Protein AF-A0A3M2RSU5-F1 (afdb_monomer_lite)

Sequence (648 aa):
MDTRELEQFFQTEWLSTVKECQEKIKDREDKRTVRSFRNYDDIVEHLINDLHEPLSEVVLRDLSMIRPRLIELRDFSDDFGRELGPRLDPSPFWGLMGLMVIAAAQMQEQGATHRVVQMLKKLSRDVEILRGYCSNDEPRSNKLKEAIFEIFVISTKLFADVAELLRDDDHFMRCNLAGQDVWKPLKNMIKVATRDIEESLKAMERTVTLSSNKAWLYSLMSPSPRTWKDDATLPCVMLPPARNAKFFNRDEVINRIEKHFNQPSCQAFRSLTLYGMAGVGKTHVAMKYAQTLSAAQKVSAVLWVEGETEMKVKQSFTDIARRLQLPNYVPHSHDDNRLLVLTWLQQTNASWLIVYDNVDSFEVLHSHWPNSAAKGHALITTRNTTLAYEPAETGIEVSAWDKETGSHFLLHLLSGHISADMLANEAKSALELSERLSGHALALARMGGVIHRRCWTIQELVEVYDRQPEFKHGIGPVWQISFENLNTYSSSLLSIFALCSADKIPQGLLEPEMPESLPKGLEWFADRENGYHQQGVDCLKRSLNIRVQEENGDEMEVSWAEHNLGEAYVTMGELDTAHYWFKRAAETWKRWAMTEPRGDKPEASPFQQMSMATCLLYMGNIQEARRALEPPLGDYLKTATENWTNAA

pLDDT: mean 76.22, std 16.96, range [25.08, 98.25]

Structure (mmCIF, N/CA/C/O backbone):
data_AF-A0A3M2RSU5-F1
#
_entry.id   AF-A0A3M2RSU5-F1
#
loop_
_atom_site.group_PDB
_atom_site.id
_atom_site.type_symbol
_atom_site.label_atom_id
_atom_site.label_alt_id
_atom_site.label_comp_id
_atom_site.label_asym_id
_atom_site.label_entity_id
_atom_site.label_seq_id
_atom_site.pdbx_PDB_ins_code
_atom_site.Cartn_x
_atom_site.Cartn_y
_atom_site.Cartn_z
_atom_site.occupancy
_atom_site.B_iso_or_equiv
_atom_site.auth_seq_id
_atom_site.auth_comp_id
_atom_site.auth_asym_id
_atom_site.auth_atom_id
_atom_site.pdbx_PDB_model_num
ATOM 1 N N . MET A 1 1 ? -22.078 16.300 -31.902 1.00 55.38 1 MET A N 1
ATOM 2 C CA . MET A 1 1 ? -22.288 15.728 -33.243 1.00 55.38 1 MET A CA 1
ATOM 3 C C . MET A 1 1 ? -22.910 14.361 -33.070 1.00 55.38 1 MET A C 1
ATOM 5 O O . MET A 1 1 ? -22.517 13.658 -32.138 1.00 55.38 1 MET A O 1
ATOM 9 N N . ASP A 1 2 ? -23.900 14.020 -33.891 1.00 66.81 2 ASP A N 1
ATOM 10 C CA . ASP A 1 2 ? -24.341 12.624 -34.017 1.00 66.81 2 ASP A CA 1
ATOM 11 C C . ASP A 1 2 ? -23.181 11.789 -34.601 1.00 66.81 2 ASP A C 1
ATOM 13 O O . ASP A 1 2 ? -22.310 12.331 -35.286 1.00 66.81 2 ASP A O 1
ATOM 17 N N . THR A 1 3 ? -23.117 10.488 -34.319 1.00 68.31 3 THR A N 1
ATOM 18 C CA . THR A 1 3 ? -21.971 9.623 -34.658 1.00 68.31 3 THR A CA 1
ATOM 19 C C . THR A 1 3 ? -21.633 9.672 -36.153 1.00 68.31 3 THR A C 1
ATOM 21 O O . THR A 1 3 ? -20.462 9.719 -36.514 1.00 68.31 3 THR A O 1
ATOM 24 N N . ARG A 1 4 ? -22.642 9.781 -37.028 1.00 76.12 4 ARG A N 1
ATOM 25 C CA . ARG A 1 4 ? -22.446 9.901 -38.485 1.00 76.12 4 ARG A CA 1
ATOM 26 C C . ARG A 1 4 ? -21.835 11.229 -38.928 1.00 76.12 4 ARG A C 1
ATOM 28 O O . ARG A 1 4 ? -21.057 11.251 -39.877 1.00 76.12 4 ARG A O 1
ATOM 35 N N . GLU A 1 5 ? -22.193 12.333 -38.277 1.00 81.12 5 GLU A N 1
ATOM 36 C CA . GLU A 1 5 ? -21.595 13.641 -38.571 1.00 81.12 5 GLU A CA 1
ATOM 37 C C . GLU A 1 5 ? -20.127 13.657 -38.134 1.00 81.12 5 GLU A C 1
ATOM 39 O O . GLU A 1 5 ? -19.275 14.219 -38.820 1.00 81.12 5 GLU A O 1
ATOM 44 N N . LEU A 1 6 ? -19.831 13.022 -36.995 1.00 82.81 6 LEU A N 1
ATOM 45 C CA . LEU A 1 6 ? -18.485 12.948 -36.438 1.00 82.81 6 LEU A CA 1
ATOM 46 C C . LEU A 1 6 ? -17.548 12.118 -37.333 1.00 82.81 6 LEU A C 1
ATOM 48 O O . LEU A 1 6 ? -16.437 12.549 -37.621 1.00 82.81 6 LEU A O 1
ATOM 52 N N . GLU A 1 7 ? -18.024 10.986 -37.856 1.00 84.38 7 GLU A N 1
ATOM 53 C CA . GLU A 1 7 ? -17.283 10.175 -38.834 1.00 84.38 7 GLU A CA 1
ATOM 54 C C . GLU A 1 7 ? -16.980 10.948 -40.132 1.00 84.38 7 GLU A C 1
ATOM 56 O O . GLU A 1 7 ? -15.873 10.862 -40.667 1.00 84.38 7 GLU A O 1
ATOM 61 N N . GLN A 1 8 ? -17.932 11.744 -40.638 1.00 86.88 8 GLN A N 1
ATOM 62 C CA . GLN A 1 8 ? -17.709 12.593 -41.818 1.00 86.88 8 GLN A CA 1
ATOM 63 C C . GLN A 1 8 ? -16.682 13.700 -41.557 1.00 86.88 8 GLN A C 1
ATOM 65 O O . GLN A 1 8 ? -15.866 14.008 -42.434 1.00 86.88 8 GLN A O 1
ATOM 70 N N . PHE A 1 9 ? -16.707 14.285 -40.358 1.00 89.81 9 PHE A N 1
ATOM 71 C CA . PHE A 1 9 ? -15.707 15.255 -39.931 1.00 89.81 9 PHE A CA 1
ATOM 72 C C . PHE A 1 9 ? -14.315 14.624 -39.871 1.00 89.81 9 PHE A C 1
ATOM 74 O O . PHE A 1 9 ? -13.407 15.138 -40.521 1.00 89.81 9 PHE A O 1
ATOM 81 N N . PHE A 1 10 ? -14.164 13.473 -39.205 1.00 92.62 10 PHE A N 1
ATOM 82 C CA . PHE A 1 10 ? -12.886 12.760 -39.148 1.00 92.62 10 PHE A CA 1
ATOM 83 C C . PHE A 1 10 ? -12.351 12.437 -40.540 1.00 92.62 10 PHE A C 1
ATOM 85 O O . PHE A 1 10 ? -11.178 12.665 -40.817 1.00 92.62 10 PHE A O 1
ATOM 92 N N . GLN A 1 11 ? -13.206 11.971 -41.453 1.00 89.94 11 GLN A N 1
ATOM 93 C CA . GLN A 1 11 ? -12.788 11.676 -42.820 1.00 89.94 11 GLN A CA 1
ATOM 94 C C . GLN A 1 11 ? -12.273 12.925 -43.552 1.00 89.94 11 GLN A C 1
ATOM 96 O O . GLN A 1 11 ? -11.235 12.872 -44.212 1.00 89.94 11 GLN A O 1
ATOM 101 N N . THR A 1 12 ? -12.988 14.046 -43.441 1.00 91.44 12 THR A N 1
ATOM 102 C CA . THR A 1 12 ? -12.624 15.299 -44.121 1.00 91.44 12 THR A CA 1
ATOM 103 C C . THR A 1 12 ? -11.323 15.870 -43.563 1.00 91.44 12 THR A C 1
ATOM 105 O O . THR A 1 12 ? -10.416 16.217 -44.323 1.00 91.44 12 THR A O 1
ATOM 108 N N . GLU A 1 13 ? -11.211 15.917 -42.238 1.00 93.69 13 GLU A N 1
ATOM 109 C CA . GLU A 1 13 ? -10.053 16.468 -41.540 1.00 93.69 13 GLU A CA 1
ATOM 110 C C . GLU A 1 13 ? -8.810 15.589 -41.721 1.00 93.69 13 GLU A C 1
ATOM 112 O O . GLU A 1 13 ? -7.705 16.102 -41.917 1.00 93.69 13 GLU A O 1
ATOM 117 N N . TRP A 1 14 ? -8.978 14.263 -41.753 1.00 94.31 14 TRP A N 1
ATOM 118 C CA . TRP A 1 14 ? -7.880 13.335 -42.009 1.00 94.31 14 TRP A CA 1
ATOM 119 C C . TRP A 1 14 ? -7.324 13.495 -43.420 1.00 94.31 14 TRP A C 1
ATOM 121 O O . TRP A 1 14 ? -6.115 13.617 -43.593 1.00 94.31 14 TRP A O 1
ATOM 131 N N . LEU A 1 15 ? -8.192 13.579 -44.433 1.00 92.62 15 LEU A N 1
ATOM 132 C CA . LEU A 1 15 ? -7.762 13.818 -45.814 1.00 92.62 15 LEU A CA 1
ATOM 133 C C . LEU A 1 15 ? -7.028 15.157 -45.961 1.00 92.62 15 LEU A C 1
ATOM 135 O O . LEU A 1 15 ? -6.025 15.229 -46.674 1.00 92.62 15 LEU A O 1
ATOM 139 N N . SER A 1 16 ? -7.503 16.199 -45.274 1.00 94.31 16 SER A N 1
ATOM 140 C CA . SER A 1 16 ? -6.843 17.508 -45.226 1.00 94.31 16 SER A CA 1
ATOM 141 C C . SER A 1 16 ? -5.452 17.414 -44.587 1.00 94.31 16 SER A C 1
ATOM 143 O O . SER A 1 16 ? -4.465 17.836 -45.189 1.00 94.31 16 SER A O 1
ATOM 145 N N . THR A 1 17 ? -5.355 16.767 -43.421 1.00 95.12 17 THR A N 1
ATOM 146 C CA . THR A 1 17 ? -4.098 16.553 -42.687 1.00 95.12 17 THR A CA 1
ATOM 147 C C . THR A 1 17 ? -3.087 15.768 -43.514 1.00 95.12 17 THR A C 1
ATOM 149 O O . THR A 1 17 ? -1.937 16.179 -43.645 1.00 95.12 17 THR A O 1
ATOM 152 N N . VAL A 1 18 ? -3.506 14.655 -44.120 1.00 93.69 18 VAL A N 1
ATOM 153 C CA . VAL A 1 18 ? -2.631 13.821 -44.953 1.00 93.69 18 VAL A CA 1
ATOM 154 C C . VAL A 1 18 ? -2.106 14.615 -46.144 1.00 93.69 18 VAL A C 1
ATOM 156 O O . VAL A 1 18 ? -0.921 14.522 -46.463 1.00 93.69 18 VAL A O 1
ATOM 159 N N . LYS A 1 19 ? -2.956 15.425 -46.784 1.00 93.44 19 LYS A N 1
ATOM 160 C CA . LYS A 1 19 ? -2.540 16.292 -47.888 1.00 93.44 19 LYS A CA 1
ATOM 161 C C . LYS A 1 19 ? -1.507 17.328 -47.430 1.00 93.44 19 LYS A C 1
ATOM 163 O O . LYS A 1 19 ? -0.475 17.456 -48.081 1.00 93.44 19 LYS A O 1
ATOM 168 N N . GLU A 1 20 ? -1.748 18.001 -46.306 1.00 94.56 20 GLU A N 1
ATOM 169 C CA . GLU A 1 20 ? -0.817 18.971 -45.711 1.00 94.56 20 GLU A CA 1
ATOM 170 C C . GLU A 1 20 ? 0.551 18.330 -45.415 1.00 94.56 20 GLU A C 1
ATOM 172 O O . GLU A 1 20 ? 1.591 18.855 -45.811 1.00 94.56 20 GLU A O 1
ATOM 177 N N . CYS A 1 21 ? 0.567 17.153 -44.785 1.00 94.69 21 CYS A N 1
ATOM 178 C CA . CYS A 1 21 ? 1.798 16.416 -44.498 1.00 94.69 21 CYS A CA 1
ATOM 179 C C . CYS A 1 21 ? 2.529 15.969 -45.776 1.00 94.69 21 CYS A C 1
ATOM 181 O O . CYS A 1 21 ? 3.755 16.025 -45.843 1.00 94.69 21 CYS A O 1
ATOM 183 N N . GLN A 1 22 ? 1.800 15.542 -46.810 1.00 89.31 22 GLN A N 1
ATOM 184 C CA . GLN A 1 22 ? 2.392 15.118 -48.083 1.00 89.31 22 GLN A CA 1
ATOM 185 C C . GLN A 1 22 ? 2.971 16.279 -48.901 1.00 89.31 22 GLN A C 1
ATOM 187 O O . GLN A 1 22 ? 3.908 16.061 -49.671 1.00 89.31 22 GLN A O 1
ATOM 192 N N . GLU A 1 23 ? 2.440 17.496 -48.756 1.00 91.94 23 GLU A N 1
ATOM 193 C CA . GLU A 1 23 ? 2.964 18.700 -49.414 1.00 91.94 23 GLU A CA 1
ATOM 194 C C . GLU A 1 23 ? 4.341 19.117 -48.868 1.00 91.94 23 GLU A C 1
ATOM 196 O O . GLU A 1 23 ? 5.148 19.665 -49.624 1.00 91.94 23 GLU A O 1
ATOM 201 N N . LYS A 1 24 ? 4.648 18.787 -47.604 1.00 90.38 24 LYS A N 1
ATOM 202 C CA . LYS A 1 24 ? 5.969 19.010 -46.981 1.00 90.38 24 LYS A CA 1
ATOM 203 C C . LYS A 1 24 ? 7.062 18.131 -47.584 1.00 90.38 24 LYS A C 1
ATOM 205 O O . LYS A 1 24 ? 8.217 18.538 -47.694 1.00 90.38 24 LYS A O 1
ATOM 210 N N . ILE A 1 25 ? 6.698 16.944 -48.066 1.00 92.19 25 ILE A N 1
ATOM 211 C CA . ILE A 1 25 ? 7.637 16.037 -48.723 1.00 92.19 25 ILE A CA 1
ATOM 212 C C . ILE A 1 25 ? 7.823 16.501 -50.167 1.00 92.19 25 ILE A C 1
ATOM 214 O O . ILE A 1 25 ? 6.922 16.394 -51.002 1.00 92.19 25 ILE A O 1
ATOM 218 N N . LYS A 1 26 ? 9.003 17.028 -50.491 1.00 85.94 26 LYS A N 1
ATOM 219 C CA . LYS A 1 26 ? 9.299 17.557 -51.835 1.00 85.94 26 LYS A CA 1
ATOM 220 C C . LYS A 1 26 ? 9.918 16.498 -52.739 1.00 85.94 26 LYS A C 1
ATOM 222 O O . LYS A 1 26 ? 9.539 16.406 -53.911 1.00 85.94 26 LYS A O 1
ATOM 227 N N . ASP A 1 27 ? 10.811 15.688 -52.181 1.00 89.69 27 ASP A N 1
ATOM 228 C CA . ASP A 1 27 ? 11.577 14.691 -52.915 1.00 89.69 27 ASP A CA 1
ATOM 229 C C . ASP A 1 27 ? 10.712 13.518 -53.428 1.00 89.69 27 ASP A C 1
ATOM 231 O O . ASP A 1 27 ? 9.708 13.121 -52.825 1.00 89.69 27 ASP A O 1
ATOM 235 N N . ARG A 1 28 ? 11.055 12.993 -54.613 1.00 88.38 28 ARG A N 1
ATOM 236 C CA . ARG A 1 28 ? 10.286 11.920 -55.268 1.00 88.38 28 ARG A CA 1
ATOM 237 C C . ARG A 1 28 ? 10.556 10.547 -54.664 1.00 88.38 28 ARG A C 1
ATOM 239 O O . ARG A 1 28 ? 9.664 9.701 -54.734 1.00 88.38 28 ARG A O 1
ATOM 246 N N . GLU A 1 29 ? 11.751 10.316 -54.149 1.00 86.56 29 GLU A N 1
ATOM 247 C CA . GLU A 1 29 ? 12.147 9.081 -53.486 1.00 86.56 29 GLU A CA 1
ATOM 248 C C . GLU A 1 29 ? 11.519 9.009 -52.097 1.00 86.56 29 GLU A C 1
ATOM 250 O O . GLU A 1 29 ? 10.832 8.033 -51.811 1.00 86.56 29 GLU A O 1
ATOM 255 N N . ASP A 1 30 ? 11.546 10.099 -51.331 1.00 90.31 30 ASP A N 1
ATOM 256 C CA . ASP A 1 30 ? 10.852 10.186 -50.039 1.00 90.31 30 ASP A CA 1
ATOM 257 C C . ASP A 1 30 ? 9.335 9.945 -50.179 1.00 90.31 30 ASP A C 1
ATOM 259 O O . ASP A 1 30 ? 8.721 9.245 -49.371 1.00 90.31 30 ASP A O 1
ATOM 263 N N . LYS A 1 31 ? 8.708 10.420 -51.267 1.00 90.50 31 LYS A N 1
ATOM 264 C CA . LYS A 1 31 ? 7.301 10.093 -51.587 1.00 90.50 31 LYS A CA 1
ATOM 265 C C . LYS A 1 31 ? 7.065 8.616 -51.887 1.00 90.50 31 LYS A C 1
ATOM 267 O O . LYS A 1 31 ? 5.947 8.138 -51.690 1.00 90.50 31 LYS A O 1
ATOM 272 N N . ARG A 1 32 ? 8.055 7.904 -52.431 1.00 88.94 32 ARG A N 1
ATOM 273 C CA . ARG A 1 32 ? 7.971 6.449 -52.636 1.00 88.94 32 ARG A CA 1
ATOM 274 C C . ARG A 1 32 ? 8.142 5.723 -51.309 1.00 88.94 32 ARG A C 1
ATOM 276 O O . ARG A 1 32 ? 7.335 4.842 -51.039 1.00 88.94 32 ARG A O 1
ATOM 283 N N . THR A 1 33 ? 9.083 6.162 -50.479 1.00 87.69 33 THR A N 1
ATOM 284 C CA . THR A 1 33 ? 9.322 5.650 -49.124 1.00 87.69 33 THR A CA 1
ATOM 285 C C . THR A 1 33 ? 8.064 5.734 -48.262 1.00 87.69 33 THR A C 1
ATOM 287 O O . THR A 1 33 ? 7.632 4.748 -47.682 1.00 87.69 33 THR A O 1
ATOM 290 N N . VAL A 1 34 ? 7.363 6.869 -48.258 1.00 90.75 34 VAL A N 1
ATOM 291 C CA . VAL A 1 34 ? 6.091 6.989 -47.516 1.00 90.75 34 VAL A CA 1
ATOM 292 C C . VAL A 1 34 ? 5.021 6.015 -48.020 1.00 90.75 34 VAL A C 1
ATOM 294 O O . VAL A 1 34 ? 4.170 5.588 -47.253 1.00 90.75 34 VAL A O 1
ATOM 297 N N . ARG A 1 35 ? 5.040 5.637 -49.305 1.00 90.44 35 ARG A N 1
ATOM 298 C CA . ARG A 1 35 ? 4.064 4.694 -49.881 1.00 90.44 35 ARG A CA 1
ATOM 299 C C . ARG A 1 35 ? 4.418 3.226 -49.644 1.00 90.44 35 ARG A C 1
ATOM 301 O O . ARG A 1 35 ? 3.535 2.385 -49.841 1.00 90.44 35 ARG A O 1
ATOM 308 N N . SER A 1 36 ? 5.671 2.922 -49.295 1.00 88.19 36 SER A N 1
ATOM 309 C CA . SER A 1 36 ? 6.121 1.556 -49.012 1.00 88.19 36 SER A CA 1
ATOM 310 C C . SER A 1 36 ? 5.797 1.108 -47.591 1.00 88.19 36 SER A C 1
ATOM 312 O O . SER A 1 36 ? 5.628 -0.084 -47.391 1.00 88.19 36 SER A O 1
ATOM 314 N N . PHE A 1 37 ? 5.646 2.031 -46.635 1.00 90.94 37 PHE A N 1
ATOM 315 C CA . PHE A 1 37 ? 5.209 1.703 -45.274 1.00 90.94 37 PHE A CA 1
ATOM 316 C C . PHE A 1 37 ? 3.724 2.006 -45.095 1.00 90.94 37 PHE A C 1
ATOM 318 O O . PHE A 1 37 ? 3.315 3.166 -45.085 1.00 90.94 37 PHE A O 1
ATOM 325 N N . ARG A 1 38 ? 2.903 0.969 -44.954 1.00 89.69 38 ARG A N 1
ATOM 326 C CA . ARG A 1 38 ? 1.452 1.081 -44.749 1.00 89.69 38 ARG A CA 1
ATOM 327 C C . ARG A 1 38 ? 1.016 0.612 -43.371 1.00 89.69 38 ARG A C 1
ATOM 329 O O . ARG A 1 38 ? -0.051 1.005 -42.913 1.00 89.69 38 ARG A O 1
ATOM 336 N N . ASN A 1 39 ? 1.812 -0.220 -42.714 1.00 89.44 39 ASN A N 1
ATOM 337 C CA . ASN A 1 39 ? 1.487 -0.787 -41.412 1.00 89.44 39 ASN A CA 1
ATOM 338 C C . ASN A 1 39 ? 2.755 -1.085 -40.589 1.00 89.44 39 ASN A C 1
ATOM 340 O O . ASN A 1 39 ? 3.884 -0.816 -41.006 1.00 89.44 39 ASN A O 1
ATOM 344 N N . TYR A 1 40 ? 2.538 -1.634 -39.394 1.00 87.88 40 TYR A N 1
ATOM 345 C CA . TYR A 1 40 ? 3.586 -2.082 -38.481 1.00 87.88 40 TYR A CA 1
ATOM 346 C C . TYR A 1 40 ? 4.536 -3.116 -39.106 1.00 87.88 40 TYR A C 1
ATOM 348 O O . TYR A 1 40 ? 5.750 -3.000 -38.928 1.00 87.88 40 TYR A O 1
ATOM 356 N N . ASP A 1 41 ? 4.005 -4.103 -39.831 1.00 86.56 41 ASP A N 1
ATOM 357 C CA . ASP A 1 41 ? 4.801 -5.192 -40.404 1.00 86.56 41 ASP A CA 1
ATOM 358 C C . ASP A 1 41 ? 5.769 -4.652 -41.462 1.00 86.56 41 ASP A C 1
ATOM 360 O O . ASP A 1 41 ? 6.950 -4.990 -41.422 1.00 86.56 41 ASP A O 1
ATOM 364 N N . ASP A 1 42 ? 5.333 -3.704 -42.301 1.00 86.38 42 ASP A N 1
ATOM 365 C CA . ASP A 1 42 ? 6.202 -3.052 -43.292 1.00 86.38 42 ASP A CA 1
ATOM 366 C C . ASP A 1 42 ? 7.399 -2.341 -42.623 1.00 86.38 42 ASP A C 1
ATOM 368 O O . ASP A 1 42 ? 8.519 -2.361 -43.136 1.00 86.38 42 ASP A O 1
ATOM 372 N N . ILE A 1 43 ? 7.194 -1.719 -41.452 1.00 83.38 43 ILE A N 1
ATOM 373 C CA . ILE A 1 43 ? 8.271 -1.068 -40.683 1.00 83.38 43 ILE A CA 1
ATOM 374 C C . ILE A 1 43 ? 9.227 -2.105 -40.097 1.00 83.38 43 ILE A C 1
ATOM 376 O O . ILE A 1 43 ? 10.443 -1.926 -40.149 1.00 83.38 43 ILE A O 1
ATOM 380 N N . VAL A 1 44 ? 8.706 -3.188 -39.520 1.00 78.81 44 VAL A N 1
ATOM 381 C CA . VAL A 1 44 ? 9.550 -4.236 -38.934 1.00 78.81 44 VAL A CA 1
ATOM 382 C C . VAL A 1 44 ? 10.346 -4.960 -40.020 1.00 78.81 44 VAL A C 1
ATOM 384 O O . VAL A 1 44 ? 11.538 -5.205 -39.838 1.00 78.81 44 VAL A O 1
ATOM 387 N N . GLU A 1 45 ? 9.735 -5.263 -41.160 1.00 77.81 45 GLU A N 1
ATOM 388 C CA . GLU A 1 45 ? 10.407 -5.927 -42.272 1.00 77.81 45 GLU A CA 1
ATOM 389 C C . GLU A 1 45 ? 11.460 -5.022 -42.918 1.00 77.81 45 GLU A C 1
ATOM 391 O O . GLU A 1 45 ? 12.630 -5.393 -42.962 1.00 77.81 45 GLU A O 1
ATOM 396 N N . HIS A 1 46 ? 11.108 -3.816 -43.364 1.00 73.12 46 HIS A N 1
ATOM 397 C CA . HIS A 1 46 ? 12.022 -3.004 -44.180 1.00 73.12 46 HIS A CA 1
ATOM 398 C C . HIS A 1 46 ? 12.975 -2.117 -43.370 1.00 73.12 46 HIS A C 1
ATOM 400 O O . HIS A 1 46 ? 14.035 -1.740 -43.864 1.00 73.12 46 HIS A O 1
ATOM 406 N N . LEU A 1 47 ? 12.621 -1.764 -42.134 1.00 67.62 47 LEU A N 1
ATOM 407 C CA . LEU A 1 47 ? 13.382 -0.807 -41.323 1.00 67.62 47 LEU A CA 1
ATOM 408 C C . LEU A 1 47 ? 14.208 -1.490 -40.226 1.00 67.62 47 LEU A C 1
ATOM 410 O O . LEU A 1 47 ? 15.179 -0.913 -39.749 1.00 67.62 47 LEU A O 1
ATOM 414 N N . ILE A 1 48 ? 13.847 -2.714 -39.827 1.00 62.78 48 ILE A N 1
ATOM 415 C CA . ILE A 1 48 ? 14.571 -3.473 -38.793 1.00 62.78 48 ILE A CA 1
ATOM 416 C C . ILE A 1 48 ? 15.296 -4.687 -39.386 1.00 62.78 48 ILE A C 1
ATOM 418 O O . ILE A 1 48 ? 16.400 -4.987 -38.932 1.00 62.78 48 ILE A O 1
ATOM 422 N N . ASN A 1 49 ? 14.726 -5.359 -40.394 1.00 61.91 49 ASN A N 1
ATOM 423 C CA . ASN A 1 49 ? 15.301 -6.600 -40.925 1.00 61.91 49 ASN A CA 1
ATOM 424 C C . ASN A 1 49 ? 16.074 -6.428 -42.250 1.00 61.91 49 ASN A C 1
ATOM 426 O O . ASN A 1 49 ? 17.033 -7.167 -42.451 1.00 61.91 49 ASN A O 1
ATOM 430 N N . ASP A 1 50 ? 15.710 -5.468 -43.112 1.00 57.56 50 ASP A N 1
ATOM 431 C CA . ASP A 1 50 ? 16.195 -5.398 -44.509 1.00 57.56 50 ASP A CA 1
ATOM 432 C C . ASP A 1 50 ? 16.773 -4.026 -44.933 1.00 57.56 50 ASP A C 1
ATOM 434 O O . ASP A 1 50 ? 16.606 -3.563 -46.062 1.00 57.56 50 ASP A O 1
ATOM 438 N N . LEU A 1 51 ? 17.502 -3.344 -44.044 1.00 58.62 51 LEU A N 1
ATOM 439 C CA . LEU A 1 51 ? 18.208 -2.106 -44.407 1.00 58.62 51 LEU A CA 1
ATOM 440 C C . LEU A 1 51 ? 19.336 -2.397 -45.416 1.00 58.62 51 LEU A C 1
ATOM 442 O O . LEU A 1 51 ? 20.373 -2.957 -45.071 1.00 58.62 51 LEU A O 1
ATOM 446 N N . HIS A 1 52 ? 19.130 -2.010 -46.678 1.00 51.19 52 HIS A N 1
ATOM 447 C CA . HIS A 1 52 ? 20.058 -2.265 -47.790 1.00 51.19 52 HIS A CA 1
ATOM 448 C C . HIS A 1 52 ? 21.314 -1.360 -47.818 1.00 51.19 52 HIS A C 1
ATOM 450 O O . HIS A 1 52 ? 22.208 -1.601 -48.630 1.00 51.19 52 HIS A O 1
ATOM 456 N N . GLU A 1 53 ? 21.430 -0.355 -46.940 1.00 58.88 53 GLU A N 1
ATOM 457 C CA . GLU A 1 53 ? 22.618 0.512 -46.818 1.00 58.88 53 GLU A CA 1
ATOM 458 C C . GLU A 1 53 ? 23.443 0.196 -45.552 1.00 58.88 53 GLU A C 1
ATOM 460 O O . GLU A 1 53 ? 22.870 -0.139 -44.512 1.00 58.88 53 GLU A O 1
ATOM 465 N N . PRO A 1 54 ? 24.789 0.319 -45.586 1.00 59.38 54 PRO A N 1
ATOM 466 C CA . PRO A 1 54 ? 25.644 0.014 -44.440 1.00 59.38 54 PRO A CA 1
ATOM 467 C C . PRO A 1 54 ? 25.501 1.079 -43.339 1.00 59.38 54 PRO A C 1
ATOM 469 O O . PRO A 1 54 ? 26.229 2.071 -43.308 1.00 59.38 54 PRO A O 1
ATOM 472 N N . LEU A 1 55 ? 24.562 0.868 -42.415 1.00 70.69 55 LEU A N 1
ATOM 473 C CA . LEU A 1 55 ? 24.419 1.684 -41.209 1.00 70.69 55 LEU A CA 1
ATOM 474 C C . LEU A 1 55 ? 25.493 1.346 -40.168 1.00 70.69 55 LEU A C 1
ATOM 476 O O . LEU A 1 55 ? 25.975 0.217 -40.072 1.00 70.69 55 LEU A O 1
ATOM 480 N N . SER A 1 56 ? 25.838 2.329 -39.334 1.00 74.62 56 SER A N 1
ATOM 481 C CA . SER A 1 56 ? 26.736 2.097 -38.198 1.00 74.62 56 SER A CA 1
ATOM 482 C C . SER A 1 56 ? 26.084 1.218 -37.121 1.00 74.62 56 SER A C 1
ATOM 484 O O . SER A 1 56 ? 24.872 1.263 -36.903 1.00 74.62 56 SER A O 1
ATOM 486 N N . GLU A 1 57 ? 26.902 0.473 -36.376 1.00 74.12 57 GLU A N 1
ATOM 487 C CA . GLU A 1 57 ? 26.451 -0.401 -35.280 1.00 74.12 57 GLU A CA 1
ATOM 488 C C . GLU A 1 57 ? 25.663 0.362 -34.193 1.00 74.12 57 GLU A C 1
ATOM 490 O O . GLU A 1 57 ? 24.717 -0.161 -33.606 1.00 74.12 57 GLU A O 1
ATOM 495 N N . VAL A 1 58 ? 25.993 1.641 -33.969 1.00 74.69 58 VAL A N 1
ATOM 496 C CA . VAL A 1 58 ? 25.281 2.526 -33.030 1.00 74.69 58 VAL A CA 1
ATOM 497 C C . VAL A 1 58 ? 23.856 2.817 -33.505 1.00 74.69 58 VAL A C 1
ATOM 499 O O . VAL A 1 58 ? 22.928 2.773 -32.699 1.00 74.69 58 VAL A O 1
ATOM 502 N N . VAL A 1 59 ? 23.675 3.070 -34.803 1.00 77.38 59 VAL A N 1
ATOM 503 C CA . VAL A 1 59 ? 22.360 3.332 -35.409 1.00 77.38 59 VAL A CA 1
ATOM 504 C C . VAL A 1 59 ? 21.499 2.070 -35.363 1.00 77.38 59 VAL A C 1
ATOM 506 O O . VAL A 1 59 ? 20.354 2.137 -34.925 1.00 77.38 59 VAL A O 1
ATOM 509 N N . LEU A 1 60 ? 22.060 0.906 -35.711 1.00 74.69 60 LEU A N 1
ATOM 510 C CA . LEU A 1 60 ? 21.361 -0.383 -35.614 1.00 74.69 60 LEU A CA 1
ATOM 511 C C . LEU A 1 60 ? 20.915 -0.688 -34.179 1.00 74.69 60 LEU A C 1
ATOM 513 O O . LEU A 1 60 ? 19.776 -1.102 -33.947 1.00 74.69 60 LEU A O 1
ATOM 517 N N . ARG A 1 61 ? 21.784 -0.424 -33.196 1.00 76.00 61 ARG A N 1
ATOM 518 C CA . ARG A 1 61 ? 21.441 -0.561 -31.780 1.00 76.00 61 ARG A CA 1
ATOM 519 C C . ARG A 1 61 ? 20.289 0.363 -31.397 1.00 76.00 61 ARG A C 1
ATOM 521 O O . ARG A 1 61 ? 19.329 -0.115 -30.802 1.00 76.00 61 ARG A O 1
ATOM 528 N N . ASP A 1 62 ? 20.354 1.649 -31.734 1.00 75.94 62 ASP A N 1
ATOM 529 C CA . ASP A 1 62 ? 19.301 2.609 -31.385 1.00 75.94 62 ASP A CA 1
ATOM 530 C C . ASP A 1 62 ? 17.956 2.238 -32.038 1.00 75.94 62 ASP A C 1
ATOM 532 O O . ASP A 1 62 ? 16.927 2.266 -31.360 1.00 75.94 62 ASP A O 1
ATOM 536 N N . LEU A 1 63 ? 17.959 1.796 -33.302 1.00 75.56 63 LEU A N 1
ATOM 537 C CA . LEU A 1 63 ? 16.762 1.299 -33.990 1.00 75.56 63 LEU A CA 1
ATOM 538 C C . LEU A 1 63 ? 16.191 0.046 -33.316 1.00 75.56 63 LEU A C 1
ATOM 540 O O . LEU A 1 63 ? 14.985 -0.037 -33.108 1.00 75.56 63 LEU A O 1
ATOM 544 N N . SER A 1 64 ? 17.027 -0.895 -32.867 1.00 71.25 64 SER A N 1
ATOM 545 C CA . SER A 1 64 ? 16.544 -2.087 -32.151 1.00 71.25 64 SER A CA 1
ATOM 546 C C . SER A 1 64 ? 15.785 -1.749 -30.856 1.00 71.25 64 SER A C 1
ATOM 548 O O . SER A 1 64 ? 14.871 -2.475 -30.461 1.00 71.25 64 SER A O 1
ATOM 550 N N . MET A 1 65 ? 16.095 -0.608 -30.222 1.00 68.94 65 MET A N 1
ATOM 551 C CA . MET A 1 65 ? 15.452 -0.174 -28.978 1.00 68.94 65 MET A CA 1
ATOM 552 C C . MET A 1 65 ? 14.004 0.298 -29.157 1.00 68.94 65 MET A C 1
ATOM 554 O O . MET A 1 65 ? 13.321 0.497 -28.148 1.00 68.94 65 MET A O 1
ATOM 558 N N . ILE A 1 66 ? 13.542 0.523 -30.391 1.00 71.00 66 ILE A N 1
ATOM 559 C CA . ILE A 1 66 ? 12.153 0.910 -30.659 1.00 71.00 66 ILE A CA 1
ATOM 560 C C . ILE A 1 66 ? 11.224 -0.296 -30.783 1.00 71.00 66 ILE A C 1
ATOM 562 O O . ILE A 1 66 ? 10.035 -0.180 -30.509 1.00 71.00 66 ILE A O 1
ATOM 566 N N . ARG A 1 67 ? 11.764 -1.470 -31.134 1.00 70.12 67 ARG A N 1
ATOM 567 C CA . ARG A 1 67 ? 10.987 -2.673 -31.459 1.00 70.12 67 ARG A CA 1
ATOM 568 C C . ARG A 1 67 ? 9.953 -3.057 -30.392 1.00 70.12 67 ARG A C 1
ATOM 570 O O . ARG A 1 67 ? 8.817 -3.316 -30.779 1.00 70.12 67 ARG A O 1
ATOM 577 N N . PRO A 1 68 ? 10.275 -3.044 -29.081 1.00 66.44 68 PRO A N 1
ATOM 578 C CA . PRO A 1 68 ? 9.298 -3.381 -28.047 1.00 66.44 68 PRO A CA 1
ATOM 579 C C . PRO A 1 68 ? 8.151 -2.374 -27.929 1.00 66.44 68 PRO A C 1
ATOM 581 O O . PRO A 1 68 ? 7.160 -2.717 -27.311 1.00 66.44 68 PRO A O 1
ATOM 584 N N . ARG A 1 69 ? 8.319 -1.159 -28.479 1.00 68.50 69 ARG A N 1
ATOM 585 C CA . ARG A 1 69 ? 7.380 -0.029 -28.387 1.00 68.50 69 ARG A CA 1
ATOM 586 C C . ARG A 1 69 ? 6.535 0.199 -29.643 1.00 68.50 69 ARG A C 1
ATOM 588 O O . ARG A 1 69 ? 5.564 0.947 -29.626 1.00 68.50 69 ARG A O 1
ATOM 595 N N . LEU A 1 70 ? 6.905 -0.439 -30.755 1.00 75.88 70 LEU A N 1
ATOM 596 C CA . LEU A 1 70 ? 6.141 -0.368 -32.003 1.00 75.88 70 LEU A CA 1
ATOM 597 C C . LEU A 1 70 ? 4.802 -1.121 -31.909 1.00 75.88 70 LEU A C 1
ATOM 599 O O . LEU A 1 70 ? 3.897 -0.844 -32.690 1.00 75.88 70 LEU A O 1
ATOM 603 N N . ILE A 1 71 ? 4.671 -2.053 -30.959 1.00 77.38 71 ILE A N 1
ATOM 604 C CA . ILE A 1 71 ? 3.441 -2.818 -30.714 1.00 77.38 71 ILE A CA 1
ATOM 605 C C . ILE A 1 71 ? 2.330 -1.892 -30.197 1.00 77.38 71 ILE A C 1
ATOM 607 O O . ILE A 1 71 ? 1.184 -2.005 -30.615 1.00 77.38 71 ILE A O 1
ATOM 611 N N . GLU A 1 72 ? 2.671 -0.929 -29.349 1.00 78.50 72 GLU A N 1
ATOM 612 C CA . GLU A 1 72 ? 1.751 0.058 -28.791 1.00 78.50 72 GLU A CA 1
ATOM 613 C C . GLU A 1 72 ? 1.240 1.006 -29.883 1.00 78.50 72 GLU A C 1
ATOM 615 O O . GLU A 1 72 ? 0.053 1.321 -29.922 1.00 78.50 72 GLU A O 1
ATOM 620 N N . LEU A 1 73 ? 2.108 1.397 -30.823 1.00 85.00 73 LEU A N 1
ATOM 621 C CA . LEU A 1 73 ? 1.714 2.192 -31.991 1.00 85.00 73 LEU A CA 1
ATOM 622 C C . LEU A 1 73 ? 0.879 1.385 -32.997 1.00 85.00 73 LEU A C 1
ATOM 624 O O . LEU A 1 73 ? -0.028 1.946 -33.611 1.00 85.00 73 LEU A O 1
ATOM 628 N N . ARG A 1 74 ? 1.144 0.077 -33.147 1.00 88.44 74 ARG A N 1
ATOM 629 C CA . ARG A 1 74 ? 0.297 -0.847 -33.921 1.00 88.44 74 ARG A CA 1
ATOM 630 C C . ARG A 1 74 ? -1.110 -0.883 -33.354 1.00 88.44 74 ARG A C 1
ATOM 632 O O . ARG A 1 74 ? -2.056 -0.580 -34.071 1.00 88.44 74 ARG A O 1
ATOM 639 N N . ASP A 1 75 ? -1.230 -1.195 -32.071 1.00 83.94 75 ASP A N 1
ATOM 640 C CA . ASP A 1 75 ? -2.527 -1.331 -31.414 1.00 83.94 75 ASP A CA 1
ATOM 641 C C . ASP A 1 75 ? -3.317 -0.009 -31.478 1.00 83.94 75 ASP A C 1
ATOM 643 O O . ASP A 1 75 ? -4.512 -0.010 -31.761 1.00 83.94 75 ASP A O 1
ATOM 647 N N . PHE A 1 76 ? -2.638 1.133 -31.330 1.00 86.00 76 PHE A N 1
ATOM 648 C CA . PHE A 1 76 ? -3.248 2.454 -31.500 1.00 86.00 76 PHE A CA 1
ATOM 649 C C . PHE A 1 76 ? -3.711 2.743 -32.935 1.00 86.00 76 PHE A C 1
ATOM 651 O O . PHE A 1 76 ? -4.791 3.295 -33.147 1.00 86.00 76 PHE A O 1
ATOM 658 N N . SER A 1 77 ? -2.916 2.353 -33.932 1.00 89.25 77 SER A N 1
ATOM 659 C CA . SER A 1 77 ? -3.296 2.441 -35.344 1.00 89.25 77 SER A CA 1
ATOM 660 C C . SER A 1 77 ? -4.495 1.552 -35.678 1.00 89.25 77 SER A C 1
ATOM 662 O O . SER A 1 77 ? -5.331 1.938 -36.497 1.00 89.25 77 SER A O 1
ATOM 664 N N . ASP A 1 78 ? -4.600 0.379 -35.058 1.00 85.00 78 ASP A N 1
ATOM 665 C CA . ASP A 1 78 ? -5.745 -0.514 -35.235 1.00 85.00 78 ASP A CA 1
ATOM 666 C C . ASP A 1 78 ? -7.016 0.094 -34.628 1.00 85.00 78 ASP A C 1
ATOM 668 O O . ASP A 1 78 ? -8.086 0.043 -35.243 1.00 85.00 78 ASP A O 1
ATOM 672 N N . ASP A 1 79 ? -6.896 0.720 -33.454 1.00 80.31 79 ASP A N 1
ATOM 673 C CA . ASP A 1 79 ? -7.991 1.438 -32.799 1.00 80.31 79 ASP A CA 1
ATOM 674 C C . ASP A 1 79 ? -8.467 2.638 -33.638 1.00 80.31 79 ASP A C 1
ATOM 676 O O . ASP A 1 79 ? -9.671 2.879 -33.730 1.00 80.31 79 ASP A O 1
ATOM 680 N N . PHE A 1 80 ? -7.569 3.347 -34.331 1.00 85.00 80 PHE A N 1
ATOM 681 C CA . PHE A 1 80 ? -7.932 4.456 -35.223 1.00 85.00 80 PHE A CA 1
ATOM 682 C C . PHE A 1 80 ? -8.930 4.028 -36.313 1.00 85.00 80 PHE A C 1
ATOM 684 O O . PHE A 1 80 ? -9.964 4.670 -36.495 1.00 85.00 80 PHE A O 1
ATOM 691 N N . GLY A 1 81 ? -8.675 2.913 -37.005 1.00 79.50 81 GLY A N 1
ATOM 692 C CA . GLY A 1 81 ? -9.583 2.403 -38.040 1.00 79.50 81 GLY A CA 1
ATOM 693 C C . GLY A 1 81 ? -10.839 1.732 -37.474 1.00 79.50 81 GLY A C 1
ATOM 694 O O . GLY A 1 81 ? -11.938 1.887 -38.015 1.00 79.50 81 GLY A O 1
ATOM 695 N N . ARG A 1 82 ? -10.695 0.993 -36.368 1.00 79.38 82 ARG A N 1
ATOM 696 C CA . ARG A 1 82 ? -11.792 0.240 -35.744 1.00 79.38 82 ARG A CA 1
ATOM 697 C C . ARG A 1 82 ? -12.839 1.151 -35.104 1.00 79.38 82 ARG A C 1
ATOM 699 O O . ARG A 1 82 ? -14.031 0.891 -35.235 1.00 79.38 82 ARG A O 1
ATOM 706 N N . GLU A 1 83 ? -12.406 2.219 -34.439 1.00 75.50 83 GLU A N 1
ATOM 707 C CA . GLU A 1 83 ? -13.258 3.014 -33.544 1.00 75.50 83 GLU A CA 1
ATOM 708 C C . GLU A 1 83 ? -13.822 4.278 -34.185 1.00 75.50 83 GLU A C 1
ATOM 710 O O . GLU A 1 83 ? -14.931 4.719 -33.851 1.00 75.50 83 GLU A O 1
ATOM 715 N N . LEU A 1 84 ? -13.060 4.876 -35.101 1.00 81.94 84 LEU A N 1
ATOM 716 C CA . LEU A 1 84 ? -13.404 6.147 -35.740 1.00 81.94 84 LEU A CA 1
ATOM 717 C C . LEU A 1 84 ? -14.105 5.967 -37.088 1.00 81.94 84 LEU A C 1
ATOM 719 O O . LEU A 1 84 ? -14.645 6.930 -37.629 1.00 81.94 84 LEU A O 1
ATOM 723 N N . GLY A 1 85 ? -14.132 4.736 -37.599 1.00 76.88 85 GLY A N 1
ATOM 724 C CA . GLY A 1 85 ? -14.903 4.331 -38.765 1.00 76.88 85 GLY A CA 1
ATOM 725 C C . GLY A 1 85 ? -14.041 3.669 -39.848 1.00 76.88 85 GLY A C 1
ATOM 726 O O . GLY A 1 85 ? -12.915 4.094 -40.107 1.00 76.88 85 GLY A O 1
ATOM 727 N N . PRO A 1 86 ? -14.592 2.690 -40.588 1.00 66.81 86 PRO A N 1
ATOM 728 C CA . PRO A 1 86 ? -13.838 1.816 -41.498 1.00 66.81 86 PRO A CA 1
ATOM 729 C C . PRO A 1 86 ? -13.285 2.510 -42.757 1.00 66.81 86 PRO A C 1
ATOM 731 O O . PRO A 1 86 ? -12.702 1.858 -43.618 1.00 66.81 86 PRO A O 1
ATOM 734 N N . ARG A 1 87 ? -13.518 3.818 -42.920 1.00 75.75 87 ARG A N 1
ATOM 735 C CA . ARG A 1 87 ? -13.076 4.614 -44.079 1.00 75.75 87 ARG A CA 1
ATOM 736 C C . ARG A 1 87 ? -11.799 5.411 -43.814 1.00 75.75 87 ARG A C 1
ATOM 738 O O . ARG A 1 87 ? -11.327 6.092 -44.722 1.00 75.75 87 ARG A O 1
ATOM 745 N N . LEU A 1 88 ? -11.277 5.366 -42.591 1.00 85.69 88 LEU A N 1
ATOM 746 C CA . LEU A 1 88 ? -10.049 6.051 -42.214 1.00 85.69 88 LEU A CA 1
ATOM 747 C C . LEU A 1 88 ? -8.857 5.123 -42.438 1.00 85.69 88 LEU A C 1
ATOM 749 O O . LEU A 1 88 ? -8.747 4.074 -41.813 1.00 85.69 88 LEU A O 1
ATOM 753 N N . ASP A 1 89 ? -7.986 5.515 -43.364 1.00 89.00 89 ASP A N 1
ATOM 754 C CA . ASP A 1 89 ? -6.771 4.775 -43.704 1.00 89.00 89 ASP A CA 1
ATOM 755 C C . ASP A 1 89 ? -5.598 5.249 -42.829 1.00 89.00 89 ASP A C 1
ATOM 757 O O . ASP A 1 89 ? -5.204 6.414 -42.958 1.00 89.00 89 ASP A O 1
ATOM 761 N N . PRO A 1 90 ? -5.023 4.392 -41.963 1.00 92.12 90 PRO A N 1
ATOM 762 C CA . PRO A 1 90 ? -3.873 4.755 -41.145 1.00 92.12 90 PRO A CA 1
ATOM 763 C C . PRO A 1 90 ? -2.539 4.695 -41.905 1.00 92.12 90 PRO A C 1
ATOM 765 O O . PRO A 1 90 ? -1.527 5.123 -41.358 1.00 92.12 90 PRO A O 1
ATOM 768 N N . SER A 1 91 ? -2.489 4.215 -43.155 1.00 92.75 91 SER A N 1
ATOM 769 C CA . SER A 1 91 ? -1.227 4.054 -43.899 1.00 92.75 91 SER A CA 1
ATOM 770 C C . SER A 1 91 ? -0.334 5.306 -43.925 1.00 92.75 91 SER A C 1
ATOM 772 O O . SER A 1 91 ? 0.877 5.165 -43.757 1.00 92.75 91 SER A O 1
ATOM 774 N N . PRO A 1 92 ? -0.861 6.542 -44.073 1.00 93.62 92 PRO A N 1
ATOM 775 C CA . PRO A 1 92 ? -0.033 7.748 -44.040 1.00 93.62 92 PRO A CA 1
ATOM 776 C C . PRO A 1 92 ? 0.744 7.954 -42.731 1.00 93.62 92 PRO A C 1
ATOM 778 O O . PRO A 1 92 ? 1.843 8.502 -42.771 1.00 93.62 92 PRO A O 1
ATOM 781 N N . PHE A 1 93 ? 0.209 7.499 -41.592 1.00 94.12 93 PHE A N 1
ATOM 782 C CA . PHE A 1 93 ? 0.886 7.562 -40.292 1.00 94.12 93 PHE A CA 1
ATOM 783 C C . PHE A 1 93 ? 2.165 6.716 -40.304 1.00 94.12 93 PHE A C 1
ATOM 785 O O . PHE A 1 93 ? 3.244 7.218 -39.986 1.00 94.12 93 PHE A O 1
ATOM 792 N N . TRP A 1 94 ? 2.064 5.464 -40.760 1.00 93.62 94 TRP A N 1
ATOM 793 C CA . TRP A 1 94 ? 3.201 4.546 -40.884 1.00 93.62 94 TRP A CA 1
ATOM 794 C C . TRP A 1 94 ? 4.200 5.003 -41.947 1.00 93.62 94 TRP A C 1
ATOM 796 O O . TRP A 1 94 ? 5.405 4.985 -41.701 1.00 93.62 94 TRP A O 1
ATOM 806 N N . GLY A 1 95 ? 3.701 5.500 -43.079 1.00 93.62 95 GLY A N 1
ATOM 807 C CA . GLY A 1 95 ? 4.496 6.090 -44.153 1.00 93.62 95 GLY A CA 1
ATOM 808 C C . GLY A 1 95 ? 5.417 7.206 -43.670 1.00 93.62 95 GLY A C 1
ATOM 809 O O . GLY A 1 95 ? 6.627 7.179 -43.904 1.00 93.62 95 GLY A O 1
ATOM 810 N N . LEU A 1 96 ? 4.843 8.188 -42.973 1.00 95.00 96 LEU A N 1
ATOM 811 C CA . LEU A 1 96 ? 5.569 9.348 -42.455 1.00 95.00 96 LEU A CA 1
ATOM 812 C C . LEU A 1 96 ? 6.512 8.977 -41.311 1.00 95.00 96 LEU A C 1
ATOM 814 O O . LEU A 1 96 ? 7.633 9.482 -41.262 1.00 95.00 96 LEU A O 1
ATOM 818 N N . MET A 1 97 ? 6.101 8.059 -40.432 1.00 93.69 97 MET A N 1
ATOM 819 C CA . MET A 1 97 ? 6.976 7.542 -39.383 1.00 93.69 97 MET A CA 1
ATOM 820 C C . MET A 1 97 ? 8.192 6.820 -39.981 1.00 93.69 97 MET A C 1
ATOM 822 O O . MET A 1 97 ? 9.320 7.076 -39.565 1.00 93.69 97 MET A O 1
ATOM 826 N N . GLY A 1 98 ? 7.986 5.961 -40.983 1.00 90.75 98 GLY A N 1
ATOM 827 C CA . GLY A 1 98 ? 9.062 5.246 -41.672 1.00 90.75 98 GLY A CA 1
ATOM 828 C C . GLY A 1 98 ? 10.041 6.194 -42.361 1.00 90.75 98 GLY A C 1
ATOM 829 O O . GLY A 1 98 ? 11.250 6.081 -42.159 1.00 90.75 98 GLY A O 1
ATOM 830 N N . LEU A 1 99 ? 9.528 7.191 -43.092 1.00 92.44 99 LEU A N 1
ATOM 831 C CA . LEU A 1 99 ? 10.360 8.228 -43.707 1.00 92.44 99 LEU A CA 1
ATOM 832 C C . LEU A 1 99 ? 11.192 8.985 -42.665 1.00 92.44 99 LEU A C 1
ATOM 834 O O . LEU A 1 99 ? 12.388 9.178 -42.862 1.00 92.44 99 LEU A O 1
ATOM 838 N N . MET A 1 100 ? 10.583 9.388 -41.549 1.00 93.25 100 MET A N 1
ATOM 839 C CA . MET A 1 100 ? 11.277 10.090 -40.471 1.00 93.25 100 MET A CA 1
ATOM 840 C C . MET A 1 100 ? 12.434 9.261 -39.898 1.00 93.25 100 MET A C 1
ATOM 842 O O . MET A 1 100 ? 13.523 9.792 -39.673 1.00 93.25 100 MET A O 1
ATOM 846 N N . VAL A 1 101 ? 12.218 7.966 -39.652 1.00 89.56 101 VAL A N 1
ATOM 847 C CA . VAL A 1 101 ? 13.266 7.098 -39.100 1.00 89.56 101 VAL A CA 1
ATOM 848 C C . VAL A 1 101 ? 14.384 6.868 -40.123 1.00 89.56 101 VAL A C 1
ATOM 850 O O . VAL A 1 101 ? 15.554 6.916 -39.745 1.00 89.56 101 VAL A O 1
ATOM 853 N N . ILE A 1 102 ? 14.058 6.703 -41.410 1.00 88.19 102 ILE A N 1
ATOM 854 C CA . ILE A 1 102 ? 15.057 6.600 -42.488 1.00 88.19 102 ILE A CA 1
ATOM 855 C C . ILE A 1 102 ? 15.874 7.886 -42.600 1.00 88.19 102 ILE A C 1
ATOM 857 O O . ILE A 1 102 ? 17.102 7.826 -42.595 1.00 88.19 102 ILE A O 1
ATOM 861 N N . ALA A 1 103 ? 15.216 9.048 -42.625 1.00 89.75 103 ALA A N 1
ATOM 862 C CA . ALA A 1 103 ? 15.896 10.338 -42.669 1.00 89.75 103 ALA A CA 1
ATOM 863 C C . ALA A 1 103 ? 16.872 10.479 -41.489 1.00 89.75 103 ALA A C 1
ATOM 865 O O . ALA A 1 103 ? 18.024 10.850 -41.684 1.00 89.75 103 ALA A O 1
ATOM 866 N N . ALA A 1 104 ? 16.460 10.081 -40.280 1.00 89.12 104 ALA A N 1
ATOM 867 C CA . ALA A 1 104 ? 17.315 10.109 -39.094 1.00 89.12 104 ALA A CA 1
ATOM 868 C C . ALA A 1 104 ? 18.487 9.117 -39.145 1.00 89.12 104 ALA A C 1
ATOM 870 O O . ALA A 1 104 ? 19.531 9.387 -38.554 1.00 89.12 104 ALA A O 1
ATOM 871 N N . ALA A 1 105 ? 18.317 7.959 -39.786 1.00 85.81 105 ALA A N 1
ATOM 872 C CA . ALA A 1 105 ? 19.368 6.955 -39.950 1.00 85.81 105 ALA A CA 1
ATOM 873 C C . ALA A 1 105 ? 20.411 7.359 -41.005 1.00 85.81 105 ALA A C 1
ATOM 875 O O . ALA A 1 105 ? 21.574 6.979 -40.885 1.00 85.81 105 ALA A O 1
ATOM 876 N N . GLN A 1 106 ? 20.005 8.147 -42.005 1.00 85.06 106 GLN A N 1
ATOM 877 C CA . GLN A 1 106 ? 20.862 8.629 -43.093 1.00 85.06 106 GLN A CA 1
ATOM 878 C C . GLN A 1 106 ? 21.583 9.953 -42.779 1.00 85.06 106 GLN A C 1
ATOM 880 O O . GLN A 1 106 ? 22.471 10.359 -43.528 1.00 85.06 106 GLN A O 1
ATOM 885 N N . MET A 1 107 ? 21.235 10.636 -41.683 1.00 82.94 107 MET A N 1
ATOM 886 C CA . MET A 1 107 ? 21.902 11.879 -41.288 1.00 82.94 107 MET A CA 1
ATOM 887 C C . MET A 1 107 ? 23.362 11.655 -40.876 1.00 82.94 107 MET A C 1
ATOM 889 O O . MET A 1 107 ? 23.684 10.750 -40.108 1.00 82.94 107 MET A O 1
ATOM 893 N N . GLN A 1 108 ? 24.238 12.569 -41.299 1.00 71.69 108 GLN A N 1
ATOM 894 C CA . GLN A 1 108 ? 25.642 12.592 -40.866 1.00 71.69 108 GLN A CA 1
ATOM 895 C C . GLN A 1 108 ? 25.821 13.117 -39.428 1.00 71.69 108 GLN A C 1
ATOM 897 O O . GLN A 1 108 ? 26.847 12.866 -38.797 1.00 71.69 108 GLN A O 1
ATOM 902 N N . GLU A 1 109 ? 24.823 13.828 -38.896 1.00 74.94 109 GLU A N 1
ATOM 903 C CA . GLU A 1 109 ? 24.848 14.390 -37.545 1.00 74.94 109 GLU A CA 1
ATOM 904 C C . GLU A 1 109 ? 24.688 13.319 -36.453 1.00 74.94 109 GLU A C 1
ATOM 906 O O . GLU A 1 109 ? 23.733 12.535 -36.434 1.00 74.94 109 GLU A O 1
ATOM 911 N N . GLN A 1 110 ? 25.605 13.309 -35.478 1.00 72.44 110 GLN A N 1
ATOM 912 C CA . GLN A 1 110 ? 25.637 12.263 -34.456 1.00 72.44 110 GLN A CA 1
ATOM 913 C C . GLN A 1 110 ? 24.415 12.303 -33.519 1.00 72.44 110 GLN A C 1
ATOM 915 O O . GLN A 1 110 ? 24.100 13.292 -32.844 1.00 72.44 110 GLN A O 1
ATOM 920 N N . GLY A 1 111 ? 23.749 11.151 -33.411 1.00 76.75 111 GLY A N 1
ATOM 921 C CA . GLY A 1 111 ? 22.633 10.932 -32.492 1.00 76.75 111 GLY A CA 1
ATOM 922 C C . GLY A 1 111 ? 21.278 11.439 -32.995 1.00 76.75 111 GLY A C 1
ATOM 923 O O . GLY A 1 111 ? 20.378 11.626 -32.170 1.00 76.75 111 GLY A O 1
ATOM 924 N N . ALA A 1 112 ? 21.110 11.674 -34.301 1.00 84.88 112 ALA A N 1
ATOM 925 C CA . ALA A 1 112 ? 19.803 11.923 -34.915 1.00 84.88 112 ALA A CA 1
ATOM 926 C C . ALA A 1 112 ? 18.838 10.749 -34.655 1.00 84.88 112 ALA A C 1
ATOM 928 O O . ALA A 1 112 ? 17.768 10.934 -34.070 1.00 84.88 112 ALA A O 1
ATOM 929 N N . THR A 1 113 ? 19.276 9.521 -34.960 1.00 85.06 113 THR A N 1
ATOM 930 C CA . THR A 1 113 ? 18.531 8.277 -34.698 1.00 85.06 113 THR A CA 1
ATOM 931 C C . THR A 1 113 ? 18.153 8.138 -33.225 1.00 85.06 113 THR A C 1
ATOM 933 O O . THR A 1 113 ? 16.987 7.919 -32.908 1.00 85.06 113 THR A O 1
ATOM 936 N N . HIS A 1 114 ? 19.107 8.350 -32.311 1.00 84.44 114 HIS A N 1
ATOM 937 C CA . HIS A 1 114 ? 18.855 8.297 -30.872 1.00 84.44 114 HIS A CA 1
ATOM 938 C C . HIS A 1 114 ? 17.712 9.232 -30.448 1.00 84.44 114 HIS A C 1
ATOM 940 O O . HIS A 1 114 ? 16.813 8.834 -29.710 1.00 84.44 114 HIS A O 1
ATOM 946 N N . ARG A 1 115 ? 17.718 10.482 -30.929 1.00 85.38 115 ARG A N 1
ATOM 947 C CA . ARG A 1 115 ? 16.702 11.488 -30.582 1.00 85.38 115 ARG A CA 1
ATOM 948 C C . ARG A 1 115 ? 15.322 11.124 -31.125 1.00 85.38 115 ARG A C 1
ATOM 950 O O . ARG A 1 115 ? 14.345 11.253 -30.391 1.00 85.38 115 ARG A O 1
ATOM 957 N N . VAL A 1 116 ? 15.245 10.627 -32.360 1.00 88.25 116 VAL A N 1
ATOM 958 C CA . VAL A 1 116 ? 13.986 10.151 -32.958 1.00 88.25 116 VAL A CA 1
ATOM 959 C C . VAL A 1 116 ? 13.441 8.931 -32.213 1.00 88.25 116 VAL A C 1
ATOM 961 O O . VAL A 1 116 ? 12.252 8.879 -31.908 1.00 88.25 116 VAL A O 1
ATOM 964 N N . VAL A 1 117 ? 14.300 7.993 -31.810 1.00 82.75 117 VAL A N 1
ATOM 965 C CA . VAL A 1 117 ? 13.893 6.839 -30.992 1.00 82.75 117 VAL A CA 1
ATOM 966 C C . VAL A 1 117 ? 13.374 7.280 -29.620 1.00 82.75 117 VAL A C 1
ATOM 968 O O . VAL A 1 117 ? 12.356 6.766 -29.160 1.00 82.75 117 VAL A O 1
ATOM 971 N N . GLN A 1 118 ? 14.017 8.249 -28.961 1.00 78.75 118 GLN A N 1
ATOM 972 C CA . GLN A 1 118 ? 13.521 8.797 -27.688 1.00 78.75 118 GLN A CA 1
ATOM 973 C C . GLN A 1 118 ? 12.170 9.503 -27.848 1.00 78.75 118 GLN A C 1
ATOM 975 O O . GLN A 1 118 ? 11.295 9.357 -26.995 1.00 78.75 118 GLN A O 1
ATOM 980 N N . MET A 1 119 ? 11.976 10.230 -28.951 1.00 86.00 119 MET A N 1
ATOM 981 C CA . MET A 1 119 ? 10.691 10.843 -29.281 1.00 86.00 119 MET A CA 1
ATOM 982 C C . MET A 1 119 ? 9.590 9.792 -29.428 1.00 86.00 119 MET A C 1
ATOM 984 O O . MET A 1 119 ? 8.546 9.912 -28.793 1.00 86.00 119 MET A O 1
ATOM 988 N N . LEU A 1 120 ? 9.834 8.747 -30.222 1.00 84.00 120 LEU A N 1
ATOM 989 C CA . LEU A 1 120 ? 8.855 7.688 -30.461 1.00 84.00 120 LEU A CA 1
ATOM 990 C C . LEU A 1 120 ? 8.541 6.903 -29.185 1.00 84.00 120 LEU A C 1
ATOM 992 O O . LEU A 1 120 ? 7.382 6.575 -28.948 1.00 84.00 120 LEU A O 1
ATOM 996 N N . LYS A 1 121 ? 9.528 6.676 -28.310 1.00 77.56 121 LYS A N 1
ATOM 997 C CA . LYS A 1 121 ? 9.297 6.090 -26.978 1.00 77.56 121 LYS A CA 1
ATOM 998 C C . LYS A 1 121 ? 8.372 6.943 -26.119 1.00 77.56 121 LYS A C 1
ATOM 1000 O O . LYS A 1 121 ? 7.498 6.398 -25.452 1.00 77.56 121 LYS A O 1
ATOM 1005 N N . LYS A 1 122 ? 8.571 8.263 -26.124 1.00 78.12 122 LYS A N 1
ATOM 1006 C CA . LYS A 1 122 ? 7.720 9.190 -25.377 1.00 78.12 122 LYS A CA 1
ATOM 1007 C C . LYS A 1 122 ? 6.287 9.159 -25.907 1.00 78.12 122 LYS A C 1
ATOM 1009 O O . LYS A 1 122 ? 5.369 8.935 -25.133 1.00 78.12 122 LYS A O 1
ATOM 1014 N N . LEU A 1 123 ? 6.131 9.261 -27.226 1.00 80.69 123 LEU A N 1
ATOM 1015 C CA . LEU A 1 123 ? 4.829 9.201 -27.882 1.00 80.69 123 LEU A CA 1
ATOM 1016 C C . LEU A 1 123 ? 4.096 7.879 -27.608 1.00 80.69 123 LEU A C 1
ATOM 1018 O O . LEU A 1 123 ? 2.914 7.883 -27.290 1.00 80.69 123 LEU A O 1
ATOM 1022 N N . SER A 1 124 ? 4.811 6.752 -27.679 1.00 77.38 124 SER A N 1
ATOM 1023 C CA . SER A 1 124 ? 4.237 5.424 -27.418 1.00 77.38 124 SER A CA 1
ATOM 1024 C C . SER A 1 124 ? 3.712 5.303 -25.986 1.00 77.38 124 SER A C 1
ATOM 1026 O O . SER A 1 124 ? 2.657 4.717 -25.772 1.00 77.38 124 SER A O 1
ATOM 1028 N N . ARG A 1 125 ? 4.409 5.900 -25.008 1.00 74.56 125 ARG A N 1
ATOM 1029 C CA . ARG A 1 125 ? 3.962 5.943 -23.608 1.00 74.56 125 ARG A CA 1
ATOM 1030 C C . ARG A 1 125 ? 2.689 6.774 -23.438 1.00 74.56 125 ARG A C 1
ATOM 1032 O O . ARG A 1 125 ? 1.793 6.361 -22.710 1.00 74.56 125 ARG A O 1
ATOM 1039 N N . ASP A 1 126 ? 2.606 7.923 -24.103 1.00 69.44 126 ASP A N 1
ATOM 1040 C CA . ASP A 1 126 ? 1.429 8.796 -24.019 1.00 69.44 126 ASP A CA 1
ATOM 1041 C C . ASP A 1 126 ? 0.195 8.125 -24.661 1.00 69.44 126 ASP A C 1
ATOM 1043 O O . ASP A 1 126 ? -0.922 8.231 -24.158 1.00 69.44 126 ASP A O 1
ATOM 1047 N N . VAL A 1 127 ? 0.408 7.348 -25.727 1.00 73.25 127 VAL A N 1
ATOM 1048 C CA . VAL A 1 127 ? -0.616 6.526 -26.390 1.00 73.25 127 VAL A CA 1
ATOM 1049 C C . VAL A 1 127 ? -1.032 5.304 -25.549 1.00 73.25 127 VAL A C 1
ATOM 1051 O O . VAL A 1 127 ? -2.212 4.957 -25.506 1.00 73.25 127 VAL A O 1
ATOM 1054 N N . GLU A 1 128 ? -0.100 4.671 -24.831 1.00 70.19 128 GLU A N 1
ATOM 1055 C CA . GLU A 1 128 ? -0.378 3.550 -23.916 1.00 70.19 128 GLU A CA 1
ATOM 1056 C C . GLU A 1 128 ? -1.368 3.952 -22.806 1.00 70.19 128 GLU A C 1
ATOM 1058 O O . GLU A 1 128 ? -2.278 3.187 -22.475 1.00 70.19 128 GLU A O 1
ATOM 1063 N N . ILE A 1 129 ? -1.263 5.186 -22.297 1.00 66.69 129 ILE A N 1
ATOM 1064 C CA . ILE A 1 129 ? -2.208 5.756 -21.321 1.00 66.69 129 ILE A CA 1
ATOM 1065 C C . ILE A 1 129 ? -3.630 5.790 -21.896 1.00 66.69 129 ILE A C 1
ATOM 1067 O O . ILE A 1 129 ? -4.579 5.404 -21.212 1.00 66.69 129 ILE A O 1
ATOM 1071 N N . LEU A 1 130 ? -3.791 6.190 -23.163 1.00 67.81 130 LEU A N 1
ATOM 1072 C CA . LEU A 1 130 ? -5.094 6.226 -23.833 1.00 67.81 130 LEU A CA 1
ATOM 1073 C C . LEU A 1 130 ? -5.724 4.830 -23.946 1.00 67.81 130 LEU A C 1
ATOM 1075 O O . LEU A 1 130 ? -6.936 4.677 -23.774 1.00 67.81 130 LEU A O 1
ATOM 1079 N N . ARG A 1 131 ? -4.911 3.798 -24.189 1.00 66.75 131 ARG A N 1
ATOM 1080 C CA . ARG A 1 131 ? -5.389 2.414 -24.287 1.00 66.75 131 ARG A CA 1
ATOM 1081 C C . ARG A 1 131 ? -5.956 1.900 -22.968 1.00 66.75 131 ARG A C 1
ATOM 1083 O O . ARG A 1 131 ? -6.939 1.165 -22.995 1.00 66.75 131 ARG A O 1
ATOM 1090 N N . GLY A 1 132 ? -5.414 2.334 -21.828 1.00 62.06 132 GLY A N 1
ATOM 1091 C CA . GLY A 1 132 ? -5.991 2.033 -20.512 1.00 62.06 132 GLY A CA 1
ATOM 1092 C C . GLY A 1 132 ? -7.491 2.354 -20.446 1.00 62.06 132 GLY A C 1
ATOM 1093 O O . GLY A 1 132 ? -8.266 1.577 -19.892 1.00 62.06 132 GLY A O 1
ATOM 1094 N N . TYR A 1 133 ? -7.919 3.419 -21.130 1.00 61.50 133 TYR A N 1
ATOM 1095 C CA . TYR A 1 133 ? -9.317 3.849 -21.226 1.00 61.50 133 TYR A CA 1
ATOM 1096 C C . TYR A 1 133 ? -10.149 3.127 -22.302 1.00 61.50 133 TYR A C 1
ATOM 1098 O O . TYR A 1 133 ? -11.370 3.262 -22.319 1.00 61.50 133 TYR A O 1
ATOM 1106 N N . CYS A 1 134 ? -9.521 2.357 -23.193 1.00 57.94 134 CYS A N 1
ATOM 1107 C CA . CYS A 1 134 ? -10.170 1.636 -24.295 1.00 57.94 134 CYS A CA 1
ATOM 1108 C C . CYS A 1 134 ? -10.571 0.189 -23.937 1.00 57.94 134 CYS A C 1
ATOM 1110 O O . CYS A 1 134 ? -11.092 -0.528 -24.789 1.00 57.94 134 CYS A O 1
ATOM 1112 N N . SER A 1 135 ? -10.336 -0.244 -22.692 1.00 51.28 135 SER A N 1
ATOM 1113 C CA . SER A 1 135 ? -10.345 -1.658 -22.274 1.00 51.28 135 SER A CA 1
ATOM 1114 C C . SER A 1 135 ? -11.718 -2.249 -21.892 1.00 51.28 135 SER A C 1
ATOM 1116 O O . SER A 1 135 ? -11.752 -3.360 -21.371 1.00 51.28 135 SER A O 1
ATOM 1118 N N . ASN A 1 136 ? -12.838 -1.557 -22.145 1.00 49.94 136 ASN A N 1
ATOM 1119 C CA . ASN A 1 136 ? -14.185 -2.003 -21.747 1.00 49.94 136 ASN A CA 1
ATOM 1120 C C . ASN A 1 136 ? -15.135 -2.143 -22.957 1.00 49.94 136 ASN A C 1
ATOM 1122 O O . ASN A 1 136 ? -15.163 -1.269 -23.822 1.00 49.94 136 ASN A O 1
ATOM 1126 N N . ASP A 1 137 ? -15.954 -3.203 -22.973 1.00 41.19 137 ASP A N 1
ATOM 1127 C CA . ASP A 1 137 ? -16.920 -3.596 -24.028 1.00 41.19 137 ASP A CA 1
ATOM 1128 C C . ASP A 1 137 ? -18.157 -2.662 -24.180 1.00 41.19 137 ASP A C 1
ATOM 1130 O O . ASP A 1 137 ? -19.177 -3.040 -24.761 1.00 41.19 137 ASP A O 1
ATOM 1134 N N . GLU A 1 138 ? -18.104 -1.423 -23.679 1.00 51.25 138 GLU A N 1
ATOM 1135 C CA . GLU A 1 138 ? -19.194 -0.444 -23.816 1.00 51.25 138 GLU A CA 1
ATOM 1136 C C . GLU A 1 138 ? -19.048 0.445 -25.069 1.00 51.25 138 GLU A C 1
ATOM 1138 O O . GLU A 1 138 ? -17.933 0.765 -25.493 1.00 51.25 138 GLU A O 1
ATOM 1143 N N . PRO A 1 139 ? -20.165 0.921 -25.664 1.00 53.41 139 PRO A N 1
ATOM 1144 C CA . PRO A 1 139 ? -20.120 1.861 -26.780 1.00 53.41 139 PRO A CA 1
ATOM 1145 C C . PRO A 1 139 ? -19.386 3.152 -26.384 1.00 53.41 139 PRO A C 1
ATOM 1147 O O . PRO A 1 139 ? -19.837 3.930 -25.542 1.00 53.41 139 PRO A O 1
ATOM 1150 N N . ARG A 1 140 ? -18.230 3.373 -27.021 1.00 66.94 140 ARG A N 1
ATOM 1151 C CA . ARG A 1 140 ? -17.281 4.432 -26.660 1.00 66.94 140 ARG A CA 1
ATOM 1152 C C . ARG A 1 140 ? -17.860 5.830 -26.858 1.00 66.94 140 ARG A C 1
ATOM 1154 O O . ARG A 1 140 ? -18.525 6.123 -27.853 1.00 66.94 140 ARG A O 1
ATOM 1161 N N . SER A 1 141 ? -17.541 6.729 -25.926 1.00 73.38 141 SER A N 1
ATOM 1162 C CA . SER A 1 141 ? -17.977 8.125 -26.008 1.00 73.38 141 SER A CA 1
ATOM 1163 C C . SER A 1 141 ? -17.378 8.834 -27.232 1.00 73.38 141 SER A C 1
ATOM 1165 O O . SER A 1 141 ? -16.209 8.641 -27.566 1.00 73.38 141 SER A O 1
ATOM 1167 N N . ASN A 1 142 ? -18.145 9.735 -27.857 1.00 78.50 142 ASN A N 1
ATOM 1168 C CA . ASN A 1 142 ? -17.657 10.578 -28.960 1.00 78.50 142 ASN A CA 1
ATOM 1169 C C . ASN A 1 142 ? -16.386 11.368 -28.592 1.00 78.50 142 ASN A C 1
ATOM 1171 O O . ASN A 1 142 ? -15.581 11.667 -29.460 1.00 78.50 142 ASN A O 1
ATOM 1175 N N . LYS A 1 143 ? -16.166 11.650 -27.303 1.00 76.38 143 LYS A N 1
ATOM 1176 C CA . LYS A 1 143 ? -14.983 12.365 -26.805 1.00 76.38 143 LYS A CA 1
ATOM 1177 C C . LYS A 1 143 ? -13.720 11.508 -26.765 1.00 76.38 143 LYS A C 1
ATOM 1179 O O . LYS A 1 143 ? -12.643 12.027 -27.023 1.00 76.38 143 LYS A O 1
ATOM 1184 N N . LEU A 1 144 ? -13.851 10.207 -26.500 1.00 78.88 144 LEU A N 1
ATOM 1185 C CA . LEU A 1 144 ? -12.743 9.263 -26.668 1.00 78.88 144 LEU A CA 1
ATOM 1186 C C . LEU A 1 144 ? -12.386 9.129 -28.153 1.00 78.88 144 LEU A C 1
ATOM 1188 O O . LEU A 1 144 ? -11.213 9.145 -28.504 1.00 78.88 144 LEU A O 1
ATOM 1192 N N . LYS A 1 145 ? -13.398 9.085 -29.029 1.00 85.00 145 LYS A N 1
ATOM 1193 C CA . LYS A 1 145 ? -13.187 9.085 -30.482 1.00 85.00 145 LYS A CA 1
ATOM 1194 C C . LYS A 1 145 ? -12.462 10.350 -30.961 1.00 85.00 145 LYS A C 1
ATOM 1196 O O . LYS A 1 145 ? -11.496 10.256 -31.707 1.00 85.00 145 LYS A O 1
ATOM 1201 N N . GLU A 1 146 ? -12.882 11.522 -30.487 1.00 86.88 146 GLU A N 1
ATOM 1202 C CA . GLU A 1 146 ? -12.205 12.797 -30.761 1.00 86.88 146 GLU A CA 1
ATOM 1203 C C . GLU A 1 146 ? -10.749 12.792 -30.266 1.00 86.88 146 GLU A C 1
ATOM 1205 O O . GLU A 1 146 ? -9.862 13.168 -31.022 1.00 86.88 146 GLU A O 1
ATOM 1210 N N . ALA A 1 147 ? -10.474 12.291 -29.056 1.00 86.75 147 ALA A N 1
ATOM 1211 C CA . ALA A 1 147 ? -9.114 12.229 -28.517 1.00 86.75 147 ALA A CA 1
ATOM 1212 C C . ALA A 1 147 ? -8.198 11.275 -29.302 1.00 86.75 147 ALA A C 1
ATOM 1214 O O . ALA A 1 147 ? -7.066 11.640 -29.614 1.00 86.75 147 ALA A O 1
ATOM 1215 N N . ILE A 1 148 ? -8.688 10.081 -29.671 1.00 87.38 148 ILE A N 1
ATOM 1216 C CA . ILE A 1 148 ? -7.953 9.150 -30.546 1.00 87.38 148 ILE A CA 1
ATOM 1217 C C . ILE A 1 148 ? -7.617 9.853 -31.864 1.00 87.38 148 ILE A C 1
ATOM 1219 O O . ILE A 1 148 ? -6.468 9.821 -32.300 1.00 87.38 148 ILE A O 1
ATOM 1223 N N . PHE A 1 149 ? -8.599 10.522 -32.472 1.00 91.44 149 PHE A N 1
ATOM 1224 C CA . PHE A 1 149 ? -8.417 11.226 -33.737 1.00 91.44 149 PHE A CA 1
ATOM 1225 C C . PHE A 1 149 ? -7.385 12.359 -33.638 1.00 91.44 149 PHE A C 1
ATOM 1227 O O . PHE A 1 149 ? -6.463 12.426 -34.448 1.00 91.44 149 PHE A O 1
ATOM 1234 N N . GLU A 1 150 ? -7.508 13.227 -32.632 1.00 90.56 150 GLU A N 1
ATOM 1235 C CA . GLU A 1 150 ? -6.604 14.359 -32.404 1.00 90.56 150 GLU A CA 1
ATOM 1236 C C . GLU A 1 150 ? -5.164 13.898 -32.175 1.00 90.56 150 GLU A C 1
ATOM 1238 O O . GLU A 1 150 ? -4.245 14.408 -32.815 1.00 90.56 150 GLU A O 1
ATOM 1243 N N . ILE A 1 151 ? -4.956 12.893 -31.321 1.00 90.31 151 ILE A N 1
ATOM 1244 C CA . ILE A 1 151 ? -3.620 12.360 -31.029 1.00 90.31 151 ILE A CA 1
ATOM 1245 C C . ILE A 1 151 ? -3.011 11.730 -32.286 1.00 90.31 151 ILE A C 1
ATOM 1247 O O . ILE A 1 151 ? -1.818 11.911 -32.550 1.00 90.31 151 ILE A O 1
ATOM 1251 N N . PHE A 1 152 ? -3.818 11.054 -33.108 1.00 91.12 152 PHE A N 1
ATOM 1252 C CA . PHE A 1 152 ? -3.368 10.494 -34.381 1.00 91.12 152 PHE A CA 1
ATOM 1253 C C . PHE A 1 152 ? -2.945 11.592 -35.370 1.00 91.12 152 PHE A C 1
ATOM 1255 O O . PHE A 1 152 ? -1.884 11.496 -35.995 1.00 91.12 152 PHE A O 1
ATOM 1262 N N . VAL A 1 153 ? -3.715 12.681 -35.463 1.00 93.75 153 VAL A N 1
ATOM 1263 C CA . VAL A 1 153 ? -3.391 13.862 -36.282 1.00 93.75 153 VAL A CA 1
ATOM 1264 C C . VAL A 1 153 ? -2.109 14.542 -35.798 1.00 93.75 153 VAL A C 1
ATOM 1266 O O . VAL A 1 153 ? -1.213 14.781 -36.609 1.00 93.75 153 VAL A O 1
ATOM 1269 N N . ILE A 1 154 ? -1.979 14.809 -34.494 1.00 93.19 154 ILE A N 1
ATOM 1270 C CA . ILE A 1 154 ? -0.792 15.447 -33.898 1.00 93.19 154 ILE A CA 1
ATOM 1271 C C . ILE A 1 154 ? 0.459 14.611 -34.183 1.00 93.19 154 ILE A C 1
ATOM 1273 O O . ILE A 1 154 ? 1.471 15.144 -34.638 1.00 93.19 154 ILE A O 1
ATOM 1277 N N . SER A 1 155 ? 0.377 13.297 -33.973 1.00 92.81 155 SER A N 1
ATOM 1278 C CA . SER A 1 155 ? 1.485 12.366 -34.211 1.00 92.81 155 SER A CA 1
ATOM 1279 C C . SER A 1 155 ? 1.910 12.346 -35.679 1.00 92.81 155 SER A C 1
ATOM 1281 O O . SER A 1 155 ? 3.095 12.445 -35.991 1.00 92.81 155 SER A O 1
ATOM 1283 N N . THR A 1 156 ? 0.938 12.294 -36.592 1.00 94.62 156 THR A N 1
ATOM 1284 C CA . THR A 1 156 ? 1.188 12.279 -38.041 1.00 94.62 156 THR A CA 1
ATOM 1285 C C . THR A 1 156 ? 1.851 13.574 -38.510 1.00 94.62 156 THR A C 1
ATOM 1287 O O . THR A 1 156 ? 2.819 13.539 -39.273 1.00 94.62 156 THR A O 1
ATOM 1290 N N . LYS A 1 157 ? 1.370 14.725 -38.020 1.00 95.25 157 LYS A N 1
ATOM 1291 C CA . LYS A 1 157 ? 1.965 16.036 -38.312 1.00 95.25 157 LYS A CA 1
ATOM 1292 C C . LYS A 1 157 ? 3.383 16.139 -37.762 1.00 95.25 157 LYS A C 1
ATOM 1294 O O . LYS A 1 157 ? 4.276 16.541 -38.501 1.00 95.25 157 LYS A O 1
ATOM 1299 N N . LEU A 1 158 ? 3.606 15.683 -36.528 1.00 95.00 158 LEU A N 1
ATOM 1300 C CA . LEU A 1 158 ? 4.934 15.636 -35.921 1.00 95.00 158 LEU A CA 1
ATOM 1301 C C . LEU A 1 158 ? 5.911 14.807 -36.764 1.00 95.00 158 LEU A C 1
ATOM 1303 O O . LEU A 1 158 ? 7.030 15.252 -36.995 1.00 95.00 158 LEU A O 1
ATOM 1307 N N . PHE A 1 159 ? 5.510 13.631 -37.255 1.00 95.50 159 PHE A N 1
ATOM 1308 C CA . PHE A 1 159 ? 6.385 12.809 -38.097 1.00 95.50 159 PHE A CA 1
ATOM 1309 C C . PHE A 1 159 ? 6.759 13.512 -39.402 1.00 95.50 159 PHE A C 1
ATOM 1311 O O . PHE A 1 159 ? 7.924 13.477 -39.796 1.00 95.50 159 PHE A O 1
ATOM 1318 N N . ALA A 1 160 ? 5.802 14.189 -40.041 1.00 95.62 160 ALA A N 1
ATOM 1319 C CA . ALA A 1 160 ? 6.060 14.970 -41.248 1.00 95.62 160 ALA A CA 1
ATOM 1320 C C . ALA A 1 160 ? 7.011 16.148 -40.984 1.00 95.62 160 ALA A C 1
ATOM 1322 O O . ALA A 1 160 ? 7.966 16.334 -41.734 1.00 95.62 160 ALA A O 1
ATOM 1323 N N . ASP A 1 161 ? 6.789 16.901 -39.904 1.00 94.88 161 ASP A N 1
ATOM 1324 C CA . ASP A 1 161 ? 7.611 18.062 -39.536 1.00 94.88 161 ASP A CA 1
ATOM 1325 C C . ASP A 1 161 ? 9.043 17.660 -39.177 1.00 94.88 161 ASP A C 1
ATOM 1327 O O . ASP A 1 161 ? 10.009 18.325 -39.552 1.00 94.88 161 ASP A O 1
ATOM 1331 N N . VAL A 1 162 ? 9.196 16.542 -38.464 1.00 94.44 162 VAL A N 1
ATOM 1332 C CA . VAL A 1 162 ? 10.513 16.006 -38.125 1.00 94.44 162 VAL A CA 1
ATOM 1333 C C . VAL A 1 162 ? 11.206 15.475 -39.376 1.00 94.44 162 VAL A C 1
ATOM 1335 O O . VAL A 1 162 ? 12.381 15.769 -39.562 1.00 94.44 162 VAL A O 1
ATOM 1338 N N . ALA A 1 163 ? 10.513 14.753 -40.259 1.00 93.88 163 ALA A N 1
ATOM 1339 C CA . ALA A 1 163 ? 11.095 14.304 -41.523 1.00 93.88 163 ALA A CA 1
ATOM 1340 C C . ALA A 1 163 ? 11.549 15.483 -42.405 1.00 93.88 163 ALA A C 1
ATOM 1342 O O . ALA A 1 163 ? 12.646 15.434 -42.957 1.00 93.88 163 ALA A O 1
ATOM 1343 N N . GLU A 1 164 ? 10.751 16.555 -42.496 1.00 93.94 164 GLU A N 1
ATOM 1344 C CA . GLU A 1 164 ? 11.115 17.776 -43.227 1.00 93.94 164 GLU A CA 1
ATOM 1345 C C . GLU A 1 164 ? 12.348 18.449 -42.613 1.00 93.94 164 GLU A C 1
ATOM 1347 O O . GLU A 1 164 ? 13.286 18.767 -43.341 1.00 93.94 164 GLU A O 1
ATOM 1352 N N . LEU A 1 165 ? 12.393 18.594 -41.282 1.00 92.44 165 LEU A N 1
ATOM 1353 C CA . LEU A 1 165 ? 13.559 19.141 -40.589 1.00 92.44 165 LEU A CA 1
ATOM 1354 C C . LEU A 1 165 ? 14.814 18.313 -40.872 1.00 92.44 165 LEU A C 1
ATOM 1356 O O . LEU A 1 165 ? 15.842 18.887 -41.204 1.00 92.44 165 LEU A O 1
ATOM 1360 N N . LEU A 1 166 ? 14.745 16.984 -40.741 1.00 91.31 166 LEU A N 1
ATOM 1361 C CA . LEU A 1 166 ? 15.894 16.087 -40.930 1.00 91.31 166 LEU A CA 1
ATOM 1362 C C . LEU A 1 166 ? 16.429 16.092 -42.374 1.00 91.31 166 LEU A C 1
ATOM 1364 O O . LEU A 1 166 ? 17.568 15.689 -42.588 1.00 91.31 166 LEU A O 1
ATOM 1368 N N . ARG A 1 167 ? 15.628 16.547 -43.347 1.00 90.19 167 ARG A N 1
ATOM 1369 C CA . ARG A 1 167 ? 16.017 16.733 -44.755 1.00 90.19 167 ARG A CA 1
ATOM 1370 C C . ARG A 1 167 ? 16.443 18.175 -45.089 1.00 90.19 167 ARG A C 1
ATOM 1372 O O . ARG A 1 167 ? 16.786 18.447 -46.238 1.00 90.19 167 ARG A O 1
ATOM 1379 N N . ASP A 1 168 ? 16.430 19.099 -44.127 1.00 89.31 168 ASP A N 1
ATOM 1380 C CA . ASP A 1 168 ? 16.865 20.491 -44.309 1.00 89.31 168 ASP A CA 1
ATOM 1381 C C . ASP A 1 168 ? 18.364 20.652 -43.997 1.00 89.31 168 ASP A C 1
ATOM 1383 O O . ASP A 1 168 ? 18.763 21.194 -42.963 1.00 89.31 168 ASP A O 1
ATOM 1387 N N . ASP A 1 169 ? 19.217 20.175 -44.909 1.00 83.31 169 ASP A N 1
ATOM 1388 C CA . ASP A 1 169 ? 20.682 20.280 -44.782 1.00 83.31 169 ASP A CA 1
ATOM 1389 C C . ASP A 1 169 ? 21.152 21.738 -44.596 1.00 83.31 169 ASP A C 1
ATOM 1391 O O . ASP A 1 169 ? 22.124 22.019 -43.885 1.00 83.31 169 ASP A O 1
ATOM 1395 N N . ASP A 1 170 ? 20.426 22.685 -45.193 1.00 85.25 170 ASP A N 1
ATOM 1396 C CA . ASP A 1 170 ? 20.678 24.122 -45.118 1.00 85.25 170 ASP A CA 1
ATOM 1397 C C . ASP A 1 170 ? 20.507 24.657 -43.687 1.00 85.25 170 ASP A C 1
ATOM 1399 O O . ASP A 1 170 ? 21.314 25.472 -43.224 1.00 85.25 170 ASP A O 1
ATOM 1403 N N . HIS A 1 171 ? 19.483 24.195 -42.962 1.00 86.94 171 HIS A N 1
ATOM 1404 C CA . HIS A 1 171 ? 19.277 24.522 -41.553 1.00 86.94 171 HIS A CA 1
ATOM 1405 C C . HIS A 1 171 ? 20.455 24.063 -40.687 1.00 86.94 171 HIS A C 1
ATOM 1407 O O . HIS A 1 171 ? 21.033 24.877 -39.955 1.00 86.94 171 HIS A O 1
ATOM 1413 N N . PHE A 1 172 ? 20.841 22.788 -40.793 1.00 85.31 172 PHE A N 1
ATOM 1414 C CA . PHE A 1 172 ? 21.929 22.219 -39.992 1.00 85.31 172 PHE A CA 1
ATOM 1415 C C . PHE A 1 172 ? 23.262 22.906 -40.286 1.00 85.31 172 PHE A C 1
ATOM 1417 O O . PHE A 1 172 ? 23.963 23.304 -39.352 1.00 85.31 172 PHE A O 1
ATOM 1424 N N . MET A 1 173 ? 23.575 23.157 -41.562 1.00 83.94 173 MET A N 1
ATOM 1425 C CA . MET A 1 173 ? 24.772 23.909 -41.944 1.00 83.94 173 MET A CA 1
ATOM 1426 C C . MET A 1 173 ? 24.790 25.317 -41.334 1.00 83.94 173 MET A C 1
ATOM 1428 O O . MET A 1 173 ? 25.795 25.721 -40.743 1.00 83.94 173 MET A O 1
ATOM 1432 N N . ARG A 1 174 ? 23.686 26.071 -41.424 1.00 87.12 174 ARG A N 1
ATOM 1433 C CA . ARG A 1 174 ? 23.605 27.443 -40.885 1.00 87.12 174 ARG A CA 1
ATOM 1434 C C . ARG A 1 174 ? 23.728 27.479 -39.365 1.00 87.12 174 ARG A C 1
ATOM 1436 O O . ARG A 1 174 ? 24.442 28.330 -38.836 1.00 87.12 174 ARG A O 1
ATOM 1443 N N . CYS A 1 175 ? 23.056 26.575 -38.658 1.00 85.38 175 CYS A N 1
ATOM 1444 C CA . CYS A 1 175 ? 23.114 26.511 -37.200 1.00 85.38 175 CYS A CA 1
ATOM 1445 C C . CYS A 1 175 ? 24.498 26.073 -36.698 1.00 85.38 175 CYS A C 1
ATOM 1447 O O . CYS A 1 175 ? 24.991 26.674 -35.742 1.00 85.38 175 CYS A O 1
ATOM 1449 N N . ASN A 1 176 ? 25.160 25.132 -37.382 1.00 82.50 176 ASN A N 1
ATOM 1450 C CA . ASN A 1 176 ? 26.542 24.745 -37.085 1.00 82.50 176 ASN A CA 1
ATOM 1451 C C . ASN A 1 176 ? 27.520 25.914 -37.277 1.00 82.50 176 ASN A C 1
ATOM 1453 O O . ASN A 1 176 ? 28.326 26.192 -36.390 1.00 82.50 176 ASN A O 1
ATOM 1457 N N . LEU A 1 177 ? 27.409 26.664 -38.381 1.00 83.38 177 LEU A N 1
ATOM 1458 C CA . LEU A 1 177 ? 28.234 27.857 -38.630 1.00 83.38 177 LEU A CA 1
ATOM 1459 C C . LEU A 1 177 ? 27.994 28.973 -37.600 1.00 83.38 177 LEU A C 1
ATOM 1461 O O . LEU A 1 177 ? 28.917 29.710 -37.259 1.00 83.38 177 LEU A O 1
ATOM 1465 N N . ALA A 1 178 ? 26.765 29.095 -37.096 1.00 85.44 178 ALA A N 1
ATOM 1466 C CA . ALA A 1 178 ? 26.386 30.080 -36.086 1.00 85.44 178 ALA A CA 1
ATOM 1467 C C . ALA A 1 178 ? 26.634 29.619 -34.633 1.00 85.44 178 ALA A C 1
ATOM 1469 O O . ALA A 1 178 ? 26.347 30.383 -33.709 1.00 85.44 178 ALA A O 1
ATOM 1470 N N . GLY A 1 179 ? 27.119 28.390 -34.408 1.00 82.94 179 GLY A N 1
ATOM 1471 C CA . GLY A 1 179 ? 27.306 27.813 -33.070 1.00 82.94 179 GLY A CA 1
ATOM 1472 C C . GLY A 1 179 ? 26.005 27.657 -32.269 1.00 82.94 179 GLY A C 1
ATOM 1473 O O . GLY A 1 179 ? 26.016 27.741 -31.041 1.00 82.94 179 GLY A O 1
ATOM 1474 N N . GLN A 1 180 ? 24.870 27.497 -32.951 1.00 85.31 180 GLN A N 1
ATOM 1475 C CA . GLN A 1 180 ? 23.548 27.377 -32.337 1.00 85.31 180 GLN A CA 1
ATOM 1476 C C . GLN A 1 180 ? 23.154 25.910 -32.131 1.00 85.31 180 GLN A C 1
ATOM 1478 O O . GLN A 1 180 ? 23.621 25.022 -32.836 1.00 85.31 180 GLN A O 1
ATOM 1483 N N . ASP A 1 181 ? 22.253 25.651 -31.176 1.00 84.94 181 ASP A N 1
ATOM 1484 C CA . ASP A 1 181 ? 21.700 24.309 -30.955 1.00 84.94 181 ASP A CA 1
ATOM 1485 C C . ASP A 1 181 ? 20.837 23.878 -32.153 1.00 84.94 181 ASP A C 1
ATOM 1487 O O . ASP A 1 181 ? 19.653 24.222 -32.228 1.00 84.94 181 ASP A O 1
ATOM 1491 N N . VAL A 1 182 ? 21.435 23.100 -33.061 1.00 85.50 182 VAL A N 1
ATOM 1492 C CA . VAL A 1 182 ? 20.796 22.512 -34.254 1.00 85.50 182 VAL A CA 1
ATOM 1493 C C . VAL A 1 182 ? 19.556 21.673 -33.917 1.00 85.50 182 VAL A C 1
ATOM 1495 O O . VAL A 1 182 ? 18.664 21.512 -34.740 1.00 85.50 182 VAL A O 1
ATOM 1498 N N . TRP A 1 183 ? 19.441 21.168 -32.684 1.00 89.06 183 TRP A N 1
ATOM 1499 C CA . TRP A 1 183 ? 18.319 20.326 -32.256 1.00 89.06 183 TRP A CA 1
ATOM 1500 C C . TRP A 1 183 ? 17.198 21.109 -31.572 1.00 89.06 183 TRP A C 1
ATOM 1502 O O . TRP A 1 183 ? 16.197 20.519 -31.152 1.00 89.06 183 TRP A O 1
ATOM 1512 N N . LYS A 1 184 ? 17.334 22.431 -31.428 1.00 88.25 184 LYS A N 1
ATOM 1513 C CA . LYS A 1 184 ? 16.320 23.281 -30.795 1.00 88.25 184 LYS A CA 1
ATOM 1514 C C . LYS A 1 184 ? 14.943 23.176 -31.473 1.00 88.25 184 LYS A C 1
ATOM 1516 O O . LYS A 1 184 ? 13.964 23.064 -30.731 1.00 88.25 184 LYS A O 1
ATOM 1521 N N . PRO A 1 185 ? 14.816 23.156 -32.817 1.00 90.50 185 PRO A N 1
ATOM 1522 C CA . PRO A 1 185 ? 13.517 22.976 -33.467 1.00 90.50 185 PRO A CA 1
ATOM 1523 C C . PRO A 1 185 ? 12.887 21.621 -33.134 1.00 90.50 185 PRO A C 1
ATOM 1525 O O . PRO A 1 185 ? 11.737 21.584 -32.708 1.00 90.50 185 PRO A O 1
ATOM 1528 N N . LEU A 1 186 ? 13.662 20.530 -33.202 1.00 88.38 186 LEU A N 1
ATOM 1529 C CA . LEU A 1 186 ? 13.200 19.185 -32.839 1.00 88.38 186 LEU A CA 1
ATOM 1530 C C . LEU A 1 186 ? 12.679 19.133 -31.397 1.00 88.38 186 LEU A C 1
ATOM 1532 O O . LEU A 1 186 ? 11.564 18.679 -31.151 1.00 88.38 186 LEU A O 1
ATOM 1536 N N . LYS A 1 187 ? 13.448 19.659 -30.434 1.00 86.88 187 LYS A N 1
ATOM 1537 C CA . LYS A 1 187 ? 13.036 19.720 -29.020 1.00 86.88 187 LYS A CA 1
ATOM 1538 C C . LYS A 1 187 ? 11.728 20.492 -28.839 1.00 86.88 187 LYS A C 1
ATOM 1540 O O . LYS A 1 187 ? 10.889 20.085 -28.038 1.00 86.88 187 LYS A O 1
ATOM 1545 N N . ASN A 1 188 ? 11.554 21.591 -29.571 1.00 89.00 188 ASN A N 1
ATOM 1546 C CA . ASN A 1 188 ? 10.338 22.394 -29.511 1.00 89.00 188 ASN A CA 1
ATOM 1547 C C . ASN A 1 188 ? 9.139 21.644 -30.095 1.00 89.00 188 ASN A C 1
ATOM 1549 O O . ASN A 1 188 ? 8.105 21.605 -29.438 1.00 89.00 188 ASN A O 1
ATOM 1553 N N . MET A 1 189 ? 9.283 21.004 -31.259 1.00 90.81 189 MET A N 1
ATOM 1554 C CA . MET A 1 189 ? 8.211 20.215 -31.879 1.00 90.81 189 MET A CA 1
ATOM 1555 C C . MET A 1 189 ? 7.740 19.089 -30.957 1.00 90.81 189 MET A C 1
ATOM 1557 O O . MET A 1 189 ? 6.547 18.974 -30.690 1.00 90.81 189 MET A O 1
ATOM 1561 N N . ILE A 1 190 ? 8.675 18.339 -30.363 1.00 82.88 190 ILE A N 1
ATOM 1562 C CA . ILE A 1 190 ? 8.357 17.281 -29.392 1.00 82.88 190 ILE A CA 1
ATOM 1563 C C . ILE A 1 190 ? 7.627 17.858 -28.179 1.00 82.88 190 ILE A C 1
ATOM 1565 O O . ILE A 1 190 ? 6.650 17.279 -27.709 1.00 82.88 190 ILE A O 1
ATOM 1569 N N . LYS A 1 191 ? 8.098 18.994 -27.653 1.00 84.94 191 LYS A N 1
ATOM 1570 C CA . LYS A 1 191 ? 7.488 19.645 -26.491 1.00 84.94 191 LYS A CA 1
ATOM 1571 C C . LYS A 1 191 ? 6.055 20.093 -26.779 1.00 84.94 191 LYS A C 1
ATOM 1573 O O . LYS A 1 191 ? 5.199 19.875 -25.928 1.00 84.94 191 LYS A O 1
ATOM 1578 N N . VAL A 1 192 ? 5.807 20.703 -27.941 1.00 89.56 192 VAL A N 1
ATOM 1579 C CA . VAL A 1 192 ? 4.461 21.120 -28.360 1.00 89.56 192 VAL A CA 1
ATOM 1580 C C . VAL A 1 192 ? 3.566 19.898 -28.533 1.00 89.56 192 VAL A C 1
ATOM 1582 O O . VAL A 1 192 ? 2.544 19.823 -27.866 1.00 89.56 192 VAL A O 1
ATOM 1585 N N . ALA A 1 193 ? 3.999 18.897 -29.303 1.00 86.88 193 ALA A N 1
ATOM 1586 C CA . ALA A 1 193 ? 3.212 17.689 -29.531 1.00 86.88 193 ALA A CA 1
ATOM 1587 C C . ALA A 1 193 ? 2.882 16.941 -28.231 1.00 86.88 193 ALA A C 1
ATOM 1589 O O . ALA A 1 193 ? 1.741 16.548 -28.035 1.00 86.88 193 ALA A O 1
ATOM 1590 N N . THR A 1 194 ? 3.842 16.805 -27.305 1.00 80.62 194 THR A N 1
ATOM 1591 C CA . THR A 1 194 ? 3.571 16.177 -25.995 1.00 80.62 194 THR A CA 1
ATOM 1592 C C . THR A 1 194 ? 2.517 16.967 -25.225 1.00 80.62 194 THR A C 1
ATOM 1594 O O . THR A 1 194 ? 1.578 16.386 -24.701 1.00 80.62 194 THR A O 1
ATOM 1597 N N . ARG A 1 195 ? 2.668 18.295 -25.142 1.00 87.75 195 ARG A N 1
ATOM 1598 C CA . ARG A 1 195 ? 1.721 19.142 -24.412 1.00 87.75 195 ARG A CA 1
ATOM 1599 C C . ARG A 1 195 ? 0.319 19.019 -25.004 1.00 87.75 195 ARG A C 1
ATOM 1601 O O . ARG A 1 195 ? -0.632 18.889 -24.248 1.00 87.75 195 ARG A O 1
ATOM 1608 N N . ASP A 1 196 ? 0.207 19.054 -26.325 1.00 87.00 196 ASP A N 1
ATOM 1609 C CA . ASP A 1 196 ? -1.081 19.014 -27.010 1.00 87.00 196 ASP A CA 1
ATOM 1610 C C . ASP A 1 196 ? -1.739 17.627 -26.842 1.00 87.00 196 ASP A C 1
ATOM 1612 O O . ASP A 1 196 ? -2.926 17.548 -26.541 1.00 87.00 196 ASP A O 1
ATOM 1616 N N . ILE A 1 197 ? -0.958 16.537 -26.890 1.00 83.56 197 ILE A N 1
ATOM 1617 C CA . ILE A 1 197 ? -1.430 15.180 -26.558 1.00 83.56 197 ILE A CA 1
ATOM 1618 C C . ILE A 1 197 ? -1.891 15.099 -25.098 1.00 83.56 197 ILE A C 1
ATOM 1620 O O . ILE A 1 197 ? -2.983 14.607 -24.828 1.00 83.56 197 ILE A O 1
ATOM 1624 N N . GLU A 1 198 ? -1.108 15.614 -24.146 1.00 80.06 198 GLU A N 1
ATOM 1625 C CA . GLU A 1 198 ? -1.498 15.671 -22.734 1.00 80.06 198 GLU A CA 1
ATOM 1626 C C . GLU A 1 198 ? -2.771 16.502 -22.516 1.00 80.06 198 GLU A C 1
ATOM 1628 O O . GLU A 1 198 ? -3.577 16.177 -21.646 1.00 80.06 198 GLU A O 1
ATOM 1633 N N . GLU A 1 199 ? -2.963 17.591 -23.263 1.00 84.75 199 GLU A N 1
ATOM 1634 C CA . GLU A 1 199 ? -4.172 18.414 -23.210 1.00 84.75 199 GLU A CA 1
ATOM 1635 C C . GLU A 1 199 ? -5.389 17.662 -23.760 1.00 84.75 199 GLU A C 1
ATOM 1637 O O . GLU A 1 199 ? -6.428 17.659 -23.091 1.00 84.75 199 GLU A O 1
ATOM 1642 N N . SER A 1 200 ? -5.262 16.964 -24.895 1.00 83.06 200 SER A N 1
ATOM 1643 C CA . SER A 1 200 ? -6.314 16.089 -25.437 1.00 83.06 200 SER A CA 1
ATOM 1644 C C . SER A 1 200 ? -6.651 14.949 -24.468 1.00 83.06 200 SER A C 1
ATOM 1646 O O . SER A 1 200 ? -7.830 14.697 -24.203 1.00 83.06 200 SER A O 1
ATOM 1648 N N . LEU A 1 201 ? -5.645 14.325 -23.842 1.00 75.12 201 LEU A N 1
ATOM 1649 C CA . LEU A 1 201 ? -5.836 13.311 -22.798 1.00 75.12 201 LEU A CA 1
ATOM 1650 C C . LEU A 1 201 ? -6.554 13.889 -21.572 1.00 75.12 201 LEU A C 1
ATOM 1652 O O . LEU A 1 201 ? -7.545 13.320 -21.127 1.00 75.12 201 LEU A O 1
ATOM 1656 N N . LYS A 1 202 ? -6.146 15.058 -21.065 1.00 75.75 202 LYS A N 1
ATOM 1657 C CA . LYS A 1 202 ? -6.807 15.731 -19.928 1.00 75.75 202 LYS A CA 1
ATOM 1658 C C . LYS A 1 202 ? -8.240 16.154 -20.258 1.00 75.75 202 LYS A C 1
ATOM 1660 O O . LYS A 1 202 ? -9.121 16.085 -19.399 1.00 75.75 202 LYS A O 1
ATOM 1665 N N . ALA A 1 203 ? -8.499 16.625 -21.477 1.00 74.75 203 ALA A N 1
ATOM 1666 C CA . ALA A 1 203 ? -9.838 17.000 -21.931 1.00 74.75 203 ALA A CA 1
ATOM 1667 C C . ALA A 1 203 ? -10.761 15.775 -22.019 1.00 74.75 203 ALA A C 1
ATOM 1669 O O . ALA A 1 203 ? -11.915 15.826 -21.572 1.00 74.75 203 ALA A O 1
ATOM 1670 N N . MET A 1 204 ? -10.233 14.660 -22.528 1.00 73.56 204 MET A N 1
ATOM 1671 C CA . MET A 1 204 ? -10.891 13.361 -22.500 1.00 73.56 204 MET A CA 1
ATOM 1672 C C . MET A 1 204 ? -11.134 12.906 -21.061 1.00 73.56 204 MET A C 1
ATOM 1674 O O . MET A 1 204 ? -12.278 12.625 -20.728 1.00 73.56 204 MET A O 1
ATOM 1678 N N . GLU A 1 205 ? -10.125 12.895 -20.190 1.00 64.44 205 GLU A N 1
ATOM 1679 C CA . GLU A 1 205 ? -10.226 12.463 -18.790 1.00 64.44 205 GLU A CA 1
ATOM 1680 C C . GLU A 1 205 ? -11.276 13.251 -18.019 1.00 64.44 205 GLU A C 1
ATOM 1682 O O . GLU A 1 205 ? -12.111 12.646 -17.352 1.00 64.44 205 GLU A O 1
ATOM 1687 N N . ARG A 1 206 ? -11.317 14.582 -18.164 1.00 64.31 206 ARG A N 1
ATOM 1688 C CA . ARG A 1 206 ? -12.378 15.434 -17.596 1.00 64.31 206 ARG A CA 1
ATOM 1689 C C . ARG A 1 206 ? -13.760 15.017 -18.084 1.00 64.31 206 ARG A C 1
ATOM 1691 O O . ARG A 1 206 ? -14.731 15.095 -17.340 1.00 64.31 206 ARG A O 1
ATOM 1698 N N . THR A 1 207 ? -13.863 14.553 -19.326 1.00 58.28 207 THR A N 1
ATOM 1699 C CA . THR A 1 207 ? -15.135 14.147 -19.927 1.00 58.28 207 THR A CA 1
ATOM 1700 C C . THR A 1 207 ? -15.513 12.697 -19.613 1.00 58.28 207 THR A C 1
ATOM 1702 O O . THR A 1 207 ? -16.690 12.408 -19.436 1.00 58.28 207 THR A O 1
ATOM 1705 N N . VAL A 1 208 ? -14.543 11.791 -19.484 1.00 54.16 208 VAL A N 1
ATOM 1706 C CA . VAL A 1 208 ? -14.714 10.393 -19.058 1.00 54.16 208 VAL A CA 1
ATOM 1707 C C . VAL A 1 208 ? -15.025 10.332 -17.565 1.00 54.16 208 VAL A C 1
ATOM 1709 O O . VAL A 1 208 ? -15.909 9.578 -17.171 1.00 54.16 208 VAL A O 1
ATOM 1712 N N . THR A 1 209 ? -14.426 11.196 -16.743 1.00 46.50 209 THR A N 1
ATOM 1713 C CA . THR A 1 209 ? -14.877 11.430 -15.361 1.00 46.50 209 THR A CA 1
ATOM 1714 C C . THR A 1 209 ? -16.259 12.073 -15.334 1.00 46.50 209 THR A C 1
ATOM 1716 O O . THR A 1 209 ? -17.077 11.645 -14.534 1.00 46.50 209 THR A O 1
ATOM 1719 N N . LEU A 1 210 ? -16.602 12.993 -16.250 1.00 40.22 210 LEU A N 1
ATOM 1720 C CA . LEU A 1 210 ? -17.977 13.505 -16.405 1.00 40.22 210 LEU A CA 1
ATOM 1721 C C . LEU A 1 210 ? -18.982 12.462 -16.950 1.00 40.22 210 LEU A C 1
ATOM 1723 O O . LEU A 1 210 ? -20.171 12.602 -16.694 1.00 40.22 210 LEU A O 1
ATOM 1727 N N . SER A 1 211 ? -18.536 11.436 -17.685 1.00 39.25 211 SER A N 1
ATOM 1728 C CA . SER A 1 211 ? -19.346 10.355 -18.282 1.00 39.25 211 SER A CA 1
ATOM 1729 C C . SER A 1 211 ? -19.531 9.169 -17.331 1.00 39.25 211 SER A C 1
ATOM 1731 O O . SER A 1 211 ? -20.630 8.639 -17.205 1.00 39.25 211 SER A O 1
ATOM 1733 N N . SER A 1 212 ? -18.498 8.834 -16.562 1.00 42.41 212 SER A N 1
ATOM 1734 C CA . SER A 1 212 ? -18.612 8.023 -15.343 1.00 42.41 212 SER A CA 1
ATOM 1735 C C . SER A 1 212 ? -19.498 8.757 -14.331 1.00 42.41 212 SER A C 1
ATOM 1737 O O . SER A 1 212 ? -20.386 8.169 -13.715 1.00 42.41 212 SER A O 1
ATOM 1739 N N . ASN A 1 213 ? -19.387 10.091 -14.293 1.00 39.28 213 ASN A N 1
ATOM 1740 C CA . ASN A 1 213 ? -20.346 10.944 -13.612 1.00 39.28 213 ASN A CA 1
ATOM 1741 C C . ASN A 1 213 ? -21.680 11.090 -14.364 1.00 39.28 213 ASN A C 1
ATOM 1743 O O . ASN A 1 213 ? -22.586 11.663 -13.788 1.00 39.28 213 ASN A O 1
ATOM 1747 N N . LYS A 1 214 ? -21.872 10.614 -15.605 1.00 35.19 214 LYS A N 1
ATOM 1748 C CA . LYS A 1 214 ? -23.193 10.587 -16.261 1.00 35.19 214 LYS A CA 1
ATOM 1749 C C . LYS A 1 214 ? -23.989 9.393 -15.787 1.00 35.19 214 LYS A C 1
ATOM 1751 O O . LYS A 1 214 ? -25.162 9.577 -15.528 1.00 35.19 214 LYS A O 1
ATOM 1756 N N . ALA A 1 215 ? -23.390 8.222 -15.585 1.00 37.62 215 ALA A N 1
ATOM 1757 C CA . ALA A 1 215 ? -24.067 7.135 -14.870 1.00 37.62 215 ALA A CA 1
ATOM 1758 C C . ALA A 1 215 ? -24.459 7.581 -13.443 1.00 37.62 215 ALA A C 1
ATOM 1760 O O . ALA A 1 215 ? -25.598 7.395 -13.017 1.00 37.62 215 ALA A O 1
ATOM 1761 N N . TRP A 1 216 ? -23.562 8.298 -12.758 1.00 36.94 216 TRP A N 1
ATOM 1762 C CA . TRP A 1 216 ? -23.828 8.958 -11.473 1.00 36.94 216 TRP A CA 1
ATOM 1763 C C . TRP A 1 216 ? -24.868 10.100 -11.566 1.00 36.94 216 TRP A C 1
ATOM 1765 O O . TRP A 1 216 ? -25.756 10.163 -10.726 1.00 36.94 216 TRP A O 1
ATOM 1775 N N . LEU A 1 217 ? -24.847 10.955 -12.599 1.00 32.56 217 LEU A N 1
ATOM 1776 C CA . LEU A 1 217 ? -25.807 12.050 -12.831 1.00 32.56 217 LEU A CA 1
ATOM 1777 C C . LEU A 1 217 ? -27.165 11.517 -13.286 1.00 32.56 217 LEU A C 1
ATOM 1779 O O . LEU A 1 217 ? -28.166 12.062 -12.870 1.00 32.56 217 LEU A O 1
ATOM 1783 N N . TYR A 1 218 ? -27.250 10.455 -14.087 1.00 36.84 218 TYR A N 1
ATOM 1784 C CA . TYR A 1 218 ? -28.503 9.783 -14.458 1.00 36.84 218 TYR A CA 1
ATOM 1785 C C . TYR A 1 218 ? -29.082 8.987 -13.275 1.00 36.84 218 TYR A C 1
ATOM 1787 O O . TYR A 1 218 ? -30.305 8.875 -13.159 1.00 36.84 218 TYR A O 1
ATOM 1795 N N . SER A 1 219 ? -28.232 8.513 -12.356 1.00 35.16 219 SER A N 1
ATOM 1796 C CA . SER A 1 219 ? -28.637 8.007 -11.036 1.00 35.16 219 SER A CA 1
ATOM 1797 C C . SER A 1 219 ? -29.170 9.137 -10.134 1.00 35.16 219 SER A C 1
ATOM 1799 O O . SER A 1 219 ? -30.213 8.979 -9.504 1.00 35.16 219 SER A O 1
ATOM 1801 N N . LEU A 1 220 ? -28.535 10.316 -10.154 1.00 34.28 220 LEU A N 1
ATOM 1802 C CA . LEU A 1 220 ? -28.954 11.532 -9.432 1.00 34.28 220 LEU A CA 1
ATOM 1803 C C . LEU A 1 220 ? -30.168 12.258 -10.043 1.00 34.28 220 LEU A C 1
ATOM 1805 O O . LEU A 1 220 ? -30.900 12.930 -9.324 1.00 34.28 220 LEU A O 1
ATOM 1809 N N . MET A 1 221 ? -30.369 12.163 -11.358 1.00 32.22 221 MET A N 1
ATOM 1810 C CA . MET A 1 221 ? -31.379 12.898 -12.134 1.00 32.22 221 MET A CA 1
ATOM 1811 C C . MET A 1 221 ? -32.519 12.003 -12.631 1.00 32.22 221 MET A C 1
ATOM 1813 O O . MET A 1 221 ? -33.418 12.491 -13.318 1.00 32.22 221 MET A O 1
ATOM 1817 N N . SER A 1 222 ? -32.531 10.712 -12.279 1.00 32.47 222 SER A N 1
ATOM 1818 C CA . SER A 1 222 ? -33.745 9.905 -12.388 1.00 32.47 222 SER A CA 1
ATOM 1819 C C . SER A 1 222 ? -34.845 10.573 -11.552 1.00 32.47 222 SER A C 1
ATOM 1821 O O . SER A 1 222 ? -34.663 10.723 -10.345 1.00 32.47 222 SER A O 1
ATOM 1823 N N . PRO A 1 223 ? -36.006 10.952 -12.127 1.00 28.09 223 PRO A N 1
ATOM 1824 C CA . PRO A 1 223 ? -37.057 11.689 -11.414 1.00 28.09 223 PRO A CA 1
ATOM 1825 C C . PRO A 1 223 ? -37.815 10.863 -10.365 1.00 28.09 223 PRO A C 1
ATOM 1827 O O . PRO A 1 223 ? -38.908 11.238 -9.950 1.00 28.09 223 PRO A O 1
ATOM 1830 N N . SER A 1 224 ? -37.274 9.724 -9.941 1.00 28.80 224 SER A N 1
ATOM 1831 C CA . SER A 1 224 ? -37.780 9.006 -8.780 1.00 28.80 224 SER A CA 1
ATOM 1832 C C . SER A 1 224 ? -36.864 9.320 -7.604 1.00 28.80 224 SER A C 1
ATOM 1834 O O . SER A 1 224 ? -35.676 9.012 -7.693 1.00 28.80 224 SER A O 1
ATOM 1836 N N . PRO A 1 225 ? -37.373 9.881 -6.494 1.00 31.45 225 PRO A N 1
ATOM 1837 C CA . PRO A 1 225 ? -36.611 9.976 -5.264 1.00 31.45 225 PRO A CA 1
ATOM 1838 C C . PRO A 1 225 ? -36.367 8.550 -4.767 1.00 31.45 225 PRO A C 1
ATOM 1840 O O . PRO A 1 225 ? -37.127 8.011 -3.962 1.00 31.45 225 PRO A O 1
ATOM 1843 N N . ARG A 1 226 ? -35.295 7.906 -5.237 1.00 41.62 226 ARG A N 1
ATOM 1844 C CA . ARG A 1 226 ? -34.643 6.898 -4.414 1.00 41.62 226 ARG A CA 1
ATOM 1845 C C . ARG A 1 226 ? -34.061 7.703 -3.273 1.00 41.62 226 ARG A C 1
ATOM 1847 O O . ARG A 1 226 ? -33.029 8.344 -3.415 1.00 41.62 226 ARG A O 1
ATOM 1854 N N . THR A 1 227 ? -34.817 7.774 -2.185 1.00 47.75 227 THR A N 1
ATOM 1855 C CA . THR A 1 227 ? -34.276 8.151 -0.885 1.00 47.75 227 THR A CA 1
ATOM 1856 C C . THR A 1 227 ? -32.949 7.414 -0.759 1.00 47.75 227 THR A C 1
ATOM 1858 O O . THR A 1 227 ? -32.943 6.184 -0.775 1.00 47.75 227 THR A O 1
ATOM 1861 N N . TRP A 1 228 ? -31.824 8.138 -0.774 1.00 52.94 228 TRP A N 1
ATOM 1862 C CA . TRP A 1 228 ? -30.563 7.524 -0.394 1.00 52.94 228 TRP A CA 1
ATOM 1863 C C . TRP A 1 228 ? -30.800 7.008 1.023 1.00 52.94 228 TRP A C 1
ATOM 1865 O O . TRP A 1 228 ? -31.107 7.781 1.934 1.00 52.94 228 TRP A O 1
ATOM 1875 N N . LYS A 1 229 ? -30.831 5.686 1.149 1.00 61.59 229 LYS A N 1
ATOM 1876 C CA . LYS A 1 229 ? -30.954 4.995 2.417 1.00 61.59 229 LYS A CA 1
ATOM 1877 C C . LYS A 1 229 ? -29.588 4.418 2.706 1.00 61.59 229 LYS A C 1
ATOM 1879 O O . LYS A 1 229 ? -29.006 3.736 1.862 1.00 61.59 229 LYS A O 1
ATOM 1884 N N . ASP A 1 230 ? -29.078 4.750 3.880 1.00 77.62 230 ASP A N 1
ATOM 1885 C CA . ASP A 1 230 ? -27.855 4.162 4.400 1.00 77.62 230 ASP A CA 1
ATOM 1886 C C . ASP A 1 230 ? -28.153 2.718 4.826 1.00 77.62 230 ASP A C 1
ATOM 1888 O O . ASP A 1 230 ? -28.376 2.434 5.999 1.00 77.62 230 ASP A O 1
ATOM 1892 N N . ASP A 1 231 ? -28.250 1.820 3.845 1.00 82.75 231 ASP A N 1
ATOM 1893 C CA . ASP A 1 231 ? -28.528 0.393 4.055 1.00 82.75 231 ASP A CA 1
ATOM 1894 C C . ASP A 1 231 ? -27.230 -0.403 4.312 1.00 82.75 231 ASP A C 1
ATOM 1896 O O . ASP A 1 231 ? -27.199 -1.626 4.179 1.00 82.75 231 ASP A O 1
ATOM 1900 N N . ALA A 1 232 ? -26.134 0.284 4.657 1.00 90.31 232 ALA A N 1
ATOM 1901 C CA . ALA A 1 232 ? -24.876 -0.365 4.983 1.00 90.31 232 ALA A CA 1
ATOM 1902 C C . ALA A 1 232 ? -24.974 -1.138 6.306 1.00 90.31 232 ALA A C 1
ATOM 1904 O O . ALA A 1 232 ? -25.547 -0.679 7.296 1.00 90.31 232 ALA A O 1
ATOM 1905 N N . THR A 1 233 ? -24.347 -2.309 6.349 1.00 92.88 233 THR A N 1
ATOM 1906 C CA . THR A 1 233 ? -24.232 -3.107 7.571 1.00 92.88 233 THR A CA 1
ATOM 1907 C C . THR A 1 233 ? -23.160 -2.509 8.480 1.00 92.88 233 THR A C 1
ATOM 1909 O O . THR A 1 233 ? -21.970 -2.551 8.168 1.00 92.88 233 THR A O 1
ATOM 1912 N N . LEU A 1 234 ? -23.587 -1.960 9.619 1.00 92.00 234 LEU A N 1
ATOM 1913 C CA . LEU A 1 234 ? -22.729 -1.350 10.637 1.00 92.00 234 LEU A CA 1
ATOM 1914 C C . LEU A 1 234 ? -22.932 -2.035 12.009 1.00 92.00 234 LEU A C 1
ATOM 1916 O O . LEU A 1 234 ? -24.045 -2.469 12.306 1.00 92.00 234 LEU A O 1
ATOM 1920 N N . PRO A 1 235 ? -21.898 -2.109 12.872 1.00 92.50 235 PRO A N 1
ATOM 1921 C CA . PRO A 1 235 ? -20.546 -1.612 12.646 1.00 92.50 235 PRO A CA 1
ATOM 1922 C C . PRO A 1 235 ? -19.757 -2.495 11.669 1.00 92.50 235 PRO A C 1
ATOM 1924 O O . PRO A 1 235 ? -19.837 -3.720 11.716 1.00 92.50 235 PRO A O 1
ATOM 1927 N N . CYS A 1 236 ? -18.957 -1.873 10.804 1.00 95.06 236 CYS A N 1
ATOM 1928 C CA . CYS A 1 236 ? -18.094 -2.585 9.861 1.00 95.06 236 CYS A CA 1
ATOM 1929 C C . CYS A 1 236 ? -16.632 -2.362 10.236 1.00 95.06 236 CYS A C 1
ATOM 1931 O O . CYS A 1 236 ? -16.058 -1.321 9.929 1.00 95.06 236 CYS A O 1
ATOM 1933 N N . VAL A 1 237 ? -16.022 -3.340 10.905 1.00 94.00 237 VAL A N 1
ATOM 1934 C CA . VAL A 1 237 ? -14.631 -3.249 11.365 1.00 94.00 237 VAL A CA 1
ATOM 1935 C C . VAL A 1 237 ? -13.760 -4.188 10.541 1.00 94.00 237 VAL A C 1
ATOM 1937 O O . VAL A 1 237 ? -13.835 -5.413 10.650 1.00 94.00 237 VAL A O 1
ATOM 1940 N N . MET A 1 238 ? -12.928 -3.599 9.692 1.00 93.50 238 MET A N 1
ATOM 1941 C CA . MET A 1 238 ? -11.916 -4.276 8.896 1.00 93.50 238 MET A CA 1
ATOM 1942 C C . MET A 1 238 ? -10.554 -3.957 9.486 1.00 93.50 238 MET A C 1
ATOM 1944 O O . MET A 1 238 ? -10.090 -2.823 9.429 1.00 93.50 238 MET A O 1
ATOM 1948 N N . LEU A 1 239 ? -9.919 -4.971 10.058 1.00 87.94 239 LEU A N 1
ATOM 1949 C CA . LEU A 1 239 ? -8.551 -4.891 10.542 1.00 87.94 239 LEU A CA 1
ATOM 1950 C C . LEU A 1 239 ? -7.759 -6.062 9.954 1.00 87.94 239 LEU A C 1
ATOM 1952 O O . LEU A 1 239 ? -8.337 -7.136 9.743 1.00 87.94 239 LEU A O 1
ATOM 1956 N N . PRO A 1 240 ? -6.453 -5.886 9.699 1.00 82.12 240 PRO A N 1
ATOM 1957 C CA . PRO A 1 240 ? -5.572 -6.998 9.387 1.00 82.12 240 PRO A CA 1
ATOM 1958 C C . PRO A 1 240 ? -5.620 -8.046 10.511 1.00 82.12 240 PRO A C 1
ATOM 1960 O O . PRO A 1 240 ? -5.855 -7.681 11.668 1.00 82.12 240 PRO A O 1
ATOM 1963 N N . PRO A 1 241 ? -5.373 -9.334 10.212 1.00 68.62 241 PRO A N 1
ATOM 1964 C CA . PRO A 1 241 ? -5.259 -10.364 11.239 1.00 68.62 241 PRO A CA 1
ATOM 1965 C C . PRO A 1 241 ? -4.220 -9.944 12.287 1.00 68.62 241 PRO A C 1
ATOM 1967 O O . PRO A 1 241 ? -3.044 -9.751 11.973 1.00 68.62 241 PRO A O 1
ATOM 1970 N N . ALA A 1 242 ? -4.659 -9.742 13.529 1.00 57.88 242 ALA A N 1
ATOM 1971 C CA . ALA A 1 242 ? -3.804 -9.196 14.571 1.00 57.88 242 ALA A CA 1
ATOM 1972 C C . ALA A 1 242 ? -2.775 -10.240 15.038 1.00 57.88 242 ALA A C 1
ATOM 1974 O O . ALA A 1 242 ? -3.140 -11.326 15.471 1.00 57.88 242 ALA A O 1
ATOM 1975 N N . ARG A 1 243 ? -1.486 -9.873 15.025 1.00 51.47 243 ARG A N 1
ATOM 1976 C CA . ARG A 1 243 ? -0.408 -10.568 15.763 1.00 51.47 243 ARG A CA 1
ATOM 1977 C C . ARG A 1 243 ? 0.082 -9.765 16.981 1.00 51.47 243 ARG A C 1
ATOM 1979 O O . ARG A 1 243 ? 1.140 -10.043 17.538 1.00 51.47 243 ARG A O 1
ATOM 1986 N N . ASN A 1 244 ? -0.661 -8.737 17.394 1.00 53.28 244 ASN A N 1
ATOM 1987 C CA . ASN A 1 244 ? -0.149 -7.695 18.289 1.00 53.28 244 ASN A CA 1
ATOM 1988 C C . ASN A 1 244 ? -0.468 -7.946 19.767 1.00 53.28 244 ASN A C 1
ATOM 1990 O O . ASN A 1 244 ? -1.118 -7.122 20.404 1.00 53.28 244 ASN A O 1
ATOM 1994 N N . ALA A 1 245 ? 0.043 -9.038 20.338 1.00 55.28 245 ALA A N 1
ATOM 1995 C CA . ALA A 1 245 ? -0.013 -9.234 21.791 1.00 55.28 245 ALA A CA 1
ATOM 1996 C C . ALA A 1 245 ? 0.919 -8.272 22.568 1.00 55.28 245 ALA A C 1
ATOM 1998 O O . ALA A 1 245 ? 0.760 -8.104 23.771 1.00 55.28 245 ALA A O 1
ATOM 1999 N N . LYS A 1 246 ? 1.886 -7.622 21.894 1.00 71.19 246 LYS A N 1
ATOM 2000 C CA . LYS A 1 246 ? 2.952 -6.812 22.522 1.00 71.19 246 LYS A CA 1
ATOM 2001 C C . LYS A 1 246 ? 3.135 -5.435 21.858 1.00 71.19 246 LYS A C 1
ATOM 2003 O O . LYS A 1 246 ? 4.231 -5.083 21.425 1.00 71.19 246 LYS A O 1
ATOM 2008 N N . PHE A 1 247 ? 2.053 -4.666 21.688 1.00 84.50 247 PHE A N 1
ATOM 2009 C CA . PHE A 1 247 ? 2.175 -3.262 21.256 1.00 84.50 247 PHE A CA 1
ATOM 2010 C C . PHE A 1 247 ? 2.910 -2.454 22.332 1.00 84.50 247 PHE A C 1
ATOM 2012 O O . PHE A 1 247 ? 2.539 -2.523 23.501 1.00 84.50 247 PHE A O 1
ATOM 2019 N N . PHE A 1 248 ? 3.912 -1.667 21.940 1.00 88.56 248 PHE A N 1
ATOM 2020 C CA . PHE A 1 248 ? 4.791 -0.978 22.881 1.00 88.56 248 PHE A CA 1
ATOM 2021 C C . PHE A 1 248 ? 4.972 0.497 22.519 1.00 88.56 248 PHE A C 1
ATOM 2023 O O . PHE A 1 248 ? 5.217 0.823 21.361 1.00 88.56 248 PHE A O 1
ATOM 2030 N N . ASN A 1 249 ? 4.858 1.361 23.530 1.00 85.00 249 ASN A N 1
ATOM 2031 C CA . ASN A 1 249 ? 5.324 2.751 23.594 1.00 85.00 249 ASN A CA 1
ATOM 2032 C C . ASN A 1 249 ? 5.282 3.561 22.277 1.00 85.00 249 ASN A C 1
ATOM 2034 O O . ASN A 1 249 ? 6.310 3.858 21.654 1.00 85.00 249 ASN A O 1
ATOM 2038 N N . ARG A 1 250 ? 4.064 3.932 21.862 1.00 93.38 250 ARG A N 1
ATOM 2039 C CA . ARG A 1 250 ? 3.779 4.867 20.752 1.00 93.38 250 ARG A CA 1
ATOM 2040 C C . ARG A 1 250 ? 2.611 5.809 21.071 1.00 93.38 250 ARG A C 1
ATOM 2042 O O . ARG A 1 250 ? 1.975 6.344 20.161 1.00 93.38 250 ARG A O 1
ATOM 2049 N N . ASP A 1 251 ? 2.334 6.017 22.355 1.00 91.38 251 ASP A N 1
ATOM 2050 C CA . ASP A 1 251 ? 1.189 6.806 22.816 1.00 91.38 251 ASP A CA 1
ATOM 2051 C C . ASP A 1 251 ? 1.276 8.262 22.358 1.00 91.38 251 ASP A C 1
ATOM 2053 O O . ASP A 1 251 ? 0.267 8.848 21.986 1.00 91.38 251 ASP A O 1
ATOM 2057 N N . GLU A 1 252 ? 2.480 8.835 22.269 1.00 94.25 252 GLU A N 1
ATOM 2058 C CA . GLU A 1 252 ? 2.669 10.188 21.736 1.00 94.25 252 GLU A CA 1
ATOM 2059 C C . GLU A 1 252 ? 2.175 10.313 20.285 1.00 94.25 252 GLU A C 1
ATOM 2061 O O . GLU A 1 252 ? 1.452 11.253 19.947 1.00 94.25 252 GLU A O 1
ATOM 2066 N N . VAL A 1 253 ? 2.519 9.347 19.427 1.00 96.31 253 VAL A N 1
ATOM 2067 C CA . VAL A 1 253 ? 2.087 9.336 18.021 1.00 96.31 253 VAL A CA 1
ATOM 2068 C C . VAL A 1 253 ? 0.569 9.185 17.946 1.00 96.31 253 VAL A C 1
ATOM 2070 O O . VAL A 1 253 ? -0.083 9.935 17.223 1.00 96.31 253 VAL A O 1
ATOM 2073 N N . ILE A 1 254 ? -0.007 8.277 18.740 1.00 95.44 254 ILE A N 1
ATOM 2074 C CA . ILE A 1 254 ? -1.460 8.073 18.832 1.00 95.44 254 ILE A CA 1
ATOM 2075 C C . ILE A 1 254 ? -2.170 9.354 19.288 1.00 95.44 254 ILE A C 1
ATOM 2077 O O . ILE A 1 254 ? -3.134 9.779 18.653 1.00 95.44 254 ILE A O 1
ATOM 2081 N N . ASN A 1 255 ? -1.659 10.018 20.324 1.00 95.44 255 ASN A N 1
ATOM 2082 C CA . ASN A 1 255 ? -2.211 11.267 20.844 1.00 95.44 255 ASN A CA 1
ATOM 2083 C C . ASN A 1 255 ? -2.144 12.393 19.807 1.00 95.44 255 ASN A C 1
ATOM 2085 O O . ASN A 1 255 ? -3.057 13.213 19.723 1.00 95.44 255 ASN A O 1
ATOM 2089 N N . ARG A 1 256 ? -1.087 12.443 18.987 1.00 97.00 256 ARG A N 1
ATOM 2090 C CA . ARG A 1 256 ? -0.975 13.406 17.881 1.00 97.00 256 ARG A CA 1
ATOM 2091 C C . ARG A 1 256 ? -1.992 13.127 16.773 1.00 97.00 256 ARG A C 1
ATOM 2093 O O . ARG A 1 256 ? -2.589 14.082 16.279 1.00 97.00 256 ARG A O 1
ATOM 2100 N N . ILE A 1 257 ? -2.225 11.857 16.429 1.00 97.12 257 ILE A N 1
ATOM 2101 C CA . ILE A 1 257 ? -3.286 11.457 15.490 1.00 97.12 257 ILE A CA 1
ATOM 2102 C C . ILE A 1 257 ? -4.655 11.893 16.037 1.00 97.12 257 ILE A C 1
ATOM 2104 O O . ILE A 1 257 ? -5.411 12.570 15.342 1.00 97.12 257 ILE A O 1
ATOM 2108 N N . GLU A 1 258 ? -4.957 11.572 17.299 1.00 94.69 258 GLU A N 1
ATOM 2109 C CA . GLU A 1 258 ? -6.229 11.939 17.934 1.00 94.69 258 GLU A CA 1
ATOM 2110 C C . GLU A 1 258 ? -6.413 13.461 18.009 1.00 94.69 258 GLU A C 1
ATOM 2112 O O . GLU A 1 258 ? -7.481 13.975 17.678 1.00 94.69 258 GLU A O 1
ATOM 2117 N N . LYS A 1 259 ? -5.361 14.201 18.374 1.00 95.00 259 LYS A N 1
ATOM 2118 C CA . LYS A 1 259 ? -5.383 15.666 18.409 1.00 95.00 259 LYS A CA 1
ATOM 2119 C C . LYS A 1 259 ? -5.690 16.264 17.038 1.00 95.00 259 LYS A C 1
ATOM 2121 O O . LYS A 1 259 ? -6.459 17.218 16.979 1.00 95.00 259 LYS A O 1
ATOM 2126 N N . HIS A 1 260 ? -5.108 15.742 15.958 1.00 95.12 260 HIS A N 1
ATOM 2127 C CA . HIS A 1 260 ? -5.369 16.234 14.599 1.00 95.12 260 HIS A CA 1
ATOM 2128 C C . HIS A 1 260 ? -6.831 16.042 14.198 1.00 95.12 260 HIS A C 1
ATOM 2130 O O . HIS A 1 260 ? -7.489 16.999 13.787 1.00 95.12 260 HIS A O 1
ATOM 2136 N N . PHE A 1 261 ? -7.355 14.827 14.368 1.00 93.81 261 PHE A N 1
ATOM 2137 C CA . PHE A 1 261 ? -8.717 14.491 13.955 1.00 93.81 261 PHE A CA 1
ATOM 2138 C C . PHE A 1 261 ? -9.805 15.126 14.835 1.00 93.81 261 PHE A C 1
ATOM 2140 O O . PHE A 1 261 ? -10.891 15.407 14.340 1.00 93.81 261 PHE A O 1
ATOM 2147 N N . ASN A 1 262 ? -9.512 15.441 16.100 1.00 90.44 262 ASN A N 1
ATOM 2148 C CA . ASN A 1 262 ? -10.456 16.126 16.991 1.00 90.44 262 ASN A CA 1
ATOM 2149 C C . ASN A 1 262 ? -10.405 17.664 16.900 1.00 90.44 262 ASN A C 1
ATOM 2151 O O . ASN A 1 262 ? -11.224 18.339 17.527 1.00 90.44 262 ASN A O 1
ATOM 2155 N N . GLN A 1 263 ? -9.448 18.249 16.172 1.00 87.94 263 GLN A N 1
ATOM 2156 C CA . GLN A 1 263 ? -9.382 19.704 16.021 1.00 87.94 263 GLN A CA 1
ATOM 2157 C C . GLN A 1 263 ? -10.572 20.231 15.203 1.00 87.94 263 GLN A C 1
ATOM 2159 O O . GLN A 1 263 ? -10.842 19.684 14.130 1.00 87.94 263 GLN A O 1
ATOM 2164 N N . PRO A 1 264 ? -11.239 21.318 15.644 1.00 78.25 264 PRO A N 1
ATOM 2165 C CA . PRO A 1 264 ? -12.277 21.970 14.856 1.00 78.25 264 PRO A CA 1
ATOM 2166 C C . PRO A 1 264 ? -11.719 22.403 13.498 1.00 78.25 264 PRO A C 1
ATOM 2168 O O . PRO A 1 264 ? -10.719 23.116 13.436 1.00 78.25 264 PRO A O 1
ATOM 2171 N N . SER A 1 265 ? -12.366 21.985 12.414 1.00 76.94 265 SER A N 1
ATOM 2172 C CA . SER A 1 265 ? -11.985 22.339 11.047 1.00 76.94 265 SER A CA 1
ATOM 2173 C C . SER A 1 265 ? -13.215 22.762 10.254 1.00 76.94 265 SER A C 1
ATOM 2175 O O . SER A 1 265 ? -14.330 22.318 10.524 1.00 76.94 265 SER A O 1
ATOM 2177 N N . CYS A 1 266 ? -13.005 23.624 9.258 1.00 68.62 266 CYS A N 1
ATOM 2178 C CA . CYS A 1 266 ? -14.035 23.960 8.274 1.00 68.62 266 CYS A CA 1
ATOM 2179 C C . CYS A 1 266 ? -14.294 22.798 7.295 1.00 68.62 266 CYS A C 1
ATOM 2181 O O . CYS A 1 266 ? -15.305 22.805 6.597 1.00 68.62 266 CYS A O 1
ATOM 2183 N N . GLN A 1 267 ? -13.383 21.820 7.233 1.00 74.88 267 GLN A N 1
ATOM 2184 C CA . GLN A 1 267 ? -13.486 20.629 6.393 1.00 74.88 267 GLN A CA 1
ATOM 2185 C C . GLN A 1 267 ? -13.998 19.444 7.216 1.00 74.88 267 GLN A C 1
ATOM 2187 O O . GLN A 1 267 ? -13.483 19.161 8.298 1.00 74.88 267 GLN A O 1
ATOM 2192 N N . ALA A 1 268 ? -15.020 18.761 6.696 1.00 79.56 268 ALA A N 1
ATOM 2193 C CA . ALA A 1 268 ? -15.617 17.598 7.350 1.00 79.56 268 ALA A CA 1
ATOM 2194 C C . ALA A 1 268 ? -14.844 16.293 7.080 1.00 79.56 268 ALA A C 1
ATOM 2196 O O . ALA A 1 268 ? -14.875 15.384 7.906 1.00 79.56 268 ALA A O 1
ATOM 2197 N N . PHE A 1 269 ? -14.139 16.206 5.950 1.00 91.00 269 PHE A N 1
ATOM 2198 C CA . PHE A 1 269 ? -13.170 15.150 5.672 1.00 91.00 269 PHE A CA 1
ATOM 2199 C C . PHE A 1 269 ? -11.794 15.591 6.162 1.00 91.00 269 PHE A C 1
ATOM 2201 O O . PHE A 1 269 ? -11.378 16.706 5.857 1.00 91.00 269 PHE A O 1
ATOM 2208 N N . ARG A 1 270 ? -11.101 14.726 6.909 1.00 93.38 270 ARG A N 1
ATOM 2209 C CA . ARG A 1 270 ? -9.756 14.992 7.433 1.00 93.38 270 ARG A CA 1
ATOM 2210 C C . ARG A 1 270 ? -8.812 13.866 7.062 1.00 93.38 270 ARG A C 1
ATOM 2212 O O . ARG A 1 270 ? -9.193 12.697 7.092 1.00 93.38 270 ARG A O 1
ATOM 2219 N N . SER A 1 271 ? -7.560 14.193 6.775 1.00 94.81 271 SER A N 1
ATOM 2220 C CA . SER A 1 271 ? -6.553 13.199 6.395 1.00 94.81 271 SER A CA 1
ATOM 2221 C C . SER A 1 271 ? -5.224 13.410 7.115 1.00 94.81 271 SER A C 1
ATOM 2223 O O . SER A 1 271 ? -4.869 14.533 7.471 1.00 94.81 271 SER A O 1
ATOM 2225 N N . LEU A 1 272 ? -4.506 12.317 7.370 1.00 97.12 272 LEU A N 1
ATOM 2226 C CA . LEU A 1 272 ? -3.196 12.328 8.016 1.00 97.12 272 LEU A CA 1
ATOM 2227 C C . LEU A 1 272 ? -2.327 11.186 7.489 1.00 97.12 272 LEU A C 1
ATOM 2229 O O . LEU A 1 272 ? -2.805 10.066 7.312 1.00 97.12 272 LEU A O 1
ATOM 2233 N N . THR A 1 273 ? -1.035 11.445 7.312 1.00 98.19 273 THR A N 1
ATOM 2234 C CA . THR A 1 273 ? -0.062 10.439 6.870 1.00 98.19 273 THR A CA 1
ATOM 2235 C C . THR A 1 273 ? 0.931 10.086 7.972 1.00 98.19 273 THR A C 1
ATOM 2237 O O . THR A 1 273 ? 1.595 10.950 8.532 1.00 98.19 273 THR A O 1
ATOM 2240 N N . LEU A 1 274 ? 1.099 8.797 8.254 1.00 98.25 274 LEU A N 1
ATOM 2241 C CA . LEU A 1 274 ? 2.220 8.248 9.012 1.00 98.25 274 LEU A CA 1
ATOM 2242 C C . LEU A 1 274 ? 3.325 7.854 8.035 1.00 98.25 274 LEU A C 1
ATOM 2244 O O . LEU A 1 274 ? 3.160 6.916 7.252 1.00 98.25 274 LEU A O 1
ATOM 2248 N N . TYR A 1 275 ? 4.465 8.535 8.095 1.00 96.56 275 TYR A N 1
ATOM 2249 C CA . TYR A 1 275 ? 5.609 8.245 7.230 1.00 96.56 275 TYR A CA 1
ATOM 2250 C C . TYR A 1 275 ? 6.859 7.893 8.037 1.00 96.56 275 TYR A C 1
ATOM 2252 O O . TYR A 1 275 ? 6.917 8.099 9.244 1.00 96.56 275 TYR A O 1
ATOM 2260 N N . GLY A 1 276 ? 7.850 7.285 7.388 1.00 91.94 276 GLY A N 1
ATOM 2261 C CA . GLY A 1 276 ? 9.106 6.886 8.026 1.00 91.94 276 GLY A CA 1
ATOM 2262 C C . GLY A 1 276 ? 9.694 5.624 7.406 1.00 91.94 276 GLY A C 1
ATOM 2263 O O . GLY A 1 276 ? 9.100 5.016 6.509 1.00 91.94 276 GLY A O 1
ATOM 2264 N N . MET A 1 277 ? 10.848 5.186 7.905 1.00 87.94 277 MET A N 1
ATOM 2265 C CA . MET A 1 277 ? 11.552 4.017 7.368 1.00 87.94 277 MET A CA 1
ATOM 2266 C C . MET A 1 277 ? 10.729 2.718 7.462 1.00 87.94 277 MET A C 1
ATOM 2268 O O . MET A 1 277 ? 9.772 2.598 8.236 1.00 87.94 277 MET A O 1
ATOM 2272 N N . ALA A 1 278 ? 11.075 1.721 6.646 1.00 84.19 278 ALA A N 1
ATOM 2273 C CA . ALA A 1 278 ? 10.486 0.383 6.743 1.00 84.19 278 ALA A CA 1
ATOM 2274 C C . ALA A 1 278 ? 10.739 -0.213 8.139 1.00 84.19 278 ALA A C 1
ATOM 2276 O O . ALA A 1 278 ? 11.799 0.020 8.700 1.00 84.19 278 ALA A O 1
ATOM 2277 N N . GLY A 1 279 ? 9.782 -0.953 8.710 1.00 83.88 279 GLY A N 1
ATOM 2278 C CA . GLY A 1 279 ? 9.976 -1.689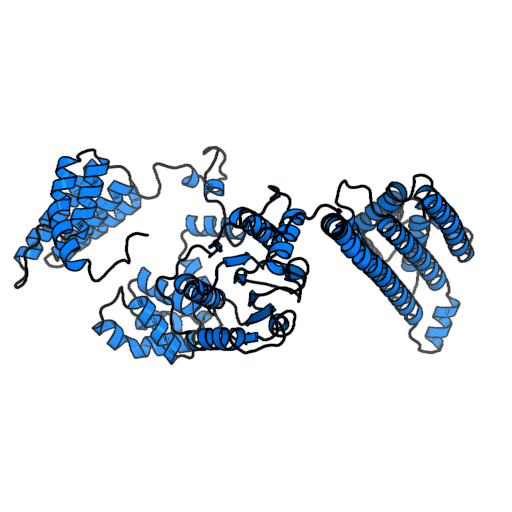 9.973 1.00 83.88 279 GLY A CA 1
ATOM 2279 C C . GLY A 1 279 ? 9.884 -0.884 11.282 1.00 83.88 279 GLY A C 1
ATOM 2280 O O . GLY A 1 279 ? 10.003 -1.466 12.353 1.00 83.88 279 GLY A O 1
ATOM 2281 N N . VAL A 1 280 ? 9.644 0.434 11.244 1.00 90.38 280 VAL A N 1
ATOM 2282 C CA . VAL A 1 280 ? 9.546 1.286 12.461 1.00 90.38 280 VAL A CA 1
ATOM 2283 C C . VAL A 1 280 ? 8.207 1.186 13.213 1.00 90.38 280 VAL A C 1
ATOM 2285 O O . VAL A 1 280 ? 8.085 1.701 14.325 1.00 90.38 280 VAL A O 1
ATOM 2288 N N . GLY A 1 281 ? 7.204 0.525 12.619 1.00 91.06 281 GLY A N 1
ATOM 2289 C CA . GLY A 1 281 ? 5.915 0.238 13.263 1.00 91.06 281 GLY A CA 1
ATOM 2290 C C . GLY A 1 281 ? 4.714 1.086 12.819 1.00 91.06 281 GLY A C 1
ATOM 2291 O O . GLY A 1 281 ? 3.694 1.056 13.497 1.00 91.06 281 GLY A O 1
ATOM 2292 N N . LYS A 1 282 ? 4.778 1.807 11.689 1.00 94.62 282 LYS A N 1
ATOM 2293 C CA . LYS A 1 282 ? 3.669 2.656 11.184 1.00 94.62 282 LYS A CA 1
ATOM 2294 C C . LYS A 1 282 ? 2.321 1.922 11.106 1.00 94.62 282 LYS A C 1
ATOM 2296 O O . LYS A 1 282 ? 1.343 2.373 11.691 1.00 94.62 282 LYS A O 1
ATOM 2301 N N . THR A 1 283 ? 2.302 0.753 10.464 1.00 93.31 283 THR A N 1
ATOM 2302 C CA . THR A 1 283 ? 1.126 -0.127 10.356 1.00 93.31 283 THR A CA 1
ATOM 2303 C C . THR A 1 283 ? 0.580 -0.531 11.727 1.00 93.31 283 THR A C 1
ATOM 2305 O O . THR A 1 283 ? -0.628 -0.551 11.940 1.00 93.31 283 THR A O 1
ATOM 2308 N N . HIS A 1 284 ? 1.461 -0.785 12.703 1.00 91.62 284 HIS A N 1
ATOM 2309 C CA . HIS A 1 284 ? 1.048 -1.153 14.061 1.00 91.62 284 HIS A CA 1
ATOM 2310 C C . HIS A 1 284 ? 0.428 0.033 14.808 1.00 91.62 284 HIS A C 1
ATOM 2312 O O . HIS A 1 284 ? -0.539 -0.159 15.542 1.00 91.62 284 HIS A O 1
ATOM 2318 N N . VAL A 1 285 ? 0.938 1.253 14.602 1.00 95.06 285 VAL A N 1
ATOM 2319 C CA . VAL A 1 285 ? 0.341 2.483 15.148 1.00 95.06 285 VAL A CA 1
ATOM 2320 C C . VAL A 1 285 ? -1.044 2.724 14.548 1.00 95.06 285 VAL A C 1
ATOM 2322 O O . VAL A 1 285 ? -1.994 2.934 15.299 1.00 95.06 285 VAL A O 1
ATOM 2325 N N . ALA A 1 286 ? -1.181 2.636 13.221 1.00 95.62 286 ALA A N 1
ATOM 2326 C CA . ALA A 1 286 ? -2.466 2.794 12.540 1.00 95.62 286 ALA A CA 1
ATOM 2327 C C . ALA A 1 286 ? -3.494 1.756 13.016 1.00 95.62 286 ALA A C 1
ATOM 2329 O O . ALA A 1 286 ? -4.623 2.108 13.357 1.00 95.62 286 ALA A O 1
ATOM 2330 N N . MET A 1 287 ? -3.080 0.491 13.128 1.00 93.25 287 MET A N 1
ATOM 2331 C CA . MET A 1 287 ? -3.935 -0.584 13.625 1.00 93.25 287 MET A CA 1
ATOM 2332 C C . MET A 1 287 ? -4.340 -0.370 15.085 1.00 93.25 287 MET A C 1
ATOM 2334 O O . MET A 1 287 ? -5.519 -0.505 15.404 1.00 93.25 287 MET A O 1
ATOM 2338 N N . LYS A 1 288 ? -3.407 0.017 15.969 1.00 92.94 288 LYS A N 1
ATOM 2339 C CA . LYS A 1 288 ? -3.721 0.314 17.374 1.00 92.94 288 LYS A CA 1
ATOM 2340 C C . LYS A 1 288 ? -4.701 1.478 17.492 1.00 92.94 288 LYS A C 1
ATOM 2342 O O . LYS A 1 288 ? -5.645 1.391 18.270 1.00 92.94 288 LYS A O 1
ATOM 2347 N N . TYR A 1 289 ? -4.508 2.543 16.716 1.00 94.88 289 TYR A N 1
ATOM 2348 C CA . TYR A 1 289 ? -5.423 3.683 16.697 1.00 94.88 289 TYR A CA 1
ATOM 2349 C C . TYR A 1 289 ? -6.833 3.271 16.249 1.00 94.88 289 TYR A C 1
ATOM 2351 O O . TYR A 1 289 ? -7.810 3.552 16.945 1.00 94.88 289 TYR A O 1
ATOM 2359 N 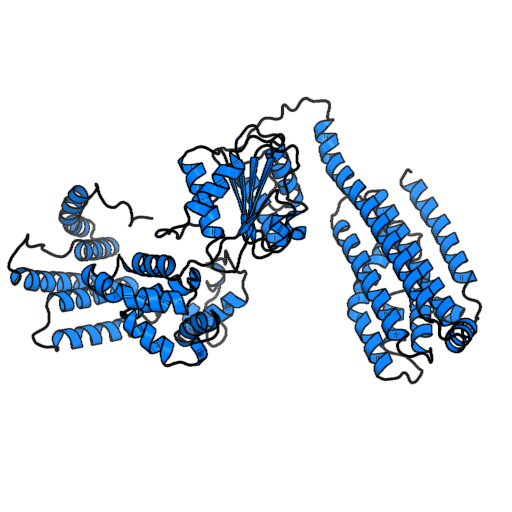N . ALA A 1 290 ? -6.937 2.533 15.142 1.00 94.81 290 ALA A N 1
ATOM 2360 C CA . ALA A 1 290 ? -8.207 2.031 14.625 1.00 94.81 290 ALA A CA 1
ATOM 2361 C C . ALA A 1 290 ? -8.919 1.090 15.617 1.00 94.81 290 ALA A C 1
ATOM 2363 O O . ALA A 1 290 ? -10.122 1.225 15.845 1.00 94.81 290 ALA A O 1
ATOM 2364 N N . GLN A 1 291 ? -8.173 0.190 16.268 1.00 91.44 291 GLN A N 1
ATOM 2365 C CA . GLN A 1 291 ? -8.678 -0.675 17.339 1.00 91.44 291 GLN A CA 1
ATOM 2366 C C . GLN A 1 291 ? -9.215 0.135 18.522 1.00 91.44 291 GLN A C 1
ATOM 2368 O O . GLN A 1 291 ? -10.310 -0.149 18.998 1.00 91.44 291 GLN A O 1
ATOM 2373 N N . THR A 1 292 ? -8.487 1.160 18.975 1.00 91.44 292 THR A N 1
ATOM 2374 C CA . THR A 1 292 ? -8.921 2.031 20.078 1.00 91.44 292 THR A CA 1
ATOM 2375 C C . THR A 1 292 ? -10.219 2.764 19.737 1.00 91.44 292 THR A C 1
ATOM 2377 O O . THR A 1 292 ? -11.131 2.798 20.561 1.00 91.44 292 THR A O 1
ATOM 2380 N N . LEU A 1 293 ? -10.345 3.311 18.521 1.00 92.62 293 LEU A N 1
ATOM 2381 C CA . LEU A 1 293 ? -11.579 3.970 18.083 1.00 92.62 293 LEU A CA 1
ATOM 2382 C C . LEU A 1 293 ? -12.761 2.999 18.014 1.00 92.62 293 LEU A C 1
ATOM 2384 O O . LEU A 1 293 ? -13.857 3.341 18.459 1.00 92.62 293 LEU A O 1
ATOM 2388 N N . SER A 1 294 ? -12.535 1.799 17.475 1.00 90.75 294 SER A N 1
ATOM 2389 C CA . SER A 1 294 ? -13.559 0.760 17.371 1.00 90.75 294 SER A CA 1
ATOM 2390 C C . SER A 1 294 ? -14.002 0.254 18.745 1.00 90.75 294 SER A C 1
ATOM 2392 O O . SER A 1 294 ? -15.201 0.143 18.985 1.00 90.75 294 SER A O 1
ATOM 2394 N N . ALA A 1 295 ? -13.065 -0.029 19.656 1.00 89.38 295 ALA A N 1
ATOM 2395 C CA . ALA A 1 295 ? -13.363 -0.510 21.005 1.00 89.38 295 ALA A CA 1
ATOM 2396 C C . ALA A 1 295 ? -14.119 0.538 21.835 1.00 89.38 295 ALA A C 1
ATOM 2398 O O . ALA A 1 295 ? -15.024 0.196 22.590 1.00 89.38 295 ALA A O 1
ATOM 2399 N N . ALA A 1 296 ? -13.793 1.821 21.648 1.00 92.56 296 ALA A N 1
ATOM 2400 C CA . ALA A 1 296 ? -14.503 2.939 22.265 1.00 92.56 296 ALA A CA 1
ATOM 2401 C C . ALA A 1 296 ? -15.809 3.322 21.540 1.00 92.56 296 ALA A C 1
ATOM 2403 O O . ALA A 1 296 ? -16.438 4.304 21.930 1.00 92.56 296 ALA A O 1
ATOM 2404 N N . GLN A 1 297 ? -16.192 2.607 20.472 1.00 90.69 297 GLN A N 1
ATOM 2405 C CA . GLN A 1 297 ? -17.367 2.892 19.635 1.00 90.69 297 GLN A CA 1
ATOM 2406 C C . GLN A 1 297 ? -17.417 4.339 19.099 1.00 90.69 297 GLN A C 1
ATOM 2408 O O . GLN A 1 297 ? -18.487 4.883 18.836 1.00 90.69 297 GLN A O 1
ATOM 2413 N N . LYS A 1 298 ? -16.252 4.976 18.911 1.00 91.25 298 LYS A N 1
ATOM 2414 C CA . LYS A 1 298 ? -16.140 6.339 18.358 1.00 91.25 298 LYS A CA 1
ATOM 2415 C C . LYS A 1 298 ? -16.386 6.376 16.844 1.00 91.25 298 LYS A C 1
ATOM 2417 O O . LYS A 1 298 ? -16.743 7.421 16.302 1.00 91.25 298 LYS A O 1
ATOM 2422 N N . VAL A 1 299 ? -16.188 5.246 16.163 1.00 93.94 299 VAL A N 1
ATOM 2423 C CA . VAL A 1 299 ? -16.418 5.080 14.720 1.00 93.94 299 VAL A CA 1
ATOM 2424 C C . VAL A 1 299 ? -17.333 3.891 14.453 1.00 93.94 299 VAL A C 1
ATOM 2426 O O . VAL A 1 299 ? -17.193 2.842 15.080 1.00 93.94 299 VAL A O 1
ATOM 2429 N N . SER A 1 300 ? -18.261 4.050 13.514 1.00 95.44 300 SER A N 1
ATOM 2430 C CA . SER A 1 300 ? -19.155 2.985 13.050 1.00 95.44 300 SER A CA 1
ATOM 2431 C C . SER A 1 300 ? -18.498 2.091 11.997 1.00 95.44 300 SER A C 1
ATOM 2433 O O . SER A 1 300 ? -18.853 0.919 11.891 1.00 95.44 300 SER A O 1
ATOM 2435 N N . ALA A 1 301 ? -17.533 2.610 11.234 1.00 96.94 301 ALA A N 1
ATOM 2436 C CA . ALA A 1 301 ? -16.765 1.811 10.285 1.00 96.94 301 ALA A CA 1
ATOM 2437 C C . ALA A 1 301 ? -15.255 2.069 10.378 1.00 96.94 301 ALA A C 1
ATOM 2439 O O . ALA A 1 301 ? -14.798 3.210 10.442 1.00 96.94 301 ALA A O 1
ATOM 2440 N N . VAL A 1 302 ? -14.480 0.989 10.338 1.00 97.31 302 VAL A N 1
ATOM 2441 C CA . VAL A 1 302 ? -13.035 0.994 10.104 1.00 97.31 302 VAL A CA 1
ATOM 2442 C C . VAL A 1 302 ? -12.800 0.207 8.827 1.00 97.31 302 VAL A C 1
ATOM 2444 O O . VAL A 1 302 ? -13.112 -0.980 8.767 1.00 97.31 302 VAL A O 1
ATOM 2447 N N . LEU A 1 303 ? -12.267 0.865 7.807 1.00 97.94 303 LEU A N 1
ATOM 2448 C CA . LEU A 1 303 ? -12.052 0.302 6.481 1.00 97.94 303 LEU A CA 1
ATOM 2449 C C . LEU A 1 303 ? -10.550 0.228 6.225 1.00 97.94 303 LEU A C 1
ATOM 2451 O O . LEU A 1 303 ? -9.865 1.243 6.309 1.00 97.94 303 LEU A O 1
ATOM 2455 N N . TRP A 1 304 ? -10.029 -0.960 5.928 1.00 96.88 304 TRP A N 1
ATOM 2456 C CA . TRP A 1 304 ? -8.597 -1.162 5.710 1.00 96.88 304 TRP A CA 1
ATOM 2457 C C . TRP A 1 304 ? -8.314 -1.441 4.239 1.00 96.88 304 TRP A C 1
ATOM 2459 O O . TRP A 1 304 ? -8.892 -2.363 3.664 1.00 96.88 304 TRP A O 1
ATOM 2469 N N . VAL A 1 305 ? -7.420 -0.651 3.652 1.00 96.56 305 VAL A N 1
ATOM 2470 C CA . VAL A 1 305 ? -7.037 -0.697 2.242 1.00 96.56 305 VAL A CA 1
ATOM 2471 C C . VAL A 1 305 ? -5.553 -1.011 2.133 1.00 96.56 305 VAL A C 1
ATOM 2473 O O . VAL A 1 305 ? -4.721 -0.320 2.716 1.00 96.56 305 VAL A O 1
ATOM 2476 N N . GLU A 1 306 ? -5.219 -2.035 1.353 1.00 92.19 306 GLU A N 1
ATOM 2477 C CA . GLU A 1 306 ? -3.835 -2.333 0.983 1.00 92.19 306 GLU A CA 1
ATOM 2478 C C . GLU A 1 306 ? -3.393 -1.424 -0.169 1.00 92.19 306 GLU A C 1
ATOM 2480 O O . GLU A 1 306 ? -3.874 -1.550 -1.294 1.00 92.19 306 GLU A O 1
ATOM 2485 N N . GLY A 1 307 ? -2.487 -0.495 0.129 1.00 89.75 307 GLY A N 1
ATOM 2486 C CA . GLY A 1 307 ? -2.081 0.612 -0.735 1.00 89.75 307 GLY A CA 1
ATOM 2487 C C . GLY A 1 307 ? -0.840 0.379 -1.597 1.00 89.75 307 GLY A C 1
ATOM 2488 O O . GLY A 1 307 ? -0.407 1.310 -2.268 1.00 89.75 307 GLY A O 1
ATOM 2489 N N . GLU A 1 308 ? -0.253 -0.818 -1.584 1.00 82.94 308 GLU A N 1
ATOM 2490 C CA . GLU A 1 308 ? 1.021 -1.092 -2.274 1.00 82.94 308 GLU A CA 1
ATOM 2491 C C . GLU A 1 308 ? 0.909 -1.012 -3.800 1.00 82.94 308 GLU A C 1
ATOM 2493 O O . GLU A 1 308 ? 1.821 -0.561 -4.482 1.00 82.94 308 GLU A O 1
ATOM 2498 N N . THR A 1 309 ? -0.211 -1.482 -4.357 1.00 81.38 309 THR A N 1
ATOM 2499 C CA . THR A 1 309 ? -0.438 -1.527 -5.806 1.00 81.38 309 THR A CA 1
ATOM 2500 C C . THR A 1 309 ? -1.878 -1.163 -6.129 1.00 81.38 309 THR A C 1
ATOM 2502 O O . THR A 1 309 ? -2.783 -1.392 -5.324 1.00 81.38 309 THR A O 1
ATOM 2505 N N . GLU A 1 310 ? -2.116 -0.660 -7.340 1.00 82.81 310 GLU A N 1
ATOM 2506 C CA . GLU A 1 310 ? -3.461 -0.286 -7.792 1.00 82.81 310 GLU A CA 1
ATOM 2507 C C . GLU A 1 310 ? -4.450 -1.463 -7.712 1.00 82.81 310 GLU A C 1
ATOM 2509 O O . GLU A 1 310 ? -5.591 -1.298 -7.281 1.00 82.81 310 GLU A O 1
ATOM 2514 N N . MET A 1 311 ? -4.004 -2.675 -8.058 1.00 80.75 311 MET A N 1
ATOM 2515 C CA . MET A 1 311 ? -4.836 -3.879 -7.975 1.00 80.75 311 MET A CA 1
ATOM 2516 C C . MET A 1 311 ? -5.229 -4.224 -6.535 1.00 80.75 311 MET A C 1
ATOM 2518 O O . MET A 1 311 ? -6.385 -4.570 -6.288 1.00 80.75 311 MET A O 1
ATOM 2522 N N . LYS A 1 312 ? -4.311 -4.086 -5.568 1.00 84.94 312 LYS A N 1
ATOM 2523 C CA . LYS A 1 312 ? -4.617 -4.304 -4.143 1.00 84.94 312 LYS A CA 1
ATOM 2524 C C . LYS A 1 312 ? -5.615 -3.274 -3.606 1.00 84.94 312 LYS A C 1
ATOM 2526 O O . LYS A 1 312 ? -6.520 -3.642 -2.851 1.00 84.94 312 LYS A O 1
ATOM 2531 N N . VAL A 1 313 ? -5.525 -2.019 -4.051 1.00 89.31 313 VAL A N 1
ATOM 2532 C CA . VAL A 1 313 ? -6.500 -0.973 -3.703 1.00 89.31 313 VAL A CA 1
ATOM 2533 C C . VAL A 1 313 ? -7.882 -1.305 -4.276 1.00 89.31 313 VAL A C 1
ATOM 2535 O O . VAL A 1 313 ? -8.861 -1.333 -3.527 1.00 89.31 313 VAL A O 1
ATOM 2538 N N . LYS A 1 314 ? -7.965 -1.645 -5.569 1.00 86.19 314 LYS A N 1
ATOM 2539 C CA . LYS A 1 314 ? -9.212 -2.059 -6.245 1.00 86.19 314 LYS A CA 1
ATOM 2540 C C . LYS A 1 314 ? -9.881 -3.249 -5.552 1.00 86.19 314 LYS A C 1
ATOM 2542 O O . LYS A 1 314 ? -11.089 -3.233 -5.284 1.00 86.19 314 LYS A O 1
ATOM 2547 N N . GLN A 1 315 ? -9.087 -4.263 -5.211 1.00 87.00 315 GLN A N 1
ATOM 2548 C CA . GLN A 1 315 ? -9.553 -5.432 -4.473 1.00 87.00 315 GLN A CA 1
ATOM 2549 C C . GLN A 1 315 ? -10.057 -5.048 -3.075 1.00 87.00 315 GLN A C 1
ATOM 2551 O O . GLN A 1 315 ? -11.137 -5.479 -2.675 1.00 87.00 315 GLN A O 1
ATOM 2556 N N . SER A 1 316 ? -9.340 -4.177 -2.361 1.00 93.06 316 SER A N 1
ATOM 2557 C CA . SER A 1 316 ? -9.756 -3.699 -1.037 1.00 93.06 316 SER A CA 1
ATOM 2558 C C . SER A 1 316 ? -11.099 -2.966 -1.083 1.00 93.06 316 SER A C 1
ATOM 2560 O O . SER A 1 316 ? -11.954 -3.214 -0.240 1.00 93.06 316 SER A O 1
ATOM 2562 N N . PHE A 1 317 ? -11.341 -2.119 -2.089 1.00 93.81 317 PHE A N 1
ATOM 2563 C CA . PHE A 1 317 ? -12.633 -1.440 -2.271 1.00 93.81 317 PHE A CA 1
ATOM 2564 C C . PHE A 1 317 ? -13.768 -2.417 -2.587 1.00 93.81 317 PHE A C 1
ATOM 2566 O O . PHE A 1 317 ? -14.878 -2.273 -2.078 1.00 93.81 317 PHE A O 1
ATOM 2573 N N . THR A 1 318 ? -13.477 -3.458 -3.365 1.00 90.25 318 THR A N 1
ATOM 2574 C CA . THR A 1 318 ? -14.421 -4.557 -3.618 1.00 90.25 318 THR A CA 1
ATOM 2575 C C . THR A 1 318 ? -14.776 -5.296 -2.326 1.00 90.25 318 THR A C 1
ATOM 2577 O O . THR A 1 318 ? -15.949 -5.568 -2.063 1.00 90.25 318 THR A O 1
ATOM 2580 N N . ASP A 1 319 ? -13.786 -5.575 -1.478 1.00 92.00 319 ASP A N 1
ATOM 2581 C CA . ASP A 1 319 ? -14.003 -6.192 -0.170 1.00 92.00 319 ASP A CA 1
ATOM 2582 C C . ASP A 1 319 ? -14.755 -5.280 0.806 1.00 92.00 319 ASP A C 1
ATOM 2584 O O . ASP A 1 319 ? -15.611 -5.766 1.545 1.00 92.00 319 ASP A O 1
ATOM 2588 N N . ILE A 1 320 ? -14.489 -3.972 0.785 1.00 96.06 320 ILE A N 1
ATOM 2589 C CA . ILE A 1 320 ? -15.220 -2.973 1.574 1.00 96.06 320 ILE A CA 1
ATOM 2590 C C . ILE A 1 320 ? -16.696 -2.950 1.166 1.00 96.06 320 ILE A C 1
ATOM 2592 O O . ILE A 1 320 ? -17.558 -3.081 2.034 1.00 96.06 320 ILE A O 1
ATOM 2596 N N . ALA A 1 321 ? -16.997 -2.850 -0.134 1.00 93.12 321 ALA A N 1
ATOM 2597 C CA . ALA A 1 321 ? -18.371 -2.859 -0.643 1.00 93.12 321 ALA A CA 1
ATOM 2598 C C . ALA A 1 321 ? -19.129 -4.117 -0.197 1.00 93.12 321 ALA A C 1
ATOM 2600 O O . ALA A 1 321 ? -20.258 -4.037 0.290 1.00 93.12 321 ALA A O 1
ATOM 2601 N N . ARG A 1 322 ? -18.465 -5.276 -0.303 1.00 93.88 322 ARG A N 1
ATOM 2602 C CA . ARG A 1 322 ? -18.994 -6.570 0.131 1.00 93.88 322 ARG A CA 1
ATOM 2603 C C . ARG A 1 322 ? -19.261 -6.613 1.635 1.00 93.88 322 ARG A C 1
ATOM 2605 O O . ARG A 1 322 ? -20.311 -7.097 2.047 1.00 93.88 322 ARG A O 1
ATOM 2612 N N . ARG A 1 323 ? -18.325 -6.143 2.468 1.00 94.00 323 ARG A N 1
ATOM 2613 C CA . ARG A 1 323 ? -18.458 -6.193 3.935 1.00 94.00 323 ARG A CA 1
ATOM 2614 C C . ARG A 1 323 ? -19.482 -5.209 4.483 1.00 94.00 323 ARG A C 1
ATOM 2616 O O . ARG A 1 323 ? -20.207 -5.570 5.402 1.00 94.00 323 ARG A O 1
ATOM 2623 N N . LEU A 1 324 ? -19.574 -4.021 3.892 1.00 94.38 324 LEU A N 1
ATOM 2624 C CA . LEU A 1 324 ? -20.643 -3.065 4.175 1.00 94.38 324 LEU A CA 1
ATOM 2625 C C . LEU A 1 324 ? -22.001 -3.533 3.628 1.00 94.38 324 LEU A C 1
ATOM 2627 O O . LEU A 1 324 ? -23.008 -2.910 3.942 1.00 94.38 324 LEU A O 1
ATOM 2631 N N . GLN A 1 325 ? -22.045 -4.611 2.833 1.00 92.62 325 GLN A N 1
ATOM 2632 C CA . GLN A 1 325 ? -23.242 -5.101 2.141 1.00 92.62 325 GLN A CA 1
ATOM 2633 C C . GLN A 1 325 ? -23.944 -3.992 1.347 1.00 92.62 325 GLN A C 1
ATOM 2635 O O . GLN A 1 325 ? -25.168 -3.871 1.375 1.00 92.62 325 GLN A O 1
ATOM 2640 N N . LEU A 1 326 ? -23.160 -3.155 0.658 1.00 88.25 326 LEU A N 1
ATOM 2641 C CA . LEU A 1 326 ? -23.716 -2.014 -0.061 1.00 88.25 326 LEU A CA 1
ATOM 2642 C C . LEU A 1 326 ? -24.718 -2.484 -1.129 1.00 88.25 326 LEU A C 1
ATOM 2644 O O . LEU A 1 326 ? -24.429 -3.433 -1.871 1.00 88.25 326 LEU A O 1
ATOM 2648 N N . PRO A 1 327 ? -25.873 -1.807 -1.261 1.00 81.44 327 PRO A N 1
ATOM 2649 C CA . PRO A 1 327 ? -26.812 -2.089 -2.334 1.00 81.44 327 PRO A CA 1
ATOM 2650 C C . PRO A 1 327 ? -26.121 -1.998 -3.696 1.00 81.44 327 PRO A C 1
ATOM 2652 O O . PRO A 1 327 ? -25.394 -1.043 -3.970 1.00 81.44 327 PRO A O 1
ATOM 2655 N N . ASN A 1 328 ? -26.403 -2.964 -4.570 1.00 80.31 328 ASN A N 1
ATOM 2656 C CA . ASN A 1 328 ? -25.802 -3.100 -5.903 1.00 80.31 328 ASN A CA 1
ATOM 2657 C C . ASN A 1 328 ? -24.321 -3.514 -5.921 1.00 80.31 328 ASN A C 1
ATOM 2659 O O . ASN A 1 328 ? -23.692 -3.367 -6.962 1.00 80.31 328 ASN A O 1
ATOM 2663 N N . TYR A 1 329 ? -23.768 -4.053 -4.826 1.00 81.31 329 TYR A N 1
ATOM 2664 C CA . TYR A 1 329 ? -22.477 -4.748 -4.870 1.00 81.31 329 TYR A CA 1
ATOM 2665 C C . TYR A 1 329 ? -22.449 -5.778 -6.012 1.00 81.31 329 TYR A C 1
ATOM 2667 O O . TYR A 1 329 ? -23.328 -6.641 -6.097 1.00 81.31 329 TYR A O 1
ATOM 2675 N N . VAL A 1 330 ? -21.424 -5.703 -6.864 1.00 77.62 330 VAL A N 1
ATOM 2676 C CA . VAL A 1 330 ? -21.235 -6.621 -7.994 1.00 77.62 330 VAL A CA 1
ATOM 2677 C C . VAL A 1 330 ? -19.966 -7.440 -7.762 1.00 77.62 330 VAL A C 1
ATOM 2679 O O . VAL A 1 330 ? -18.869 -6.874 -7.759 1.00 77.62 330 VAL A O 1
ATOM 2682 N N . PRO A 1 331 ? -20.055 -8.769 -7.578 1.00 75.69 331 PRO A N 1
ATOM 2683 C CA . PRO A 1 331 ? -18.870 -9.615 -7.489 1.00 75.69 331 PRO A CA 1
ATOM 2684 C C . PRO A 1 331 ? -17.940 -9.398 -8.689 1.00 75.69 331 PRO A C 1
ATOM 2686 O O . PRO A 1 331 ? -18.396 -9.347 -9.826 1.00 75.69 331 PRO A O 1
ATOM 2689 N N . HIS A 1 332 ? -16.638 -9.278 -8.430 1.00 71.06 332 HIS A N 1
ATOM 2690 C CA . HIS A 1 332 ? -15.584 -9.133 -9.447 1.00 71.06 332 HIS A CA 1
ATOM 2691 C C . HIS A 1 332 ? -15.612 -7.855 -10.314 1.00 71.06 332 HIS A C 1
ATOM 2693 O O . HIS A 1 332 ? -14.732 -7.703 -11.155 1.00 71.06 332 HIS A O 1
ATOM 2699 N N . SER A 1 333 ? -16.528 -6.903 -10.087 1.00 79.06 333 SER A N 1
ATOM 2700 C CA . SER A 1 333 ? -16.477 -5.586 -10.743 1.00 79.06 333 SER A CA 1
ATOM 2701 C C . SER A 1 333 ? -15.796 -4.549 -9.849 1.00 79.06 333 SER A C 1
ATOM 2703 O O . SER A 1 333 ? -16.400 -3.982 -8.937 1.00 79.06 333 SER A O 1
ATOM 2705 N N . HIS A 1 334 ? -14.502 -4.311 -10.069 1.00 79.25 334 HIS A N 1
ATOM 2706 C CA . HIS A 1 334 ? -13.737 -3.372 -9.244 1.00 79.25 334 HIS A CA 1
ATOM 2707 C C . HIS A 1 334 ? -14.194 -1.918 -9.410 1.00 79.25 334 HIS A C 1
ATOM 2709 O O . HIS A 1 334 ? -14.279 -1.193 -8.418 1.00 79.25 334 HIS A O 1
ATOM 2715 N N . ASP A 1 335 ? -14.509 -1.497 -10.636 1.00 74.81 335 ASP A N 1
ATOM 2716 C CA . ASP A 1 335 ? -14.874 -0.110 -10.930 1.00 74.81 335 ASP A CA 1
ATOM 2717 C C . ASP A 1 335 ? -16.249 0.262 -10.358 1.00 74.81 335 ASP A C 1
ATOM 2719 O O . ASP A 1 335 ? -16.381 1.326 -9.746 1.00 74.81 335 ASP A O 1
ATOM 2723 N N . ASP A 1 336 ? -17.240 -0.629 -10.464 1.00 74.12 336 ASP A N 1
ATOM 2724 C CA . ASP A 1 336 ? -18.572 -0.405 -9.887 1.00 74.12 336 ASP A CA 1
ATOM 2725 C C . ASP A 1 336 ? -18.502 -0.352 -8.360 1.00 74.12 336 ASP A C 1
ATOM 2727 O O . ASP A 1 336 ? -19.005 0.580 -7.728 1.00 74.12 336 ASP A O 1
ATOM 2731 N N . ASN A 1 337 ? -17.808 -1.317 -7.747 1.00 83.12 337 ASN A N 1
ATOM 2732 C CA . ASN A 1 337 ? -17.673 -1.368 -6.294 1.00 83.12 337 ASN A CA 1
ATOM 2733 C C . ASN A 1 337 ? -16.891 -0.174 -5.744 1.00 83.12 337 ASN A C 1
ATOM 2735 O O . ASN A 1 337 ? -17.242 0.348 -4.685 1.00 83.12 337 ASN A O 1
ATOM 2739 N N . ARG A 1 338 ? -15.875 0.309 -6.470 1.00 89.25 338 ARG A N 1
ATOM 2740 C CA . ARG A 1 338 ? -15.178 1.553 -6.128 1.00 89.25 338 ARG A CA 1
ATOM 2741 C C . ARG A 1 338 ? -16.158 2.718 -6.025 1.00 89.25 338 ARG A C 1
ATOM 2743 O O . ARG A 1 338 ? -16.143 3.437 -5.026 1.00 89.25 338 ARG A O 1
ATOM 2750 N N . LEU A 1 339 ? -17.015 2.897 -7.031 1.00 82.00 339 LEU A N 1
ATOM 2751 C CA . LEU A 1 339 ? -17.999 3.981 -7.055 1.00 82.00 339 LEU A CA 1
ATOM 2752 C C . LEU A 1 339 ? -19.022 3.858 -5.919 1.00 82.00 339 LEU A C 1
ATOM 2754 O O . LEU A 1 339 ? -19.363 4.873 -5.306 1.00 82.00 339 LEU A O 1
ATOM 2758 N N . LEU A 1 340 ? -19.470 2.642 -5.591 1.00 86.38 340 LEU A N 1
ATOM 2759 C CA . LEU A 1 340 ? -20.378 2.398 -4.463 1.00 86.38 340 LEU A CA 1
ATOM 2760 C C . LEU A 1 340 ? -19.763 2.839 -3.134 1.00 86.38 340 LEU A C 1
ATOM 2762 O O . LEU A 1 340 ? -20.399 3.574 -2.378 1.00 86.38 340 LEU A O 1
ATOM 2766 N N . VAL A 1 341 ? -18.518 2.440 -2.867 1.00 93.25 341 VAL A N 1
ATOM 2767 C CA . VAL A 1 341 ? -17.821 2.792 -1.623 1.00 93.25 341 VAL A CA 1
ATOM 2768 C C . VAL A 1 341 ? -17.573 4.293 -1.538 1.00 93.25 341 VAL A C 1
ATOM 2770 O O . VAL A 1 341 ? -17.875 4.890 -0.509 1.00 93.25 341 VAL A O 1
ATOM 2773 N N . LEU A 1 342 ? -17.082 4.932 -2.604 1.00 90.50 342 LEU A N 1
ATOM 2774 C CA . LEU A 1 342 ? -16.852 6.382 -2.609 1.00 90.50 342 LEU A CA 1
ATOM 2775 C C . LEU A 1 342 ? -18.150 7.173 -2.412 1.00 90.50 342 LEU A C 1
ATOM 2777 O O . LEU A 1 342 ? -18.169 8.146 -1.658 1.00 90.50 342 LEU A O 1
ATOM 2781 N N . THR A 1 343 ? -19.245 6.733 -3.038 1.00 87.19 343 THR A N 1
ATOM 2782 C CA . THR A 1 343 ? -20.571 7.341 -2.853 1.00 87.19 343 THR A CA 1
ATOM 2783 C C . THR A 1 343 ? -21.042 7.186 -1.412 1.00 87.19 343 THR A C 1
ATOM 2785 O O . THR A 1 343 ? -21.522 8.150 -0.815 1.00 87.19 343 THR A O 1
ATOM 2788 N N . TRP A 1 344 ? -20.864 5.998 -0.826 1.00 92.88 344 TRP A N 1
ATOM 2789 C CA . TRP A 1 344 ? -21.198 5.751 0.572 1.00 92.88 344 TRP A CA 1
ATOM 2790 C C . TRP A 1 344 ? -20.379 6.642 1.514 1.00 92.88 344 TRP A C 1
ATOM 2792 O O . TRP A 1 344 ? -20.972 7.350 2.321 1.00 92.88 344 TRP A O 1
ATOM 2802 N N . LEU A 1 345 ? -19.053 6.717 1.350 1.00 93.06 345 LEU A N 1
ATOM 2803 C CA . LEU A 1 345 ? -18.170 7.588 2.146 1.00 93.06 345 LEU A CA 1
ATOM 2804 C C . LEU A 1 345 ? -18.566 9.071 2.064 1.00 93.06 345 LEU A C 1
ATOM 2806 O O . LEU A 1 345 ? -18.392 9.820 3.027 1.00 93.06 345 LEU A O 1
ATOM 2810 N N . GLN A 1 346 ? -19.096 9.501 0.916 1.00 88.69 346 GLN A N 1
ATOM 2811 C CA . GLN A 1 346 ? -19.543 10.874 0.701 1.00 88.69 346 GLN A CA 1
ATOM 2812 C C . GLN A 1 346 ? -20.899 11.177 1.357 1.00 88.69 346 GLN A C 1
ATOM 2814 O O . GLN A 1 346 ? -21.102 12.290 1.843 1.00 88.69 346 GLN A O 1
ATOM 2819 N N . GLN A 1 347 ? -21.841 10.232 1.322 1.00 87.56 347 GLN A N 1
ATOM 2820 C CA . GLN A 1 347 ? -23.244 10.478 1.679 1.00 87.56 347 GLN A CA 1
ATOM 2821 C C . GLN A 1 347 ? -23.620 9.970 3.077 1.00 87.56 347 GLN A C 1
ATOM 2823 O O . GLN A 1 347 ? -24.576 10.484 3.659 1.00 87.56 347 GLN A O 1
ATOM 2828 N N . THR A 1 348 ? -22.868 9.010 3.624 1.00 90.62 348 THR A N 1
ATOM 2829 C CA . THR A 1 348 ? -23.148 8.405 4.930 1.00 90.62 348 THR A CA 1
ATOM 2830 C C . THR A 1 348 ? -23.154 9.427 6.066 1.00 90.62 348 THR A C 1
ATOM 2832 O O . THR A 1 348 ? -22.352 10.363 6.103 1.00 90.62 348 THR A O 1
ATOM 2835 N N . ASN A 1 349 ? -24.069 9.233 7.020 1.00 89.69 349 ASN A N 1
ATOM 2836 C CA . ASN A 1 349 ? -24.038 9.940 8.304 1.00 89.69 349 ASN A CA 1
ATOM 2837 C C . ASN A 1 349 ? -23.267 9.154 9.378 1.00 89.69 349 ASN A C 1
ATOM 2839 O O . ASN A 1 349 ? -23.098 9.651 10.492 1.00 89.69 349 ASN A O 1
ATOM 2843 N N . ALA A 1 350 ? -22.831 7.930 9.070 1.00 91.88 350 ALA A N 1
ATOM 2844 C CA . ALA A 1 350 ? -22.024 7.118 9.962 1.00 91.88 350 ALA A CA 1
ATOM 2845 C C . ALA A 1 350 ? -20.607 7.693 10.073 1.00 91.88 350 ALA A C 1
ATOM 2847 O O . ALA A 1 350 ? -20.037 8.169 9.092 1.00 91.88 350 ALA A O 1
ATOM 2848 N N . SER A 1 351 ? -20.006 7.619 11.261 1.00 93.69 351 SER A N 1
ATOM 2849 C CA . SER A 1 351 ? -18.600 7.979 11.432 1.00 93.69 351 SER A CA 1
ATOM 2850 C C . SER A 1 351 ? -17.705 6.849 10.927 1.00 93.69 351 SER A C 1
ATOM 2852 O O . SER A 1 351 ? -17.907 5.678 11.262 1.00 93.69 351 SER A O 1
ATOM 2854 N N . TRP A 1 352 ? -16.691 7.184 10.134 1.00 96.50 352 TRP A N 1
ATOM 2855 C CA . TRP A 1 352 ? -15.792 6.188 9.559 1.00 96.50 352 TRP A CA 1
ATOM 2856 C C . TRP A 1 352 ? -14.330 6.634 9.549 1.00 96.50 352 TRP A C 1
ATOM 2858 O O . TRP A 1 352 ? -14.006 7.822 9.466 1.00 96.50 352 TRP A O 1
ATOM 2868 N N . LEU A 1 353 ? -13.448 5.640 9.625 1.00 97.69 353 LEU A N 1
ATOM 2869 C CA . LEU A 1 353 ? -12.013 5.749 9.397 1.00 97.69 353 LEU A CA 1
ATOM 2870 C C . LEU A 1 353 ? -11.641 4.824 8.235 1.00 97.69 353 LEU A C 1
ATOM 2872 O O . LEU A 1 353 ? -11.923 3.629 8.296 1.00 97.69 353 LEU A O 1
ATOM 2876 N N . ILE A 1 354 ? -10.963 5.353 7.220 1.00 98.06 354 ILE A N 1
ATOM 2877 C CA . ILE A 1 354 ? -10.310 4.553 6.181 1.00 98.06 354 ILE A CA 1
ATOM 2878 C C . ILE A 1 354 ? -8.793 4.607 6.368 1.00 98.06 354 ILE A C 1
ATOM 2880 O O . ILE A 1 354 ? -8.210 5.683 6.502 1.00 98.06 354 ILE A O 1
ATOM 2884 N N . VAL A 1 355 ? -8.151 3.444 6.420 1.00 98.19 355 VAL A N 1
ATOM 2885 C CA . VAL A 1 355 ? -6.700 3.308 6.554 1.00 98.19 355 VAL A CA 1
ATOM 2886 C C . VAL A 1 355 ? -6.133 2.796 5.236 1.00 98.19 355 VAL A C 1
ATOM 2888 O O . VAL A 1 355 ? -6.470 1.692 4.823 1.00 98.19 355 VAL A O 1
ATOM 2891 N N . TYR A 1 356 ? -5.267 3.580 4.600 1.00 97.62 356 TYR A N 1
ATOM 2892 C CA . TYR A 1 356 ? -4.485 3.178 3.432 1.00 97.62 356 TYR A CA 1
ATOM 2893 C C . TYR A 1 356 ? -3.096 2.746 3.897 1.00 97.62 356 TYR A C 1
ATOM 2895 O O . TYR A 1 356 ? -2.254 3.585 4.219 1.00 97.62 356 TYR A O 1
ATOM 2903 N N . ASP A 1 357 ? -2.866 1.441 3.985 1.00 95.88 357 ASP A N 1
ATOM 2904 C CA . ASP A 1 357 ? -1.636 0.878 4.536 1.00 95.88 357 ASP A CA 1
ATOM 2905 C C . ASP A 1 357 ? -0.614 0.554 3.441 1.00 95.88 357 ASP A C 1
ATOM 2907 O O . ASP A 1 357 ? -0.962 0.024 2.389 1.00 95.88 357 ASP A O 1
ATOM 2911 N N . ASN A 1 358 ? 0.652 0.857 3.715 1.00 91.62 358 ASN A N 1
ATOM 2912 C CA . ASN A 1 358 ? 1.802 0.617 2.847 1.00 91.62 358 ASN A CA 1
ATOM 2913 C C . ASN A 1 358 ? 1.682 1.247 1.445 1.00 91.62 358 ASN A C 1
ATOM 2915 O O . ASN A 1 358 ? 1.947 0.609 0.432 1.00 91.62 358 ASN A O 1
ATOM 2919 N N . VAL A 1 359 ? 1.278 2.517 1.389 1.00 92.56 359 VAL A N 1
ATOM 2920 C CA . VAL A 1 359 ? 1.115 3.260 0.131 1.00 92.56 359 VAL A CA 1
ATOM 2921 C C . VAL A 1 359 ? 2.475 3.651 -0.438 1.00 92.56 359 VAL A C 1
ATOM 2923 O O . VAL A 1 359 ? 3.260 4.304 0.253 1.00 92.56 359 VAL A O 1
ATOM 2926 N N . ASP A 1 360 ? 2.742 3.319 -1.699 1.00 84.19 360 ASP A N 1
ATOM 2927 C CA . ASP A 1 360 ? 3.995 3.701 -2.367 1.00 84.19 360 ASP A CA 1
ATOM 2928 C C . ASP A 1 360 ? 3.931 5.112 -2.986 1.00 84.19 360 ASP A C 1
ATOM 2930 O O . ASP A 1 360 ? 4.873 5.902 -2.841 1.00 84.19 360 ASP A O 1
ATOM 2934 N N . SER A 1 361 ? 2.819 5.480 -3.630 1.00 86.06 361 SER A N 1
ATOM 2935 C CA . SER A 1 361 ? 2.650 6.792 -4.268 1.00 86.06 361 SER A CA 1
ATOM 2936 C C . SER A 1 361 ? 1.185 7.240 -4.342 1.00 86.06 361 SER A C 1
ATOM 2938 O O . SER A 1 361 ? 0.270 6.450 -4.100 1.00 86.06 361 SER A O 1
ATOM 2940 N N . PHE A 1 362 ? 0.943 8.521 -4.644 1.00 80.81 362 PHE A N 1
ATOM 2941 C CA . PHE A 1 362 ? -0.422 9.056 -4.695 1.00 80.81 362 PHE A CA 1
ATOM 2942 C C . PHE A 1 362 ? -1.198 8.543 -5.912 1.00 80.81 362 PHE A C 1
ATOM 2944 O O . PHE A 1 362 ? -2.408 8.352 -5.832 1.00 80.81 362 PHE A O 1
ATOM 2951 N N . GLU A 1 363 ? -0.511 8.247 -7.015 1.00 80.06 363 GLU A N 1
ATOM 2952 C CA . GLU A 1 363 ? -1.107 7.725 -8.248 1.00 80.06 363 GLU A CA 1
ATOM 2953 C C . GLU A 1 363 ? -1.905 6.441 -7.987 1.00 80.06 363 GLU A C 1
ATOM 2955 O O . GLU A 1 363 ? -2.988 6.262 -8.540 1.00 80.06 363 GLU A O 1
ATOM 2960 N N . VAL A 1 364 ? -1.424 5.597 -7.067 1.00 80.44 364 VAL A N 1
ATOM 2961 C CA . VAL A 1 364 ? -2.100 4.361 -6.644 1.00 80.44 364 VAL A CA 1
ATOM 2962 C C . VAL A 1 364 ? -3.439 4.642 -5.945 1.00 80.44 364 VAL A C 1
ATOM 2964 O O . VAL A 1 364 ? -4.373 3.846 -6.041 1.00 80.44 364 VAL A O 1
ATOM 2967 N N . LEU A 1 365 ? -3.557 5.782 -5.258 1.00 84.62 365 LEU A N 1
ATOM 2968 C CA . LEU A 1 365 ? -4.753 6.177 -4.511 1.00 84.62 365 LEU A CA 1
ATOM 2969 C C . LEU A 1 365 ? -5.686 7.108 -5.283 1.00 84.62 365 LEU A C 1
ATOM 2971 O O . LEU A 1 365 ? -6.843 7.227 -4.892 1.00 84.62 365 LEU A O 1
ATOM 2975 N N . HIS A 1 366 ? -5.218 7.771 -6.341 1.00 82.50 366 HIS A N 1
ATOM 2976 C CA . HIS A 1 366 ? -5.909 8.901 -6.970 1.00 82.50 366 HIS A CA 1
ATOM 2977 C C . HIS A 1 366 ? -7.388 8.616 -7.289 1.00 82.50 366 HIS A C 1
ATOM 2979 O O . HIS A 1 366 ? -8.266 9.403 -6.943 1.00 82.50 366 HIS A O 1
ATOM 2985 N N . SER A 1 367 ? -7.690 7.461 -7.889 1.00 81.94 367 SER A N 1
ATOM 2986 C CA . SER A 1 367 ? -9.061 7.063 -8.251 1.00 81.94 367 SER A CA 1
ATOM 2987 C C . SER A 1 367 ? -9.911 6.560 -7.076 1.00 81.94 367 SER A C 1
ATOM 2989 O O . SER A 1 367 ? -11.122 6.414 -7.219 1.00 81.94 367 SER A O 1
ATOM 2991 N N . HIS A 1 368 ? -9.297 6.307 -5.922 1.00 89.31 368 HIS A N 1
ATOM 2992 C CA . HIS A 1 368 ? -9.910 5.727 -4.726 1.00 89.31 368 HIS A CA 1
ATOM 2993 C C . HIS A 1 368 ? -9.915 6.697 -3.535 1.00 89.31 368 HIS A C 1
ATOM 2995 O O . HIS A 1 368 ? -10.387 6.349 -2.456 1.00 89.31 368 HIS A O 1
ATOM 3001 N N . TRP A 1 369 ? -9.412 7.920 -3.705 1.00 91.31 369 TRP A N 1
ATOM 3002 C CA . TRP A 1 369 ? -9.388 8.916 -2.644 1.00 91.31 369 TRP A CA 1
ATOM 3003 C C . TRP A 1 369 ? -10.789 9.512 -2.411 1.00 91.31 369 TRP A C 1
ATOM 3005 O O . TRP A 1 369 ? -11.469 9.864 -3.381 1.00 91.31 369 TRP A O 1
ATOM 3015 N N . PRO A 1 370 ? -11.257 9.657 -1.153 1.00 89.38 370 PRO A N 1
ATOM 3016 C CA . PRO A 1 370 ? -12.553 10.265 -0.876 1.00 89.38 370 PRO A CA 1
ATOM 3017 C C . PRO A 1 370 ? -12.616 11.717 -1.362 1.00 89.38 370 PRO A C 1
ATOM 3019 O O . PRO A 1 370 ? -11.655 12.478 -1.249 1.00 89.38 370 PRO A O 1
ATOM 3022 N N . ASN A 1 371 ? -13.777 12.121 -1.874 1.00 80.50 371 ASN A N 1
ATOM 3023 C CA . ASN A 1 371 ? -14.014 13.505 -2.281 1.00 80.50 371 ASN A CA 1
ATOM 3024 C C . ASN A 1 371 ? -14.046 14.443 -1.054 1.00 80.50 371 ASN A C 1
ATOM 3026 O O . ASN A 1 371 ? -14.424 14.037 0.042 1.00 80.50 371 ASN A O 1
ATOM 3030 N N . SER A 1 372 ? -13.745 15.727 -1.243 1.00 73.75 372 SER A N 1
ATOM 3031 C CA . SER A 1 372 ? -13.745 16.765 -0.201 1.00 73.75 372 SER A CA 1
ATOM 3032 C C . SER A 1 372 ? -15.098 16.975 0.494 1.00 73.75 372 SER A C 1
ATOM 3034 O O . SER A 1 372 ? -15.143 17.503 1.602 1.00 73.75 372 SER A O 1
ATOM 3036 N N . ALA A 1 373 ? -16.202 16.545 -0.129 1.00 73.88 373 ALA A N 1
ATOM 3037 C CA . ALA A 1 373 ? -17.543 16.569 0.459 1.00 73.88 373 ALA A CA 1
ATOM 3038 C C . ALA A 1 373 ? -17.800 15.453 1.495 1.00 73.88 373 ALA A C 1
ATOM 3040 O O . ALA A 1 373 ? -18.846 15.457 2.146 1.00 73.88 373 ALA A O 1
ATOM 3041 N N . ALA A 1 374 ? -16.884 14.490 1.622 1.00 82.62 374 ALA A N 1
ATOM 3042 C CA . ALA A 1 374 ? -16.970 13.383 2.563 1.00 82.62 374 ALA A CA 1
ATOM 3043 C C . ALA A 1 374 ? -16.889 13.850 4.031 1.00 82.62 374 ALA A C 1
ATOM 3045 O O . ALA A 1 374 ? -16.473 14.972 4.328 1.00 82.62 374 ALA A O 1
ATOM 3046 N N . LYS A 1 375 ? -17.310 12.990 4.966 1.00 85.38 375 LYS A N 1
ATOM 3047 C CA . LYS A 1 375 ? -17.363 13.303 6.407 1.00 85.38 375 LYS A CA 1
ATOM 3048 C C . LYS A 1 375 ? -16.751 12.179 7.241 1.00 85.38 375 LYS A C 1
ATOM 3050 O O . LYS A 1 375 ? -17.459 11.404 7.876 1.00 85.38 375 LYS A O 1
ATOM 3055 N N . GLY A 1 376 ? -15.429 12.072 7.212 1.00 93.19 376 GLY A N 1
ATOM 3056 C CA . GLY A 1 376 ? -14.706 11.027 7.930 1.00 93.19 376 GLY A CA 1
ATOM 3057 C C . GLY A 1 376 ? -13.204 11.244 7.920 1.00 93.19 376 GLY A C 1
ATOM 3058 O O . GLY A 1 376 ? -12.719 12.308 7.529 1.00 93.19 376 GLY A O 1
ATOM 3059 N N . HIS A 1 377 ? -12.465 10.239 8.378 1.00 96.25 377 HIS A N 1
ATOM 3060 C CA . HIS A 1 377 ? -11.017 10.329 8.544 1.00 96.25 377 HIS A CA 1
ATOM 3061 C C . HIS A 1 377 ? -10.288 9.366 7.608 1.00 96.25 377 HIS A C 1
ATOM 3063 O O . HIS A 1 377 ? -10.670 8.203 7.490 1.00 96.25 377 HIS A O 1
ATOM 3069 N N . ALA A 1 378 ? -9.212 9.835 6.979 1.00 97.00 378 ALA A N 1
ATOM 3070 C CA . ALA A 1 378 ? -8.274 9.006 6.230 1.00 97.00 378 ALA A CA 1
ATOM 3071 C C . ALA A 1 378 ? -6.903 8.984 6.914 1.00 97.00 378 ALA A C 1
ATOM 3073 O O . ALA A 1 378 ? -6.326 10.032 7.204 1.00 97.00 378 ALA A O 1
ATOM 3074 N N . LEU A 1 379 ? -6.368 7.788 7.149 1.00 98.00 379 LEU A N 1
ATOM 3075 C CA . LEU A 1 379 ? -5.028 7.585 7.692 1.00 98.00 379 LEU A CA 1
ATOM 3076 C C . LEU A 1 379 ? -4.178 6.829 6.673 1.00 98.00 379 LEU A C 1
ATOM 3078 O O . LEU A 1 379 ? -4.533 5.725 6.276 1.00 98.00 379 LEU A O 1
ATOM 3082 N N . ILE A 1 380 ? -3.056 7.401 6.256 1.00 98.12 380 ILE A N 1
ATOM 3083 C CA . ILE A 1 380 ? -2.122 6.757 5.325 1.00 98.12 380 ILE A CA 1
ATOM 3084 C C . ILE A 1 380 ? -0.919 6.226 6.107 1.00 98.12 380 ILE A C 1
ATOM 3086 O O . ILE A 1 380 ? -0.433 6.904 7.009 1.00 98.12 380 ILE A O 1
ATOM 3090 N N . THR A 1 381 ? -0.389 5.055 5.757 1.00 97.00 381 THR A N 1
ATOM 3091 C CA . THR A 1 381 ? 0.961 4.635 6.157 1.00 97.00 381 THR A CA 1
ATOM 3092 C C . THR A 1 381 ? 1.847 4.497 4.920 1.00 97.00 381 THR A C 1
ATOM 3094 O O . THR A 1 381 ? 1.433 3.955 3.898 1.00 97.00 381 THR A O 1
ATOM 3097 N N . THR A 1 382 ? 3.073 5.021 4.974 1.00 95.25 382 THR A N 1
ATOM 3098 C CA . THR A 1 382 ? 3.946 5.062 3.789 1.00 95.25 382 THR A CA 1
ATOM 3099 C C . THR A 1 382 ? 5.431 5.204 4.133 1.00 95.25 382 THR A C 1
ATOM 3101 O O . THR A 1 382 ? 5.812 5.587 5.241 1.00 95.25 382 THR A O 1
ATOM 3104 N N . ARG A 1 383 ? 6.304 4.877 3.177 1.00 90.94 383 ARG A N 1
ATOM 3105 C CA . ARG A 1 383 ? 7.724 5.276 3.188 1.00 90.94 383 ARG A CA 1
ATOM 3106 C C . ARG A 1 383 ? 7.966 6.586 2.434 1.00 90.94 383 ARG A C 1
ATOM 3108 O O . ARG A 1 383 ? 9.004 7.209 2.630 1.00 90.94 383 ARG A O 1
ATOM 3115 N N . ASN A 1 384 ? 7.029 6.990 1.583 1.00 88.88 384 ASN A N 1
ATOM 3116 C CA . ASN A 1 384 ? 7.129 8.157 0.731 1.00 88.88 384 ASN A CA 1
ATOM 3117 C C . ASN A 1 384 ? 6.713 9.419 1.499 1.00 88.88 384 ASN A C 1
ATOM 3119 O O . ASN A 1 384 ? 5.547 9.613 1.836 1.00 88.88 384 ASN A O 1
ATOM 3123 N N . THR A 1 385 ? 7.678 10.293 1.769 1.00 88.56 385 THR A N 1
ATOM 3124 C CA . THR A 1 385 ? 7.462 11.526 2.538 1.00 88.56 385 THR A CA 1
ATOM 3125 C C . THR A 1 385 ? 6.581 12.541 1.813 1.00 88.56 385 THR A C 1
ATOM 3127 O O . THR A 1 385 ? 5.983 13.388 2.468 1.00 88.56 385 THR A O 1
ATOM 3130 N N . THR A 1 386 ? 6.444 12.454 0.485 1.00 87.50 386 THR A N 1
ATOM 3131 C CA . THR A 1 386 ? 5.607 13.387 -0.293 1.00 87.50 386 THR A CA 1
ATOM 3132 C C . THR A 1 386 ? 4.126 13.288 0.082 1.00 87.50 386 THR A C 1
ATOM 3134 O O . THR A 1 386 ? 3.440 14.306 0.151 1.00 87.50 386 THR A O 1
ATOM 3137 N N . LEU A 1 387 ? 3.669 12.093 0.476 1.00 87.50 387 LEU A N 1
ATOM 3138 C CA . LEU A 1 387 ? 2.297 11.838 0.923 1.00 87.50 387 LEU A CA 1
ATOM 3139 C C . LEU A 1 387 ? 1.944 12.508 2.258 1.00 87.50 387 LEU A C 1
ATOM 3141 O O . LEU A 1 387 ? 0.780 12.505 2.653 1.00 87.50 387 LEU A O 1
ATOM 3145 N N . ALA A 1 388 ? 2.921 13.085 2.966 1.00 85.75 388 ALA A N 1
ATOM 3146 C CA . ALA A 1 388 ? 2.683 13.944 4.126 1.00 85.75 388 ALA A CA 1
ATOM 3147 C C . ALA A 1 388 ? 2.110 15.324 3.759 1.00 85.75 388 ALA A C 1
ATOM 3149 O O . ALA A 1 388 ? 1.594 16.006 4.644 1.00 85.75 388 ALA A O 1
ATOM 3150 N N . TYR A 1 389 ? 2.230 15.726 2.490 1.00 80.69 389 TYR A N 1
ATOM 3151 C CA . TYR A 1 389 ? 1.816 17.036 1.983 1.00 80.69 389 TYR A CA 1
ATOM 3152 C C . TYR A 1 389 ? 0.656 16.948 0.990 1.00 80.69 389 TYR A C 1
ATOM 3154 O O . TYR A 1 389 ? -0.187 17.838 0.959 1.00 80.69 389 TYR A O 1
ATOM 3162 N N . GLU A 1 390 ? 0.622 15.898 0.167 1.00 79.06 390 GLU A N 1
ATOM 3163 C CA . GLU A 1 390 ? -0.453 15.652 -0.794 1.00 79.06 390 GLU A CA 1
ATOM 3164 C C . GLU A 1 390 ? -0.615 14.137 -0.987 1.00 79.06 390 GLU A C 1
ATOM 3166 O O . GLU A 1 390 ? 0.372 13.465 -1.281 1.00 79.06 390 GLU A O 1
ATOM 3171 N N . PRO A 1 391 ? -1.812 13.555 -0.788 1.00 82.50 391 PRO A N 1
ATOM 3172 C CA . PRO A 1 391 ? -3.113 14.209 -0.622 1.00 82.50 391 PRO A CA 1
ATOM 3173 C C . PRO A 1 391 ? -3.480 14.540 0.834 1.00 82.50 391 PRO A C 1
ATOM 3175 O O . PRO A 1 391 ? -4.575 15.045 1.083 1.00 82.50 391 PRO A O 1
ATOM 3178 N N . ALA A 1 392 ? -2.626 14.200 1.805 1.00 88.12 392 ALA A N 1
ATOM 3179 C CA . ALA A 1 392 ? -2.946 14.386 3.216 1.00 88.12 392 ALA A CA 1
ATOM 3180 C C . ALA A 1 392 ? -2.808 15.844 3.672 1.00 88.12 392 ALA A C 1
ATOM 3182 O O . ALA A 1 392 ? -1.937 16.566 3.202 1.00 88.12 392 ALA A O 1
ATOM 3183 N N . GLU A 1 393 ? -3.604 16.257 4.662 1.00 90.56 393 GLU A N 1
ATOM 3184 C CA . GLU A 1 393 ? -3.474 17.591 5.275 1.00 90.56 393 GLU A CA 1
ATOM 3185 C C . GLU A 1 393 ? -2.159 17.768 6.042 1.00 90.56 393 GLU A C 1
ATOM 3187 O O . GLU A 1 393 ? -1.641 18.878 6.172 1.00 90.56 393 GLU A O 1
ATOM 3192 N N . THR A 1 394 ? -1.664 16.687 6.645 1.00 93.31 394 THR A N 1
ATOM 3193 C CA . THR A 1 394 ? -0.456 16.706 7.463 1.00 93.31 394 THR A CA 1
ATOM 3194 C C . THR A 1 394 ? 0.173 15.323 7.563 1.00 93.31 394 THR A C 1
ATOM 3196 O O . THR A 1 394 ? -0.477 14.300 7.318 1.00 93.31 394 THR A O 1
ATOM 3199 N N . GLY A 1 395 ? 1.430 15.285 7.999 1.00 96.12 395 GLY A N 1
ATOM 3200 C CA . GLY A 1 395 ? 2.154 14.054 8.262 1.00 96.12 395 GLY A CA 1
ATOM 3201 C C . GLY A 1 395 ? 2.776 14.001 9.652 1.00 96.12 395 GLY A C 1
ATOM 3202 O O . GLY A 1 395 ? 3.177 15.012 10.229 1.00 96.12 395 GLY A O 1
ATOM 3203 N N . ILE A 1 396 ? 2.896 12.787 10.178 1.00 97.69 396 ILE A N 1
ATOM 3204 C CA . ILE A 1 396 ? 3.657 12.465 11.380 1.00 97.69 396 ILE A CA 1
ATOM 3205 C C . ILE A 1 396 ? 4.735 11.455 11.001 1.00 97.69 396 ILE A C 1
ATOM 3207 O O . ILE A 1 396 ? 4.437 10.345 10.555 1.00 97.69 396 ILE A O 1
ATOM 3211 N N . GLU A 1 397 ? 5.992 11.829 11.219 1.00 96.75 397 GLU A N 1
ATOM 3212 C CA . GLU A 1 397 ? 7.095 10.884 11.127 1.00 96.75 397 GLU A CA 1
ATOM 3213 C C . GLU A 1 397 ? 7.056 9.906 12.304 1.00 96.75 397 GLU A C 1
ATOM 3215 O O . GLU A 1 397 ? 7.022 10.308 13.469 1.00 96.75 397 GLU A O 1
ATOM 3220 N N . VAL A 1 398 ? 7.087 8.612 12.000 1.00 96.56 398 VAL A N 1
ATOM 3221 C CA . VAL A 1 398 ? 7.329 7.549 12.972 1.00 96.56 398 VAL A CA 1
ATOM 3222 C C . VAL A 1 398 ? 8.799 7.165 12.874 1.00 96.56 398 VAL A C 1
ATOM 3224 O O . VAL A 1 398 ? 9.208 6.439 11.965 1.00 96.56 398 VAL A O 1
ATOM 3227 N N . SER A 1 399 ? 9.598 7.661 13.812 1.00 93.19 399 SER A N 1
ATOM 3228 C CA . SER A 1 399 ? 11.028 7.379 13.893 1.00 93.19 399 SER A CA 1
ATOM 3229 C C . SER A 1 399 ? 11.322 6.045 14.592 1.00 93.19 399 SER A C 1
ATOM 3231 O O . SER A 1 399 ? 10.476 5.442 15.271 1.00 93.19 399 SER A O 1
ATOM 3233 N N . ALA A 1 400 ? 12.559 5.570 14.434 1.00 91.81 400 ALA A N 1
ATOM 3234 C CA . ALA A 1 400 ? 13.105 4.566 15.341 1.00 91.81 400 ALA A CA 1
ATOM 3235 C C . ALA A 1 400 ? 13.105 5.103 16.786 1.00 91.81 400 ALA A C 1
ATOM 3237 O O . ALA A 1 400 ? 13.038 6.315 17.007 1.00 91.81 400 ALA A O 1
ATOM 3238 N N . TRP A 1 401 ? 13.115 4.200 17.763 1.00 94.00 401 TRP A N 1
ATOM 3239 C CA . TRP A 1 401 ? 13.238 4.603 19.161 1.00 94.00 401 TRP A CA 1
ATOM 3240 C C . TRP A 1 401 ? 14.652 5.109 19.461 1.00 94.00 401 TRP A C 1
ATOM 3242 O O . TRP A 1 401 ? 15.600 4.796 18.741 1.00 94.00 401 TRP A O 1
ATOM 3252 N N . ASP A 1 402 ? 14.794 5.875 20.539 1.00 94.06 402 ASP A N 1
ATOM 3253 C CA . ASP A 1 402 ? 16.102 6.057 21.161 1.00 94.06 402 ASP A CA 1
ATOM 3254 C C . ASP A 1 402 ? 16.585 4.738 21.787 1.00 94.06 402 ASP A C 1
ATOM 3256 O O . ASP A 1 402 ? 15.853 3.740 21.874 1.00 94.06 402 ASP A O 1
ATOM 3260 N N . LYS A 1 403 ? 17.860 4.706 22.183 1.00 93.25 403 LYS A N 1
ATOM 3261 C CA . LYS A 1 403 ? 18.459 3.478 22.705 1.00 93.25 403 LYS A CA 1
ATOM 3262 C C . LYS A 1 403 ? 17.778 3.037 24.000 1.00 93.25 403 LYS A C 1
ATOM 3264 O O . LYS A 1 403 ? 17.555 1.840 24.178 1.00 93.25 403 LYS A O 1
ATOM 3269 N N . GLU A 1 404 ? 17.376 3.980 24.846 1.00 95.06 404 GLU A N 1
ATOM 3270 C CA . GLU A 1 404 ? 16.687 3.737 26.110 1.00 95.06 404 GLU A CA 1
ATOM 3271 C C . GLU A 1 404 ? 15.331 3.058 25.868 1.00 95.06 404 GLU A C 1
ATOM 3273 O O . GLU A 1 404 ? 15.094 1.943 26.338 1.00 95.06 404 GLU A O 1
ATOM 3278 N N . THR A 1 405 ? 14.463 3.655 25.054 1.00 94.31 405 THR A N 1
ATOM 3279 C CA . THR A 1 405 ? 13.134 3.117 24.739 1.00 94.31 405 THR A CA 1
ATOM 3280 C C . THR A 1 405 ? 13.229 1.805 23.967 1.00 94.31 405 THR A C 1
ATOM 3282 O O . THR A 1 405 ? 12.478 0.871 24.251 1.00 94.31 405 THR A O 1
ATOM 3285 N N . GLY A 1 406 ? 14.178 1.685 23.034 1.00 93.62 406 GLY A N 1
ATOM 3286 C CA . GLY A 1 406 ? 14.430 0.430 22.325 1.00 93.62 406 GLY A CA 1
ATOM 3287 C C . GLY A 1 406 ? 14.904 -0.696 23.254 1.00 93.62 406 GLY A C 1
ATOM 3288 O O . GLY A 1 406 ? 14.504 -1.846 23.069 1.00 93.62 406 GLY A O 1
ATOM 3289 N N . SER A 1 407 ? 15.668 -0.381 24.308 1.00 93.94 407 SER A N 1
ATOM 3290 C CA . SER A 1 407 ? 16.081 -1.371 25.310 1.00 93.94 407 SER A CA 1
ATOM 3291 C C . SER A 1 407 ? 14.888 -1.876 26.121 1.00 93.94 407 SER A C 1
ATOM 3293 O O . SER A 1 407 ? 14.727 -3.082 26.308 1.00 93.94 407 SER A O 1
ATOM 3295 N N . HIS A 1 408 ? 13.980 -0.975 26.510 1.00 92.44 408 HIS A N 1
ATOM 3296 C CA . HIS A 1 408 ? 12.744 -1.347 27.189 1.00 92.44 408 HIS A CA 1
ATOM 3297 C C . HIS A 1 408 ? 11.827 -2.180 26.297 1.00 92.44 408 HIS A C 1
ATOM 3299 O O . HIS A 1 408 ? 11.206 -3.119 26.788 1.00 92.44 408 HIS A O 1
ATOM 3305 N N . PHE A 1 409 ? 11.770 -1.886 24.996 1.00 91.75 409 PHE A N 1
ATOM 3306 C CA . PHE A 1 409 ? 11.034 -2.717 24.049 1.00 91.75 409 PHE A CA 1
ATOM 3307 C C . PHE A 1 409 ? 11.607 -4.135 23.981 1.00 91.75 409 PHE A C 1
ATOM 3309 O O . PHE A 1 409 ? 10.851 -5.101 24.052 1.00 91.75 409 PHE A O 1
ATOM 3316 N N . LEU A 1 410 ? 12.932 -4.277 23.889 1.00 89.94 410 LEU A N 1
ATOM 3317 C CA . LEU A 1 410 ? 13.581 -5.587 23.872 1.00 89.94 410 LEU A CA 1
ATOM 3318 C C . LEU A 1 410 ? 13.279 -6.383 25.149 1.00 89.94 410 LEU A C 1
ATOM 3320 O O . LEU A 1 410 ? 12.858 -7.534 25.067 1.00 89.94 410 LEU A O 1
ATOM 3324 N N . LEU A 1 411 ? 13.414 -5.755 26.318 1.00 89.12 411 LEU A N 1
ATOM 3325 C CA . LEU A 1 411 ? 13.080 -6.382 27.598 1.00 89.12 411 LEU A CA 1
ATOM 3326 C C . 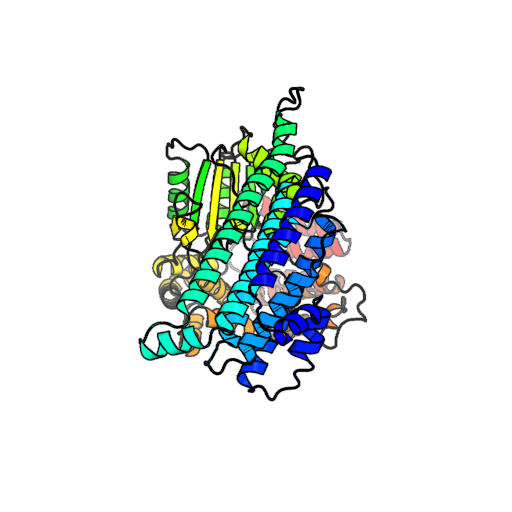LEU A 1 411 ? 11.589 -6.744 27.682 1.00 89.12 411 LEU A C 1
ATOM 3328 O O . LEU A 1 411 ? 11.249 -7.827 28.147 1.00 89.12 411 LEU A O 1
ATOM 3332 N N . HIS A 1 412 ? 10.696 -5.893 27.171 1.00 87.50 412 HIS A N 1
ATOM 3333 C CA . HIS A 1 412 ? 9.258 -6.168 27.091 1.00 87.50 412 HIS A CA 1
ATOM 3334 C C . HIS A 1 412 ? 8.931 -7.368 26.187 1.00 87.50 412 HIS A C 1
ATOM 3336 O O . HIS A 1 412 ? 8.011 -8.136 26.464 1.00 87.50 412 HIS A O 1
ATOM 3342 N N . LEU A 1 413 ? 9.683 -7.575 25.104 1.00 85.06 413 LEU A N 1
ATOM 3343 C CA . LEU A 1 413 ? 9.517 -8.769 24.276 1.00 85.06 413 LEU A CA 1
ATOM 3344 C C . LEU A 1 413 ? 9.904 -10.046 25.031 1.00 85.06 413 LEU A C 1
ATOM 3346 O O . LEU A 1 413 ? 9.264 -11.080 24.822 1.00 85.06 413 LEU A O 1
ATOM 3350 N N . LEU A 1 414 ? 10.900 -9.963 25.914 1.00 83.12 414 LEU A N 1
ATOM 3351 C CA . LEU A 1 414 ? 11.476 -11.088 26.653 1.00 83.12 414 LEU A CA 1
ATOM 3352 C C . LEU A 1 414 ? 10.824 -11.337 28.026 1.00 83.12 414 LEU A C 1
ATOM 3354 O O . LEU A 1 414 ? 10.974 -12.427 28.572 1.00 83.12 414 LEU A O 1
ATOM 3358 N N . SER A 1 415 ? 10.042 -10.391 28.556 1.00 74.44 415 SER A N 1
ATOM 3359 C CA . SER A 1 415 ? 9.491 -10.417 29.924 1.00 74.44 415 SER A CA 1
ATOM 3360 C C . SER A 1 415 ? 8.516 -11.557 30.248 1.00 74.44 415 SER A C 1
ATOM 3362 O O . SER A 1 415 ? 8.182 -11.750 31.410 1.00 74.44 415 SER A O 1
ATOM 3364 N N . GLY A 1 416 ? 8.067 -12.321 29.248 1.00 64.75 416 GLY A N 1
ATOM 3365 C CA . GLY A 1 416 ? 7.253 -13.532 29.432 1.00 64.75 416 GLY A CA 1
ATOM 3366 C C . GLY A 1 416 ? 8.035 -14.850 29.363 1.00 64.75 416 GLY A C 1
ATOM 3367 O O . GLY A 1 416 ? 7.431 -15.910 29.478 1.00 64.75 416 GLY A O 1
ATOM 3368 N N . HIS A 1 417 ? 9.348 -14.796 29.122 1.00 61.00 417 HIS A N 1
ATOM 3369 C CA . HIS A 1 417 ? 10.178 -15.968 28.812 1.00 61.00 417 HIS A CA 1
ATOM 3370 C C . HIS A 1 417 ? 11.461 -16.048 29.651 1.00 61.00 417 HIS A C 1
ATOM 3372 O O . HIS A 1 417 ? 12.163 -17.052 29.593 1.00 61.00 417 HIS A O 1
ATOM 3378 N N . ILE A 1 418 ? 11.776 -14.996 30.410 1.00 60.03 418 ILE A N 1
ATOM 3379 C CA . ILE A 1 418 ? 12.990 -14.864 31.219 1.00 60.03 418 ILE A CA 1
ATOM 3380 C C . ILE A 1 418 ? 12.592 -14.356 32.613 1.00 60.03 418 ILE A C 1
ATOM 3382 O O . ILE A 1 418 ? 11.659 -13.560 32.737 1.00 60.03 418 ILE A O 1
ATOM 3386 N N . SER A 1 419 ? 13.274 -14.816 33.670 1.00 60.72 419 SER A N 1
ATOM 3387 C CA . SER A 1 419 ? 13.004 -14.370 35.044 1.00 60.72 419 SER A CA 1
ATOM 3388 C C . SER A 1 419 ? 13.300 -12.875 35.231 1.00 60.72 419 SER A C 1
ATOM 3390 O O . SER A 1 419 ? 14.194 -12.311 34.595 1.00 60.72 419 SER A O 1
ATOM 3392 N N . ALA A 1 420 ? 12.564 -12.221 36.136 1.00 61.81 420 ALA A N 1
ATOM 3393 C CA . ALA A 1 420 ? 12.733 -10.793 36.419 1.00 61.81 420 ALA A CA 1
ATOM 3394 C C . ALA A 1 420 ? 14.162 -10.439 36.880 1.00 61.81 420 ALA A C 1
ATOM 3396 O O . ALA A 1 420 ? 14.685 -9.392 36.500 1.00 61.81 420 ALA A O 1
ATOM 3397 N N . ASP A 1 421 ? 14.813 -11.335 37.629 1.00 59.28 421 ASP A N 1
ATOM 3398 C CA . ASP A 1 421 ? 16.188 -11.155 38.108 1.00 59.28 421 ASP A CA 1
ATOM 3399 C C . ASP A 1 421 ? 17.216 -11.204 36.968 1.00 59.28 421 ASP A C 1
ATOM 3401 O O . ASP A 1 421 ? 18.177 -10.434 36.957 1.00 59.28 421 ASP A O 1
ATOM 3405 N N . MET A 1 422 ? 17.005 -12.068 35.970 1.00 61.41 422 MET A N 1
ATOM 3406 C CA . MET A 1 422 ? 17.871 -12.135 34.792 1.00 61.41 422 MET A CA 1
ATOM 3407 C C . MET A 1 422 ? 17.681 -10.892 33.908 1.00 61.41 422 MET A C 1
ATOM 3409 O O . MET A 1 422 ? 18.666 -10.267 33.529 1.00 61.41 422 MET A O 1
ATOM 3413 N N . LEU A 1 423 ? 16.442 -10.436 33.694 1.00 66.56 423 LEU A N 1
ATOM 3414 C CA . LEU A 1 423 ? 16.159 -9.195 32.952 1.00 66.56 423 LEU A CA 1
ATOM 3415 C C . LEU A 1 423 ? 16.759 -7.948 33.622 1.00 66.56 423 LEU A C 1
ATOM 3417 O O . LEU A 1 423 ? 17.249 -7.053 32.931 1.00 66.56 423 LEU A O 1
ATOM 3421 N N . ALA A 1 424 ? 16.753 -7.888 34.958 1.00 68.44 424 ALA A N 1
ATOM 3422 C CA . ALA A 1 424 ? 17.368 -6.795 35.711 1.00 68.44 424 ALA A CA 1
ATOM 3423 C C . ALA A 1 424 ? 18.890 -6.729 35.496 1.00 68.44 424 ALA A C 1
ATOM 3425 O O . ALA A 1 424 ? 19.451 -5.639 35.367 1.00 68.44 424 ALA A O 1
ATOM 3426 N N . ASN A 1 425 ? 19.547 -7.886 35.385 1.00 75.62 425 ASN A N 1
ATOM 3427 C CA . ASN A 1 425 ? 20.985 -7.980 35.126 1.00 75.62 425 ASN A CA 1
ATOM 3428 C C . ASN A 1 425 ? 21.354 -7.694 33.660 1.00 75.62 425 ASN A C 1
ATOM 3430 O O . ASN A 1 425 ? 22.496 -7.337 33.369 1.00 75.62 425 ASN A O 1
ATOM 3434 N N . GLU A 1 426 ? 20.394 -7.781 32.738 1.00 82.75 426 GLU A N 1
ATOM 3435 C CA . GLU A 1 426 ? 20.608 -7.568 31.304 1.00 82.75 426 GLU A CA 1
ATOM 3436 C C . GLU A 1 426 ? 20.289 -6.154 30.808 1.00 82.75 426 GLU A C 1
ATOM 3438 O O . GLU A 1 426 ? 20.502 -5.855 29.632 1.00 82.75 426 GLU A O 1
ATOM 3443 N N . ALA A 1 427 ? 19.832 -5.249 31.678 1.00 86.75 427 ALA A N 1
ATOM 3444 C CA . ALA A 1 427 ? 19.445 -3.891 31.289 1.00 86.75 427 ALA A CA 1
ATOM 3445 C C . ALA A 1 427 ? 20.555 -3.140 30.526 1.00 86.75 427 ALA A C 1
ATOM 3447 O O . ALA A 1 427 ? 20.289 -2.455 29.537 1.00 86.75 427 ALA A O 1
ATOM 3448 N N . LYS A 1 428 ? 21.817 -3.312 30.943 1.00 90.44 428 LYS A N 1
ATOM 3449 C CA . LYS A 1 428 ? 22.973 -2.715 30.259 1.00 90.44 428 LYS A CA 1
ATOM 3450 C C . LYS A 1 428 ? 23.172 -3.302 28.857 1.00 90.44 428 LYS A C 1
ATOM 3452 O O . LYS A 1 428 ? 23.354 -2.545 27.907 1.00 90.44 428 LYS A O 1
ATOM 3457 N N . SER A 1 429 ? 23.102 -4.624 28.727 1.00 89.81 429 SER A N 1
ATOM 3458 C CA . SER A 1 429 ? 23.247 -5.328 27.447 1.00 89.81 429 SER A CA 1
ATOM 3459 C C . SER A 1 429 ? 22.098 -4.990 26.490 1.00 89.81 429 SER A C 1
ATOM 3461 O O . SER A 1 429 ? 22.318 -4.808 25.295 1.00 89.81 429 SER A O 1
ATOM 3463 N N . ALA A 1 430 ? 20.879 -4.822 27.014 1.00 91.75 430 ALA A N 1
ATOM 3464 C CA . ALA A 1 430 ? 19.718 -4.379 26.246 1.00 91.75 430 ALA A CA 1
ATOM 3465 C C . ALA A 1 430 ? 19.911 -2.967 25.680 1.00 91.75 430 ALA A C 1
ATOM 3467 O O . ALA A 1 430 ? 19.577 -2.718 24.520 1.00 91.75 430 ALA A O 1
ATOM 3468 N N . LEU A 1 431 ? 20.481 -2.053 26.472 1.00 93.38 431 LEU A N 1
ATOM 3469 C CA . LEU A 1 431 ? 20.830 -0.706 26.022 1.00 93.38 431 LEU A CA 1
ATOM 3470 C C . LEU A 1 431 ? 21.893 -0.743 24.917 1.00 93.38 431 LEU A C 1
ATOM 3472 O O . LEU A 1 431 ? 21.731 -0.087 23.890 1.00 93.38 431 LEU A O 1
ATOM 3476 N N . GLU A 1 432 ? 22.936 -1.554 25.095 1.00 91.00 432 GLU A N 1
ATOM 3477 C CA . GLU A 1 432 ? 24.014 -1.732 24.118 1.00 91.00 432 GLU A CA 1
ATOM 3478 C C . GLU A 1 432 ? 23.526 -2.280 22.777 1.00 91.00 432 GLU A C 1
ATOM 3480 O O . GLU A 1 432 ? 23.950 -1.816 21.714 1.00 91.00 432 GLU A O 1
ATOM 3485 N N . LEU A 1 433 ? 22.649 -3.285 22.817 1.00 88.56 433 LEU A N 1
ATOM 3486 C CA . LEU A 1 433 ? 22.080 -3.880 21.616 1.00 88.56 433 LEU A CA 1
ATOM 3487 C C . LEU A 1 433 ? 21.109 -2.910 20.934 1.00 88.56 433 LEU A C 1
ATOM 3489 O O . LEU A 1 433 ? 21.111 -2.791 19.710 1.00 88.56 433 LEU A O 1
ATOM 3493 N N . SER A 1 434 ? 20.316 -2.173 21.713 1.00 92.12 434 SER A N 1
ATOM 3494 C CA . SER A 1 434 ? 19.432 -1.125 21.201 1.00 92.12 434 SER A CA 1
ATOM 3495 C C . SER A 1 434 ? 20.205 -0.007 20.502 1.00 92.12 434 SER A C 1
ATOM 3497 O O . SER A 1 434 ? 19.829 0.397 19.403 1.00 92.12 434 SER A O 1
ATOM 3499 N N . GLU A 1 435 ? 21.325 0.438 21.076 1.00 90.50 435 GLU A N 1
ATOM 3500 C CA . GLU A 1 435 ? 22.211 1.431 20.464 1.00 90.50 435 GLU A CA 1
ATOM 3501 C C . GLU A 1 435 ? 22.800 0.918 19.140 1.00 90.50 435 GLU A C 1
ATOM 3503 O O . GLU A 1 435 ? 22.707 1.607 18.123 1.00 90.50 435 GLU A O 1
ATOM 3508 N N . ARG A 1 436 ? 23.296 -0.329 19.103 1.00 85.69 436 ARG A N 1
ATOM 3509 C CA . ARG A 1 436 ? 23.803 -0.973 17.871 1.00 85.69 436 ARG A CA 1
ATOM 3510 C C . ARG A 1 436 ? 22.748 -1.063 16.773 1.00 85.69 436 ARG A C 1
ATOM 3512 O O . ARG A 1 436 ? 23.041 -0.815 15.608 1.00 85.69 436 ARG A O 1
ATOM 3519 N N . LEU A 1 437 ? 21.513 -1.388 17.147 1.00 85.75 437 LEU A N 1
ATOM 3520 C CA . LEU A 1 437 ? 20.382 -1.512 16.226 1.00 85.75 437 LEU A CA 1
ATOM 3521 C C . LEU A 1 437 ? 19.648 -0.184 15.998 1.00 85.75 437 LEU A C 1
ATOM 3523 O O . LEU A 1 437 ? 18.590 -0.176 15.364 1.00 85.75 437 LEU A O 1
ATOM 3527 N N . SER A 1 438 ? 20.189 0.930 16.506 1.00 87.50 438 SER A N 1
ATOM 3528 C CA . SER A 1 438 ? 19.622 2.279 16.381 1.00 87.50 438 SER A CA 1
ATOM 3529 C C . SER A 1 438 ? 18.144 2.355 16.794 1.00 87.50 438 SER A C 1
ATOM 3531 O O . SER A 1 438 ? 17.342 3.003 16.124 1.00 87.50 438 SER A O 1
ATOM 3533 N N . GLY A 1 439 ? 17.755 1.606 17.833 1.00 88.38 439 GLY A N 1
ATOM 3534 C CA . GLY A 1 439 ? 16.377 1.528 18.329 1.00 88.38 439 GLY A CA 1
ATOM 3535 C C . GLY A 1 439 ? 15.353 1.055 17.289 1.00 88.38 439 GLY A C 1
ATOM 3536 O O . GLY A 1 439 ? 14.158 1.361 17.388 1.00 88.38 439 GLY A O 1
ATOM 3537 N N . HIS A 1 440 ? 15.791 0.342 16.246 1.00 89.00 440 HIS A N 1
ATOM 3538 C CA . HIS A 1 440 ? 14.915 -0.059 15.157 1.00 89.00 440 HIS A CA 1
ATOM 3539 C C . HIS A 1 440 ? 13.966 -1.193 15.572 1.00 89.00 440 HIS A C 1
ATOM 3541 O O . HIS A 1 440 ? 14.393 -2.322 15.815 1.00 89.00 440 HIS A O 1
ATOM 3547 N N . ALA A 1 441 ? 12.661 -0.903 15.597 1.00 89.50 441 ALA A N 1
ATOM 3548 C CA . ALA A 1 441 ? 11.638 -1.800 16.139 1.00 89.50 441 ALA A CA 1
ATOM 3549 C C . ALA A 1 441 ? 11.664 -3.214 15.530 1.00 89.50 441 ALA A C 1
ATOM 3551 O O . ALA A 1 441 ? 11.685 -4.198 16.269 1.00 89.50 441 ALA A O 1
ATOM 3552 N N . LEU A 1 442 ? 11.717 -3.343 14.198 1.00 85.62 442 LEU A N 1
ATOM 3553 C CA . LEU A 1 442 ? 11.763 -4.659 13.557 1.00 85.62 442 LEU A CA 1
ATOM 3554 C C . LEU A 1 442 ? 13.062 -5.416 13.865 1.00 85.62 442 LEU A C 1
ATOM 3556 O O . LEU A 1 442 ? 13.013 -6.620 14.106 1.00 85.62 442 LEU A O 1
ATOM 3560 N N . ALA A 1 443 ? 14.210 -4.734 13.897 1.00 84.88 443 ALA A N 1
ATOM 3561 C CA . ALA A 1 443 ? 15.486 -5.374 14.221 1.00 84.88 443 ALA A CA 1
ATOM 3562 C C . ALA A 1 443 ? 15.505 -5.894 15.665 1.00 84.88 443 ALA A C 1
ATOM 3564 O O . ALA A 1 443 ? 15.890 -7.037 15.902 1.00 84.88 443 ALA A O 1
ATOM 3565 N N . LEU A 1 444 ? 15.013 -5.093 16.613 1.00 88.69 444 LEU A N 1
ATOM 3566 C CA . LEU A 1 444 ? 14.892 -5.489 18.016 1.00 88.69 444 LEU A CA 1
ATOM 3567 C C . LEU A 1 444 ? 13.920 -6.657 18.196 1.00 88.69 444 LEU A C 1
ATOM 3569 O O . LEU A 1 444 ? 14.244 -7.616 18.890 1.00 88.69 444 LEU A O 1
ATOM 3573 N N . ALA A 1 445 ? 12.773 -6.633 17.511 1.00 87.19 445 ALA A N 1
ATOM 3574 C CA . ALA A 1 445 ? 11.822 -7.743 17.530 1.00 87.19 445 ALA A CA 1
ATOM 3575 C C . ALA A 1 445 ? 12.425 -9.042 16.986 1.00 87.19 445 ALA A C 1
ATOM 3577 O O . ALA A 1 445 ? 12.210 -10.121 17.543 1.00 87.19 445 ALA A O 1
ATOM 3578 N N . ARG A 1 446 ? 13.224 -8.944 15.919 1.00 80.31 446 ARG A N 1
ATOM 3579 C CA . ARG A 1 446 ? 13.960 -10.083 15.365 1.00 80.31 446 ARG A CA 1
ATOM 3580 C C . ARG A 1 446 ? 14.993 -10.625 16.342 1.00 80.31 446 ARG A C 1
ATOM 3582 O O . ARG A 1 446 ? 15.008 -11.833 16.561 1.00 80.31 446 ARG A O 1
ATOM 3589 N N . MET A 1 447 ? 15.803 -9.761 16.949 1.00 82.69 447 MET A N 1
ATOM 3590 C CA . MET A 1 447 ? 16.803 -10.182 17.930 1.00 82.69 447 MET A CA 1
ATOM 3591 C C . MET A 1 447 ? 16.170 -10.792 19.178 1.00 82.69 447 MET A C 1
ATOM 3593 O O . MET A 1 447 ? 16.626 -11.842 19.614 1.00 82.69 447 MET A O 1
ATOM 3597 N N . GLY A 1 448 ? 15.060 -10.241 19.677 1.00 82.06 448 GLY A N 1
ATOM 3598 C CA . GLY A 1 448 ? 14.273 -10.876 20.739 1.00 82.06 448 GLY A CA 1
ATOM 3599 C C . GLY A 1 448 ? 13.829 -12.296 20.364 1.00 82.06 448 GLY A C 1
ATOM 3600 O O . GLY A 1 448 ? 13.914 -13.214 21.175 1.00 82.06 448 GLY A O 1
ATOM 3601 N N . GLY A 1 449 ? 13.444 -12.515 19.103 1.00 77.06 449 GLY A N 1
ATOM 3602 C CA . GLY A 1 449 ? 13.151 -13.849 18.578 1.00 77.06 449 GLY A CA 1
ATOM 3603 C C . GLY A 1 449 ? 14.370 -14.781 18.507 1.00 77.06 449 GLY A C 1
ATOM 3604 O O . GLY A 1 449 ? 14.229 -15.973 18.776 1.00 77.06 449 GLY A O 1
ATOM 3605 N N . VAL A 1 450 ? 15.557 -14.271 18.158 1.00 73.44 450 VAL A N 1
ATOM 3606 C CA . VAL A 1 450 ? 16.813 -15.051 18.148 1.00 73.44 450 VAL A CA 1
ATOM 3607 C C . VAL A 1 450 ? 17.207 -15.455 19.566 1.00 73.44 450 VAL A C 1
ATOM 3609 O O . VAL A 1 450 ? 17.438 -16.639 19.798 1.00 73.44 450 VAL A O 1
ATOM 3612 N N . ILE A 1 451 ? 17.207 -14.500 20.501 1.00 74.56 451 ILE A N 1
ATOM 3613 C CA . ILE A 1 451 ? 17.457 -14.705 21.937 1.00 74.56 451 ILE A CA 1
ATOM 3614 C C . ILE A 1 451 ? 16.546 -15.815 22.459 1.00 74.56 451 ILE A C 1
ATOM 3616 O O . ILE A 1 451 ? 17.027 -16.818 22.980 1.00 74.56 451 ILE A O 1
ATOM 3620 N N . HIS A 1 452 ? 15.239 -15.698 22.202 1.00 72.25 452 HIS A N 1
ATOM 3621 C CA . HIS A 1 452 ? 14.257 -16.698 22.607 1.00 72.25 452 HIS A CA 1
ATOM 3622 C C . HIS A 1 452 ? 14.532 -18.085 22.004 1.00 72.25 452 HIS A C 1
ATOM 3624 O O . HIS A 1 452 ? 14.519 -19.083 22.715 1.00 72.25 452 HIS A O 1
ATOM 3630 N N . ARG A 1 453 ? 14.778 -18.185 20.690 1.00 65.44 453 ARG A N 1
ATOM 3631 C CA . ARG A 1 453 ? 14.982 -19.482 20.010 1.00 65.44 453 ARG A CA 1
ATOM 3632 C C . ARG A 1 453 ? 16.288 -20.174 20.384 1.00 65.44 453 ARG A C 1
ATOM 3634 O O . ARG A 1 453 ? 16.368 -21.393 20.274 1.00 65.44 453 ARG A O 1
ATOM 3641 N N . ARG A 1 454 ? 17.322 -19.407 20.722 1.00 63.25 454 ARG A N 1
ATOM 3642 C CA . ARG A 1 454 ? 18.656 -19.923 21.052 1.00 63.25 454 ARG A CA 1
ATOM 3643 C C . ARG A 1 454 ? 18.880 -20.084 22.552 1.00 63.25 454 ARG A C 1
ATOM 3645 O O . ARG A 1 454 ? 19.918 -20.620 22.921 1.00 63.25 454 ARG A O 1
ATOM 3652 N N . CYS A 1 455 ? 17.931 -19.635 23.376 1.00 67.06 455 CYS A N 1
ATOM 3653 C CA . CYS A 1 455 ? 18.081 -19.546 24.828 1.00 67.06 455 CYS A CA 1
ATOM 3654 C C . CYS A 1 455 ? 19.337 -18.753 25.225 1.00 67.06 455 CYS A C 1
ATOM 3656 O O . CYS A 1 455 ? 20.039 -19.126 26.158 1.00 67.06 455 CYS A O 1
ATOM 3658 N N . TRP A 1 456 ? 19.637 -17.689 24.477 1.00 72.56 456 TRP A N 1
ATOM 3659 C CA . TRP A 1 456 ? 20.761 -16.804 24.771 1.00 72.56 456 TRP A CA 1
ATOM 3660 C C . TRP A 1 456 ? 20.358 -15.722 25.763 1.00 72.56 456 TRP A C 1
ATOM 3662 O O . TRP A 1 456 ? 19.209 -15.287 25.793 1.00 72.56 456 TRP A O 1
ATOM 3672 N N . THR A 1 457 ? 21.338 -15.238 26.509 1.00 78.19 457 THR A N 1
ATOM 3673 C CA . THR A 1 457 ? 21.310 -13.930 27.162 1.00 78.19 457 THR A CA 1
ATOM 3674 C C . THR A 1 457 ? 21.444 -12.818 26.116 1.00 78.19 457 THR A C 1
ATOM 3676 O O . THR A 1 457 ? 22.005 -13.003 25.028 1.00 78.19 457 THR A O 1
ATOM 3679 N N . ILE A 1 458 ? 20.971 -11.613 26.433 1.00 84.12 458 ILE A N 1
ATOM 3680 C CA . ILE A 1 458 ? 21.211 -10.426 25.601 1.00 84.12 458 ILE A CA 1
ATOM 3681 C C . ILE A 1 458 ? 22.721 -10.182 25.470 1.00 84.12 458 ILE A C 1
ATOM 3683 O O . ILE A 1 458 ? 23.188 -9.788 24.402 1.00 84.12 458 ILE A O 1
ATOM 3687 N N . GLN A 1 459 ? 23.493 -10.449 26.529 1.00 83.00 459 GLN A N 1
ATOM 3688 C CA . GLN A 1 459 ? 24.948 -10.301 26.507 1.00 83.00 459 GLN A CA 1
ATOM 3689 C C . GLN A 1 459 ? 25.614 -11.248 25.500 1.00 83.00 459 GLN A C 1
ATOM 3691 O O . GLN A 1 459 ? 26.425 -10.794 24.696 1.00 83.00 459 GLN A O 1
ATOM 3696 N N . GLU A 1 460 ? 25.255 -12.533 25.491 1.00 78.69 460 GLU A N 1
ATOM 3697 C CA . GLU A 1 460 ? 25.789 -13.496 24.518 1.00 78.69 460 GLU A CA 1
ATOM 3698 C C . GLU A 1 460 ? 25.488 -13.067 23.081 1.00 78.69 460 GLU A C 1
ATOM 3700 O O . GLU A 1 460 ? 26.361 -13.148 22.215 1.00 78.69 460 GLU A O 1
ATOM 3705 N N . LEU A 1 461 ? 24.285 -12.542 22.823 1.00 81.81 461 LEU A N 1
ATOM 3706 C CA . LEU A 1 461 ? 23.963 -12.002 21.506 1.00 81.81 461 LEU A CA 1
ATOM 3707 C C . LEU A 1 461 ? 24.837 -10.788 21.157 1.00 81.81 461 LEU A C 1
ATOM 3709 O O . LEU A 1 461 ? 25.299 -10.701 20.022 1.00 81.81 461 LEU A O 1
ATOM 3713 N N . VAL A 1 462 ? 25.080 -9.867 22.095 1.00 83.94 462 VAL A N 1
ATOM 3714 C CA . VAL A 1 462 ? 25.978 -8.717 21.877 1.00 83.94 462 VAL A CA 1
ATOM 3715 C C . VAL A 1 462 ? 27.396 -9.188 21.548 1.00 83.94 462 VAL A C 1
ATOM 3717 O O . VAL A 1 462 ? 27.996 -8.689 20.598 1.00 83.94 462 VAL A O 1
ATOM 3720 N N . GLU A 1 463 ? 27.914 -10.199 22.247 1.00 82.94 463 GLU A N 1
ATOM 3721 C CA . GLU A 1 463 ? 29.235 -10.764 21.954 1.00 82.94 463 GLU A CA 1
ATOM 3722 C C . GLU A 1 463 ? 29.305 -11.401 20.560 1.00 82.94 463 GLU A C 1
ATOM 3724 O O . GLU A 1 463 ? 30.293 -11.224 19.845 1.00 82.94 463 GLU A O 1
ATOM 3729 N N . VAL A 1 464 ? 28.263 -12.130 20.151 1.00 77.69 464 VAL A N 1
ATOM 3730 C CA . VAL A 1 464 ? 28.164 -12.703 18.799 1.00 77.69 464 VAL A CA 1
ATOM 3731 C C . VAL A 1 464 ? 28.072 -11.596 17.748 1.00 77.69 464 VAL A C 1
ATOM 3733 O O . VAL A 1 464 ? 28.748 -11.672 16.720 1.00 77.69 464 VAL A O 1
ATOM 3736 N N . TYR A 1 465 ? 27.288 -10.554 18.024 1.00 75.25 465 TYR A N 1
ATOM 3737 C CA . TYR A 1 465 ? 27.131 -9.392 17.156 1.00 75.25 465 TYR A CA 1
ATOM 3738 C C . TYR A 1 465 ? 28.462 -8.651 16.953 1.00 75.25 465 TYR A C 1
ATOM 3740 O O . TYR A 1 465 ? 28.798 -8.262 15.838 1.00 75.25 465 TYR A O 1
ATOM 3748 N N . ASP A 1 466 ? 29.267 -8.497 18.004 1.00 75.94 466 ASP A N 1
ATOM 3749 C CA . ASP A 1 466 ? 30.548 -7.785 17.935 1.00 75.94 466 ASP A CA 1
ATOM 3750 C C . ASP A 1 466 ? 31.650 -8.577 17.220 1.00 75.94 466 ASP A C 1
ATOM 3752 O O . ASP A 1 466 ? 32.537 -7.989 16.590 1.00 75.94 466 ASP A O 1
ATOM 3756 N N . ARG A 1 467 ? 31.604 -9.912 17.298 1.00 73.69 467 ARG A N 1
ATOM 3757 C CA . ARG A 1 467 ? 32.601 -10.803 16.681 1.00 73.69 467 ARG A CA 1
ATOM 3758 C C . ARG A 1 467 ? 32.478 -10.902 15.165 1.00 73.69 467 ARG A C 1
ATOM 3760 O O . ARG A 1 467 ? 33.415 -11.371 14.523 1.00 73.69 467 ARG A O 1
ATOM 3767 N N . GLN A 1 468 ? 31.366 -10.467 14.585 1.00 66.56 468 GLN A N 1
ATOM 3768 C CA . GLN A 1 468 ? 31.130 -10.553 13.149 1.00 66.56 468 GLN A CA 1
ATOM 3769 C C . GLN A 1 468 ? 31.150 -9.145 12.518 1.00 66.56 468 GLN A C 1
ATOM 3771 O O . GLN A 1 468 ? 30.225 -8.354 12.708 1.00 66.56 468 GLN A O 1
ATOM 3776 N N . PRO A 1 469 ? 32.205 -8.804 11.747 1.00 57.56 469 PRO A N 1
ATOM 3777 C CA . PRO A 1 469 ? 32.379 -7.476 11.149 1.00 57.56 469 PRO A CA 1
ATOM 3778 C C . PRO A 1 469 ? 31.224 -7.057 10.229 1.00 57.56 469 PRO A C 1
ATOM 3780 O O . PRO A 1 469 ? 30.952 -5.865 10.090 1.00 57.56 469 PRO A O 1
ATOM 3783 N N . GLU A 1 470 ? 30.541 -8.038 9.637 1.00 52.97 470 GLU A N 1
ATOM 3784 C CA . GLU A 1 470 ? 29.415 -7.869 8.715 1.00 52.97 470 GLU A CA 1
ATOM 3785 C C . GLU A 1 470 ? 28.189 -7.229 9.394 1.00 52.97 470 GLU A C 1
ATOM 3787 O O . GLU A 1 470 ? 27.428 -6.523 8.736 1.00 52.97 470 GLU A O 1
ATOM 3792 N N . PHE A 1 471 ? 28.041 -7.350 10.724 1.00 54.53 471 PHE A N 1
ATOM 3793 C CA . PHE A 1 471 ? 26.928 -6.760 11.488 1.00 54.53 471 PHE A CA 1
ATOM 3794 C C . PHE A 1 471 ? 27.004 -5.240 11.670 1.00 54.53 471 PHE A C 1
ATOM 3796 O O . PHE A 1 471 ? 26.053 -4.620 12.144 1.00 54.53 471 PHE A O 1
ATOM 3803 N N . LYS A 1 472 ? 28.107 -4.585 11.296 1.00 55.31 472 LYS A N 1
ATOM 3804 C CA . LYS A 1 472 ? 28.306 -3.155 11.589 1.00 55.31 472 LYS A CA 1
ATOM 3805 C C . LYS A 1 472 ? 27.538 -2.204 10.664 1.00 55.31 472 LYS A C 1
ATOM 3807 O O . LYS A 1 472 ? 27.569 -0.995 10.901 1.00 55.31 472 LYS A O 1
ATOM 3812 N N . HIS A 1 473 ? 26.871 -2.692 9.613 1.00 50.56 473 HIS A N 1
ATOM 3813 C CA . HIS A 1 473 ? 26.266 -1.848 8.572 1.00 50.56 473 HIS A CA 1
ATOM 3814 C C . HIS A 1 473 ? 24.784 -2.183 8.303 1.00 50.56 473 HIS A C 1
ATOM 3816 O O . HIS A 1 473 ? 24.432 -2.842 7.327 1.00 50.56 473 HIS A O 1
ATOM 3822 N N . GLY A 1 474 ? 23.892 -1.652 9.147 1.00 52.69 474 GLY A N 1
ATOM 3823 C CA . GLY A 1 474 ? 22.445 -1.608 8.896 1.00 52.69 474 GLY A CA 1
ATOM 3824 C C . GLY A 1 474 ? 21.662 -2.858 9.317 1.00 52.69 474 GLY A C 1
ATOM 3825 O O . GLY A 1 474 ? 22.117 -3.665 10.115 1.00 52.69 474 GLY A O 1
ATOM 3826 N N . ILE A 1 475 ? 20.436 -2.997 8.800 1.00 56.31 475 ILE A N 1
ATOM 3827 C CA . ILE A 1 475 ? 19.492 -4.080 9.156 1.00 56.31 475 ILE A CA 1
ATOM 3828 C C . ILE A 1 475 ? 19.714 -5.357 8.323 1.00 56.31 475 ILE A C 1
ATOM 3830 O O . ILE A 1 475 ? 19.254 -6.426 8.709 1.00 56.31 475 ILE A O 1
ATOM 3834 N N . GLY A 1 476 ? 20.418 -5.282 7.187 1.00 58.47 476 GLY A N 1
ATOM 3835 C CA . GLY A 1 476 ? 20.711 -6.442 6.324 1.00 58.47 476 GLY A CA 1
ATOM 3836 C C . GLY A 1 476 ? 21.299 -7.654 7.068 1.00 58.47 476 GLY A C 1
ATOM 3837 O O . GLY A 1 476 ? 20.788 -8.761 6.911 1.00 58.47 476 GLY A O 1
ATOM 3838 N N . PRO A 1 477 ? 22.271 -7.453 7.966 1.00 58.88 477 PRO A N 1
ATOM 3839 C CA . PRO A 1 477 ? 22.858 -8.533 8.753 1.00 58.88 477 PRO A CA 1
ATOM 3840 C C . PRO A 1 477 ? 21.876 -9.251 9.710 1.00 58.88 477 PRO A C 1
ATOM 3842 O O . PRO A 1 477 ? 21.975 -10.458 9.927 1.00 58.88 477 PRO A O 1
ATOM 3845 N N . VAL A 1 478 ? 20.844 -8.558 10.214 1.00 60.53 478 VAL A N 1
ATOM 3846 C CA . VAL A 1 478 ? 19.752 -9.176 11.003 1.00 60.53 478 VAL A CA 1
ATOM 3847 C C . VAL A 1 478 ? 18.999 -10.231 10.180 1.00 60.53 478 VAL A C 1
ATOM 3849 O O . VAL A 1 478 ? 18.584 -11.273 10.699 1.00 60.53 478 VAL A O 1
ATOM 3852 N N . TRP A 1 479 ? 18.830 -9.973 8.881 1.00 64.00 479 TRP A N 1
ATOM 3853 C CA . TRP A 1 479 ? 18.227 -10.918 7.945 1.00 64.00 479 TRP A CA 1
ATOM 3854 C C . TRP A 1 479 ? 19.175 -12.060 7.599 1.00 64.00 479 TRP A C 1
ATOM 3856 O O . TRP A 1 479 ? 18.732 -13.203 7.547 1.00 64.00 479 TRP A O 1
ATOM 3866 N N . GLN A 1 480 ? 20.469 -11.778 7.455 1.00 64.88 480 GLN A N 1
ATOM 3867 C CA . GLN A 1 480 ? 21.483 -12.783 7.149 1.00 64.88 480 GLN A CA 1
ATOM 3868 C C . GLN A 1 480 ? 21.569 -13.870 8.231 1.00 64.88 480 GLN A C 1
ATOM 3870 O O . GLN A 1 480 ? 21.456 -15.042 7.889 1.00 64.88 480 GLN A O 1
ATOM 3875 N N . ILE A 1 481 ? 21.586 -13.514 9.526 1.00 63.97 481 ILE A N 1
ATOM 3876 C CA . ILE A 1 481 ? 21.502 -14.510 10.621 1.00 63.97 481 ILE A CA 1
ATOM 3877 C C . ILE A 1 481 ? 20.238 -15.363 10.491 1.00 63.97 481 ILE A C 1
ATOM 3879 O O . ILE A 1 481 ? 20.244 -16.564 10.759 1.00 63.97 481 ILE A O 1
ATOM 3883 N N . SER A 1 482 ? 19.120 -14.745 10.113 1.00 62.31 482 SER A N 1
ATOM 3884 C CA . SER A 1 482 ? 17.859 -15.469 9.964 1.00 62.31 482 SER A CA 1
ATOM 3885 C C . SER A 1 482 ? 17.909 -16.444 8.785 1.00 62.31 482 SER A C 1
ATOM 3887 O O . SER A 1 482 ? 17.371 -17.539 8.912 1.00 62.31 482 SER A O 1
ATOM 3889 N N . PHE A 1 483 ? 18.563 -16.072 7.680 1.00 66.44 483 PHE A N 1
ATOM 3890 C CA . PHE A 1 483 ? 18.693 -16.884 6.467 1.00 66.44 483 PHE A CA 1
ATOM 3891 C C . PHE A 1 483 ? 19.734 -17.997 6.591 1.00 66.44 483 PHE A C 1
ATOM 3893 O O . PHE A 1 483 ? 19.449 -19.124 6.197 1.00 66.44 483 PHE A O 1
ATOM 3900 N N . GLU A 1 484 ? 20.893 -17.728 7.194 1.00 64.81 484 GLU A N 1
ATOM 3901 C CA . GLU A 1 484 ? 21.945 -18.729 7.438 1.00 64.81 484 GLU A CA 1
ATOM 3902 C C . GLU A 1 484 ? 21.467 -19.868 8.345 1.00 64.81 484 GLU A C 1
ATOM 3904 O O . GLU A 1 484 ? 21.953 -20.992 8.264 1.00 64.81 484 GLU A O 1
ATOM 3909 N N . ASN A 1 485 ? 20.472 -19.592 9.189 1.00 58.91 485 ASN A N 1
ATOM 3910 C CA . ASN A 1 485 ? 19.876 -20.572 10.088 1.00 58.91 485 ASN A CA 1
ATOM 3911 C C . ASN A 1 485 ? 18.674 -21.320 9.490 1.00 58.91 485 ASN A C 1
ATOM 3913 O O . ASN A 1 485 ? 18.043 -22.115 10.193 1.00 58.91 485 ASN A O 1
ATOM 3917 N N . LEU A 1 486 ? 18.325 -21.079 8.223 1.00 60.94 486 LEU A N 1
ATOM 3918 C CA . LEU A 1 486 ? 17.303 -21.863 7.539 1.00 60.94 486 LEU A CA 1
ATOM 3919 C C . LEU A 1 486 ? 17.893 -23.204 7.107 1.00 60.94 486 LEU A C 1
ATOM 3921 O O . LEU A 1 486 ? 18.938 -23.266 6.465 1.00 60.94 486 LEU A O 1
ATOM 3925 N N . ASN A 1 487 ? 17.183 -24.292 7.404 1.00 64.19 487 ASN A N 1
ATOM 3926 C CA . ASN A 1 487 ? 17.471 -25.563 6.749 1.00 64.19 487 ASN A CA 1
ATOM 3927 C C . ASN A 1 487 ? 17.114 -25.477 5.248 1.00 64.19 487 ASN A C 1
ATOM 3929 O O . ASN A 1 487 ? 16.428 -24.552 4.801 1.00 64.19 487 ASN A O 1
ATOM 3933 N N . THR A 1 488 ? 17.561 -26.460 4.466 1.00 56.94 488 THR A N 1
ATOM 3934 C CA . THR A 1 488 ? 17.363 -26.495 3.008 1.00 56.94 488 THR A CA 1
ATOM 3935 C C . THR A 1 488 ? 15.893 -26.358 2.596 1.00 56.94 488 THR A C 1
ATOM 3937 O O . THR A 1 488 ? 15.592 -25.681 1.613 1.00 56.94 488 THR A O 1
ATOM 3940 N N . TYR A 1 489 ? 14.967 -26.920 3.373 1.00 58.44 489 TYR A N 1
ATOM 3941 C CA . TYR A 1 489 ? 13.529 -26.877 3.100 1.00 58.44 489 TYR A CA 1
ATOM 3942 C C . TYR A 1 489 ? 12.923 -25.507 3.377 1.00 58.44 489 TYR A C 1
ATOM 3944 O O . TYR A 1 489 ? 12.249 -24.948 2.517 1.00 58.44 489 TYR A O 1
ATOM 3952 N N . SER A 1 490 ? 13.227 -24.918 4.532 1.00 60.47 490 SER A N 1
ATOM 3953 C CA . SER A 1 490 ? 12.786 -23.570 4.891 1.00 60.47 490 SER A CA 1
ATOM 3954 C C . SER A 1 490 ? 13.346 -22.518 3.933 1.00 60.47 490 SER A C 1
ATOM 3956 O O . SER A 1 490 ? 12.648 -21.566 3.597 1.00 60.47 490 SER A O 1
ATOM 3958 N N . SER A 1 491 ? 14.584 -22.700 3.464 1.00 58.62 491 SER A N 1
ATOM 3959 C CA . SER A 1 491 ? 15.200 -21.839 2.448 1.00 58.62 491 SER A CA 1
ATOM 3960 C C . SER A 1 491 ? 14.514 -21.978 1.083 1.00 58.62 491 SER A C 1
ATOM 3962 O O . SER A 1 491 ? 14.199 -20.979 0.433 1.00 58.62 491 SER A O 1
ATOM 3964 N N . SER A 1 492 ? 14.188 -23.209 0.677 1.00 59.03 492 SER A N 1
ATOM 3965 C CA . SER A 1 492 ? 13.436 -23.475 -0.559 1.00 59.03 492 SER A CA 1
ATOM 3966 C C . SER A 1 492 ? 12.027 -22.881 -0.504 1.00 59.03 492 SER A C 1
ATOM 3968 O O . SER A 1 492 ? 11.602 -22.204 -1.436 1.00 59.03 492 SER A O 1
ATOM 3970 N N . LEU A 1 493 ? 11.323 -23.051 0.618 1.00 61.12 493 LEU A N 1
ATOM 3971 C CA . LEU A 1 493 ? 9.996 -22.480 0.829 1.00 61.12 493 LEU A CA 1
ATOM 3972 C C . LEU A 1 493 ? 10.028 -20.947 0.834 1.00 61.12 493 LEU A C 1
ATOM 3974 O O . LEU A 1 493 ? 9.188 -20.307 0.208 1.00 61.12 493 LEU A O 1
ATOM 3978 N N . LEU A 1 494 ? 11.027 -20.347 1.485 1.00 63.91 494 LEU A N 1
ATOM 3979 C CA . LEU A 1 494 ? 11.227 -18.901 1.453 1.00 63.91 494 LEU A CA 1
ATOM 3980 C C . LEU A 1 494 ? 11.510 -18.393 0.030 1.00 63.91 494 LEU A C 1
ATOM 3982 O O . LEU A 1 494 ? 11.019 -17.330 -0.342 1.00 63.91 494 LEU A O 1
ATOM 3986 N N . SER A 1 495 ? 12.252 -19.158 -0.772 1.00 55.88 495 SER A N 1
ATOM 3987 C CA . SER A 1 495 ? 12.510 -18.837 -2.181 1.00 55.88 495 SER A CA 1
ATOM 3988 C C . SER A 1 495 ? 11.224 -18.862 -3.011 1.00 55.88 495 SER A C 1
ATOM 3990 O O . SER A 1 495 ? 11.037 -18.005 -3.867 1.00 55.88 495 SER A O 1
ATOM 3992 N N . ILE A 1 496 ? 10.303 -19.788 -2.720 1.00 56.56 496 ILE A N 1
ATOM 3993 C CA . ILE A 1 496 ? 8.965 -19.827 -3.332 1.00 56.56 496 ILE A CA 1
ATOM 3994 C C . ILE A 1 496 ? 8.135 -18.615 -2.888 1.00 56.56 496 ILE A C 1
ATOM 3996 O O . ILE A 1 496 ? 7.526 -17.950 -3.724 1.00 56.56 496 ILE A O 1
ATOM 4000 N N . PHE A 1 497 ? 8.145 -18.268 -1.598 1.00 57.31 497 PHE A N 1
ATOM 4001 C CA . PHE A 1 497 ? 7.442 -17.080 -1.098 1.00 57.31 497 PHE A CA 1
ATOM 4002 C C . PHE A 1 497 ? 7.970 -15.775 -1.688 1.00 57.31 497 PHE A C 1
ATOM 4004 O O . PHE A 1 497 ? 7.184 -14.860 -1.913 1.00 57.31 497 PHE A O 1
ATOM 4011 N N . ALA A 1 498 ? 9.263 -15.695 -2.007 1.00 58.25 498 ALA A N 1
ATOM 4012 C CA . ALA A 1 498 ? 9.841 -14.541 -2.691 1.00 58.25 498 ALA A CA 1
ATOM 4013 C C . ALA A 1 498 ? 9.289 -14.332 -4.117 1.00 58.25 498 ALA A C 1
ATOM 4015 O O . ALA A 1 498 ? 9.406 -13.234 -4.655 1.00 58.25 498 ALA A O 1
ATOM 4016 N N . LEU A 1 499 ? 8.684 -15.362 -4.720 1.00 47.69 499 LEU A N 1
ATOM 4017 C CA . LEU A 1 499 ? 8.009 -15.296 -6.023 1.00 47.69 499 LEU A CA 1
ATOM 4018 C C . LEU A 1 499 ? 6.500 -15.029 -5.901 1.00 47.69 499 LEU A C 1
ATOM 4020 O O . LEU A 1 499 ? 5.823 -14.848 -6.912 1.00 47.69 499 LEU A O 1
ATOM 4024 N N . CYS A 1 500 ? 5.965 -15.034 -4.680 1.00 48.75 500 CYS A N 1
ATOM 4025 C CA . CYS A 1 500 ? 4.550 -14.835 -4.396 1.00 48.75 500 CYS A CA 1
ATOM 4026 C C . CYS A 1 500 ? 4.247 -13.364 -4.061 1.00 48.75 500 CYS A C 1
ATOM 4028 O O . CYS A 1 500 ? 5.144 -12.532 -3.912 1.00 48.75 500 CYS A O 1
ATOM 4030 N N . SER A 1 501 ? 2.961 -13.029 -3.908 1.00 49.66 501 SER A N 1
ATOM 4031 C CA . SER A 1 501 ? 2.565 -11.740 -3.333 1.00 49.66 501 SER A CA 1
ATOM 4032 C C . SER A 1 501 ? 3.092 -11.597 -1.902 1.00 49.66 501 SER A C 1
ATOM 4034 O O . SER A 1 501 ? 3.137 -12.572 -1.157 1.00 49.66 501 SER A O 1
ATOM 4036 N N . ALA A 1 502 ? 3.435 -10.370 -1.494 1.00 50.28 502 ALA A N 1
ATOM 4037 C CA . ALA A 1 502 ? 3.997 -10.100 -0.166 1.00 50.28 502 ALA A CA 1
ATOM 4038 C C . ALA A 1 502 ? 3.088 -10.537 1.004 1.00 50.28 502 ALA A C 1
ATOM 4040 O O . ALA A 1 502 ? 3.590 -10.861 2.075 1.00 50.28 502 ALA A O 1
ATOM 4041 N N . ASP A 1 503 ? 1.770 -10.601 0.776 1.00 57.31 503 ASP A N 1
ATOM 4042 C CA . ASP A 1 503 ? 0.755 -10.966 1.767 1.00 57.31 503 ASP A CA 1
ATOM 4043 C C . ASP A 1 503 ? -0.325 -11.878 1.170 1.00 57.31 503 ASP A C 1
ATOM 4045 O O . ASP A 1 503 ? -0.414 -12.046 -0.050 1.00 57.31 503 ASP A O 1
ATOM 4049 N N . LYS A 1 504 ? -1.176 -12.430 2.054 1.00 56.53 504 LYS A N 1
ATOM 4050 C CA . LYS A 1 504 ? -2.376 -13.234 1.737 1.00 56.53 504 LYS A CA 1
ATOM 4051 C C . LYS A 1 504 ? -2.126 -14.392 0.760 1.00 56.53 504 LYS A C 1
ATOM 4053 O O . LYS A 1 504 ? -3.027 -14.768 0.015 1.00 56.53 504 LYS A O 1
ATOM 4058 N N . ILE A 1 505 ? -0.926 -14.973 0.796 1.00 55.44 505 ILE A N 1
ATOM 4059 C CA . ILE A 1 505 ? -0.587 -16.180 0.038 1.00 55.44 505 ILE A CA 1
ATOM 4060 C C . ILE A 1 505 ? -1.541 -17.300 0.490 1.00 55.44 505 ILE A C 1
ATOM 4062 O O . ILE A 1 505 ? -1.516 -17.660 1.673 1.00 55.44 505 ILE A O 1
ATOM 4066 N N . PRO A 1 506 ? -2.407 -17.834 -0.392 1.00 51.00 506 PRO A N 1
ATOM 4067 C CA . PRO A 1 506 ? -3.318 -18.904 -0.016 1.00 51.00 506 PRO A CA 1
ATOM 4068 C C . PRO A 1 506 ? -2.522 -20.139 0.392 1.00 51.00 506 PRO A C 1
ATOM 4070 O O . PRO A 1 506 ? -1.662 -20.588 -0.360 1.00 51.00 506 PRO A O 1
ATOM 4073 N N . GLN A 1 507 ? -2.830 -20.718 1.553 1.00 54.28 507 GLN A N 1
ATOM 4074 C CA . GLN A 1 507 ? -2.163 -21.941 2.008 1.00 54.28 507 GLN A CA 1
ATOM 4075 C C . GLN A 1 507 ? -2.289 -23.073 0.976 1.00 54.28 507 GLN A C 1
ATOM 4077 O O . GLN A 1 507 ? -1.306 -23.757 0.713 1.00 54.28 507 GLN A O 1
ATOM 4082 N N . GLY A 1 508 ? -3.451 -23.192 0.322 1.00 53.91 508 GLY A N 1
ATOM 4083 C CA . GLY A 1 508 ? -3.698 -24.180 -0.732 1.00 53.91 508 GLY A CA 1
ATOM 4084 C C . GLY A 1 508 ? -2.762 -24.080 -1.944 1.00 53.91 508 GLY A C 1
ATOM 4085 O O . GLY A 1 508 ? -2.591 -25.065 -2.644 1.00 53.91 508 GLY A O 1
ATOM 4086 N N . LEU A 1 509 ? -2.090 -22.940 -2.172 1.00 52.00 509 LEU A N 1
ATOM 4087 C CA . LEU A 1 509 ? -1.051 -22.814 -3.210 1.00 52.00 509 LEU A CA 1
ATOM 4088 C C . LEU A 1 509 ? 0.160 -23.718 -2.929 1.00 52.00 509 LEU A C 1
ATOM 4090 O O . LEU A 1 509 ? 0.895 -24.091 -3.838 1.00 52.00 509 LEU A O 1
ATOM 4094 N N . LEU A 1 510 ? 0.377 -24.033 -1.655 1.00 57.09 510 LEU A N 1
ATOM 4095 C CA . LEU A 1 510 ? 1.432 -24.915 -1.182 1.00 57.09 510 LEU A CA 1
ATOM 4096 C C . LEU A 1 510 ? 0.921 -26.345 -0.963 1.00 57.09 510 LEU A C 1
ATOM 4098 O O . LEU A 1 510 ? 1.687 -27.209 -0.558 1.00 57.09 510 LEU A O 1
ATOM 4102 N N . GLU A 1 511 ? -0.361 -26.617 -1.203 1.00 54.06 511 GLU A N 1
ATOM 4103 C CA . GLU A 1 511 ? -0.928 -27.955 -1.070 1.00 54.06 511 GLU A CA 1
ATOM 4104 C C . GLU A 1 511 ? -0.897 -28.629 -2.451 1.00 54.06 511 GLU A C 1
ATOM 4106 O O . GLU A 1 511 ? -1.553 -28.151 -3.376 1.00 54.06 511 GLU A O 1
ATOM 4111 N N . PRO A 1 512 ? -0.121 -29.711 -2.652 1.00 50.59 512 PRO A N 1
ATOM 4112 C CA . PRO A 1 512 ? -0.057 -30.353 -3.959 1.00 50.59 512 PRO A CA 1
ATOM 4113 C C . PRO A 1 512 ? -1.410 -30.989 -4.318 1.00 50.59 512 PRO A C 1
ATOM 4115 O O . PRO A 1 512 ? -1.912 -31.834 -3.578 1.00 50.59 512 PRO A O 1
ATOM 4118 N N . GLU A 1 513 ? -1.975 -30.629 -5.479 1.00 47.00 513 GLU A N 1
ATOM 4119 C CA . GLU A 1 513 ? -3.172 -31.294 -6.035 1.00 47.00 513 GLU A CA 1
ATOM 4120 C C . GLU A 1 513 ? -2.882 -32.754 -6.420 1.00 47.00 513 GLU A C 1
ATOM 4122 O O . GLU A 1 513 ? -3.746 -33.621 -6.294 1.00 47.00 513 GLU A O 1
ATOM 4127 N N . MET A 1 514 ? -1.647 -33.032 -6.854 1.00 53.06 514 MET A N 1
ATOM 4128 C CA . MET A 1 514 ? -1.128 -34.371 -7.117 1.00 53.06 514 MET A CA 1
ATOM 4129 C C . MET A 1 514 ? 0.287 -34.495 -6.523 1.00 53.06 514 MET A C 1
ATOM 4131 O O . MET A 1 514 ? 1.206 -33.826 -6.995 1.00 53.06 514 MET A O 1
ATOM 4135 N N . PRO A 1 515 ? 0.495 -35.346 -5.502 1.00 51.06 515 PRO A N 1
ATOM 4136 C CA . PRO A 1 515 ? 1.793 -35.532 -4.840 1.00 51.06 515 PRO A CA 1
ATOM 4137 C C . PRO A 1 515 ? 2.939 -35.902 -5.804 1.00 51.06 515 PRO A C 1
ATOM 4139 O O . PRO A 1 515 ? 4.102 -35.590 -5.565 1.00 51.06 515 PRO A O 1
ATOM 4142 N N . GLU A 1 516 ? 2.601 -36.546 -6.921 1.00 52.62 516 GLU A N 1
ATOM 4143 C CA . GLU A 1 516 ? 3.533 -37.135 -7.887 1.00 52.62 516 GLU A CA 1
ATOM 4144 C C . GLU A 1 516 ? 4.110 -36.131 -8.906 1.00 52.62 516 GLU A C 1
ATOM 4146 O O . GLU A 1 516 ? 5.048 -36.465 -9.628 1.00 52.62 516 GLU A O 1
ATOM 4151 N N . SER A 1 517 ? 3.585 -34.899 -8.980 1.00 51.62 517 SER A N 1
ATOM 4152 C CA . SER A 1 517 ? 4.008 -33.883 -9.961 1.00 51.62 517 SER A CA 1
ATOM 4153 C C . SER A 1 517 ? 5.016 -32.859 -9.424 1.00 51.62 517 SER A C 1
ATOM 4155 O O . SER A 1 517 ? 5.307 -31.870 -10.101 1.00 51.62 517 SER A O 1
ATOM 4157 N N . LEU A 1 518 ? 5.530 -33.045 -8.205 1.00 53.12 518 LEU A N 1
ATOM 4158 C CA . LEU A 1 518 ? 6.465 -32.105 -7.587 1.00 53.12 518 LEU A CA 1
ATOM 4159 C C . LEU A 1 518 ? 7.865 -32.200 -8.232 1.00 53.12 518 LEU A C 1
ATOM 4161 O O . LEU A 1 518 ? 8.370 -33.301 -8.462 1.00 53.12 518 LEU A O 1
ATOM 4165 N N . PRO A 1 519 ? 8.526 -31.062 -8.525 1.00 50.94 519 PRO A N 1
ATOM 4166 C CA . PRO A 1 519 ? 9.914 -31.045 -8.980 1.00 50.94 519 PRO A CA 1
ATOM 4167 C C . PRO A 1 519 ? 10.861 -31.739 -7.992 1.00 50.94 519 PRO A C 1
ATOM 4169 O O . PRO A 1 519 ? 10.637 -31.702 -6.780 1.00 50.94 519 PRO A O 1
ATOM 4172 N N . LYS A 1 520 ? 11.973 -32.292 -8.500 1.00 50.47 520 LYS A N 1
ATOM 4173 C CA . LYS A 1 520 ? 13.022 -32.887 -7.655 1.00 50.47 520 LYS A CA 1
ATOM 4174 C C . LYS A 1 520 ? 13.501 -31.904 -6.576 1.00 50.47 520 LYS A C 1
ATOM 4176 O O . LYS A 1 520 ? 13.961 -30.816 -6.917 1.00 50.47 520 LYS A O 1
ATOM 4181 N N . GLY A 1 521 ? 13.432 -32.295 -5.304 1.00 50.53 521 GLY A N 1
ATOM 4182 C CA . GLY A 1 521 ? 13.745 -31.482 -4.119 1.00 50.53 521 GLY A CA 1
ATOM 4183 C C . GLY A 1 521 ? 12.526 -30.944 -3.351 1.00 50.53 521 GLY A C 1
ATOM 4184 O O . GLY A 1 521 ? 12.691 -30.420 -2.246 1.00 50.53 521 GLY A O 1
ATOM 4185 N N . LEU A 1 522 ? 11.312 -31.066 -3.900 1.00 49.00 522 LEU A N 1
ATOM 4186 C CA . LEU A 1 522 ? 10.055 -30.684 -3.243 1.00 49.00 522 LEU A CA 1
ATOM 4187 C C . LEU A 1 522 ? 9.192 -31.890 -2.850 1.00 49.00 522 LEU A C 1
ATOM 4189 O O . LEU A 1 522 ? 8.077 -31.700 -2.389 1.00 49.00 522 LEU A O 1
ATOM 4193 N N . GLU A 1 523 ? 9.693 -33.122 -2.958 1.00 55.56 523 GLU A N 1
ATOM 4194 C CA . GLU A 1 523 ? 8.939 -34.354 -2.665 1.00 55.56 523 GLU A CA 1
ATOM 4195 C C . GLU A 1 523 ? 8.445 -34.427 -1.208 1.00 55.56 523 GLU A C 1
ATOM 4197 O O . GLU A 1 523 ? 7.453 -35.084 -0.915 1.00 55.56 523 GLU A O 1
ATOM 4202 N N . TRP A 1 524 ? 9.079 -33.687 -0.296 1.00 47.78 524 TRP A N 1
ATOM 4203 C CA . TRP A 1 524 ? 8.652 -33.543 1.098 1.00 47.78 524 TRP A CA 1
ATOM 4204 C C . TRP A 1 524 ? 7.289 -32.844 1.263 1.00 47.78 524 TRP A C 1
ATOM 4206 O O . TRP A 1 524 ? 6.658 -32.998 2.302 1.00 47.78 524 TRP A O 1
ATOM 4216 N N . PHE A 1 525 ? 6.807 -32.096 0.260 1.00 43.31 525 PHE A N 1
ATOM 4217 C CA . PHE A 1 525 ? 5.463 -31.495 0.269 1.00 43.31 525 PHE A CA 1
ATOM 4218 C C . PHE A 1 525 ? 4.342 -32.527 0.071 1.00 43.31 525 PHE A C 1
ATOM 4220 O O . PHE A 1 525 ? 3.195 -32.280 0.443 1.00 43.31 525 PHE A O 1
ATOM 4227 N N . ALA A 1 526 ? 4.668 -33.669 -0.535 1.00 43.16 526 ALA A N 1
ATOM 4228 C CA . ALA A 1 526 ? 3.754 -34.772 -0.811 1.00 43.16 526 ALA A CA 1
ATOM 4229 C C . ALA A 1 526 ? 3.632 -35.763 0.356 1.00 43.16 526 ALA A C 1
ATOM 4231 O O . ALA A 1 526 ? 2.665 -36.524 0.421 1.00 43.16 526 ALA A O 1
ATOM 4232 N N . ASP A 1 527 ? 4.602 -35.764 1.268 1.00 46.94 527 ASP A N 1
ATOM 4233 C CA . ASP A 1 527 ? 4.710 -36.761 2.323 1.00 46.94 527 ASP A CA 1
ATOM 4234 C C . ASP A 1 527 ? 3.932 -36.317 3.571 1.00 46.94 527 ASP A C 1
ATOM 4236 O O . ASP A 1 527 ? 4.458 -35.668 4.475 1.00 46.94 527 ASP A O 1
ATOM 4240 N N . ARG A 1 528 ? 2.632 -36.638 3.602 1.00 47.06 528 ARG A N 1
ATOM 4241 C CA . ARG A 1 528 ? 1.776 -36.391 4.775 1.00 47.06 528 ARG A CA 1
ATOM 4242 C C . ARG A 1 528 ? 2.111 -37.298 5.971 1.00 47.06 528 ARG A C 1
ATOM 4244 O O . ARG A 1 528 ? 1.570 -37.050 7.043 1.00 47.06 528 ARG A O 1
ATOM 4251 N N . GLU A 1 529 ? 2.979 -38.304 5.814 1.00 44.91 529 GLU A N 1
ATOM 4252 C CA . GLU A 1 529 ? 3.319 -39.273 6.871 1.00 44.91 529 GLU A CA 1
ATOM 4253 C C . GLU A 1 529 ? 4.786 -39.200 7.347 1.00 44.91 529 GLU A C 1
ATOM 4255 O O . GLU A 1 529 ? 5.048 -39.542 8.497 1.00 44.91 529 GLU A O 1
ATOM 4260 N N . ASN A 1 530 ? 5.736 -38.670 6.562 1.00 45.19 530 ASN A N 1
ATOM 4261 C CA . ASN A 1 530 ? 7.126 -38.440 6.999 1.00 45.19 530 ASN A CA 1
ATOM 4262 C C . ASN A 1 530 ? 7.604 -36.990 6.841 1.00 45.19 530 ASN A C 1
ATOM 4264 O O . ASN A 1 530 ? 8.725 -36.726 6.389 1.00 45.19 530 ASN A O 1
ATOM 4268 N N . GLY A 1 531 ? 6.848 -36.037 7.393 1.00 48.25 531 GLY A N 1
ATOM 4269 C CA . GLY A 1 531 ? 7.522 -34.907 8.035 1.00 48.25 531 GLY A CA 1
ATOM 4270 C C . GLY A 1 531 ? 8.620 -35.451 8.964 1.00 48.25 531 GLY A C 1
ATOM 4271 O O . GLY A 1 531 ? 8.521 -36.574 9.454 1.00 48.25 531 GLY A O 1
ATOM 4272 N N . TYR A 1 532 ? 9.695 -34.704 9.212 1.00 51.41 532 TYR A N 1
ATOM 4273 C CA . TYR A 1 532 ? 10.846 -35.133 10.030 1.00 51.41 532 TYR A CA 1
ATOM 4274 C C . TYR A 1 532 ? 10.532 -35.485 11.505 1.00 51.41 532 TYR A C 1
ATOM 4276 O O . TYR A 1 532 ? 11.412 -35.426 12.361 1.00 51.41 532 TYR A O 1
ATOM 4284 N N . HIS A 1 533 ? 9.300 -35.863 11.831 1.00 54.22 533 HIS A N 1
ATOM 4285 C CA . HIS A 1 533 ? 8.824 -36.310 13.122 1.00 54.22 533 HIS A CA 1
ATOM 4286 C C . HIS A 1 533 ? 9.691 -37.424 13.706 1.00 54.22 533 HIS A C 1
ATOM 4288 O O . HIS A 1 533 ? 10.098 -37.298 14.854 1.00 54.22 533 HIS A O 1
ATOM 4294 N N . GLN A 1 534 ? 10.095 -38.432 12.919 1.00 58.47 534 GLN A N 1
ATOM 4295 C CA . GLN A 1 534 ? 10.980 -39.491 13.421 1.00 58.47 534 GLN A CA 1
ATOM 4296 C C . GLN A 1 534 ? 12.356 -38.948 13.843 1.00 58.47 534 GLN A C 1
ATOM 4298 O O . GLN A 1 534 ? 12.874 -39.320 14.891 1.00 58.47 534 GLN A O 1
ATOM 4303 N N . GLN A 1 535 ? 12.930 -38.013 13.079 1.00 58.78 535 GLN A N 1
ATOM 4304 C CA . GLN A 1 535 ? 14.203 -37.373 13.437 1.00 58.78 535 GLN A CA 1
ATOM 4305 C C . GLN A 1 535 ? 14.048 -36.440 14.648 1.00 58.78 535 GLN A C 1
ATOM 4307 O O . GLN A 1 535 ? 14.939 -36.373 15.493 1.00 58.78 535 GLN A O 1
ATOM 4312 N N . GLY A 1 536 ? 12.907 -35.753 14.767 1.00 49.97 536 GLY A N 1
ATOM 4313 C CA . GLY A 1 536 ? 12.539 -34.969 15.947 1.00 49.97 536 GLY A CA 1
ATOM 4314 C C . GLY A 1 536 ? 12.400 -35.842 17.195 1.00 49.97 536 GLY A C 1
ATOM 4315 O O . GLY A 1 536 ? 12.987 -35.532 18.230 1.00 49.97 536 GLY A O 1
ATOM 4316 N N . VAL A 1 537 ? 11.717 -36.981 17.079 1.00 60.59 537 VAL A N 1
ATOM 4317 C CA . VAL A 1 537 ? 11.595 -38.002 18.124 1.00 60.59 537 VAL A CA 1
ATOM 4318 C C . VAL A 1 537 ? 12.964 -38.564 18.504 1.00 60.59 537 VAL A C 1
ATOM 4320 O O . VAL A 1 537 ? 13.254 -38.697 19.690 1.00 60.59 537 VAL A O 1
ATOM 4323 N N . ASP A 1 538 ? 13.839 -38.851 17.542 1.00 63.22 538 ASP A N 1
ATOM 4324 C CA . ASP A 1 538 ? 15.189 -39.351 17.818 1.00 63.22 538 ASP A CA 1
ATOM 4325 C C . ASP A 1 538 ? 16.046 -38.307 18.554 1.00 63.22 538 ASP A C 1
ATOM 4327 O O . ASP A 1 538 ? 16.787 -38.651 19.479 1.00 63.22 538 ASP A O 1
ATOM 4331 N N . CYS A 1 539 ? 15.912 -37.024 18.207 1.00 53.16 539 CYS A N 1
ATOM 4332 C CA . CYS A 1 539 ? 16.539 -35.916 18.930 1.00 53.16 539 CYS A CA 1
ATOM 4333 C C . CYS A 1 539 ? 15.995 -35.779 20.359 1.00 53.16 539 CYS A C 1
ATOM 4335 O O . CYS A 1 539 ? 16.779 -35.643 21.300 1.00 53.16 539 CYS A O 1
ATOM 4337 N N . LEU A 1 540 ? 14.677 -35.877 20.544 1.00 57.97 540 LEU A N 1
ATOM 4338 C CA . LEU A 1 540 ? 14.041 -35.825 21.862 1.00 57.97 540 LEU A CA 1
ATOM 4339 C C . LEU A 1 540 ? 14.418 -37.037 22.727 1.00 57.97 540 LEU A C 1
ATOM 4341 O O . LEU A 1 540 ? 14.704 -36.873 23.910 1.00 57.97 540 LEU A O 1
ATOM 4345 N N . LYS A 1 541 ? 14.541 -38.237 22.144 1.00 70.81 541 LYS A N 1
ATOM 4346 C CA . LYS A 1 541 ? 15.054 -39.437 22.831 1.00 70.81 541 LYS A CA 1
ATOM 4347 C C . LYS A 1 541 ? 16.501 -39.256 23.286 1.00 70.81 541 LYS A C 1
ATOM 4349 O O . LYS A 1 541 ? 16.841 -39.645 24.401 1.00 70.81 541 LYS A O 1
ATOM 4354 N N . ARG A 1 542 ? 17.361 -38.653 22.455 1.00 67.38 542 ARG A N 1
ATOM 4355 C CA . ARG A 1 542 ? 18.740 -38.312 22.852 1.00 67.38 542 ARG A CA 1
ATOM 4356 C C . ARG A 1 542 ? 18.757 -37.279 23.975 1.00 67.38 542 ARG A C 1
ATOM 4358 O O . ARG A 1 542 ? 19.499 -37.467 24.930 1.00 67.38 542 ARG A O 1
ATOM 4365 N N . SER A 1 543 ? 17.923 -36.242 23.887 1.00 62.12 543 SER A N 1
ATOM 4366 C CA . SER A 1 543 ? 17.795 -35.219 24.931 1.00 62.12 543 SER A CA 1
ATOM 4367 C C . SER A 1 543 ? 17.348 -35.816 26.267 1.00 62.12 543 SER A C 1
ATOM 4369 O O . SER A 1 543 ? 17.970 -35.543 27.290 1.00 62.12 543 SER A O 1
ATOM 4371 N N . LEU A 1 544 ? 16.343 -36.697 26.253 1.00 72.81 544 LEU A N 1
ATOM 4372 C CA . LEU A 1 544 ? 15.905 -37.424 27.442 1.00 72.81 544 LEU A CA 1
ATOM 4373 C C . LEU A 1 544 ? 17.042 -38.270 28.033 1.00 72.81 544 LEU A C 1
ATOM 4375 O O . LEU A 1 544 ? 17.280 -38.215 29.234 1.00 72.81 544 LEU A O 1
ATOM 4379 N N . ASN A 1 545 ? 17.772 -39.019 27.201 1.00 76.69 545 ASN A N 1
ATOM 4380 C CA . ASN A 1 545 ? 18.892 -39.840 27.671 1.00 76.69 545 ASN A CA 1
ATOM 4381 C C . ASN A 1 545 ? 20.009 -39.009 28.315 1.00 76.69 545 ASN A C 1
ATOM 4383 O O . ASN A 1 545 ? 20.569 -39.446 29.314 1.00 76.69 545 ASN A O 1
ATOM 4387 N N . ILE A 1 546 ? 20.315 -37.826 27.774 1.00 70.56 546 ILE A N 1
ATOM 4388 C CA . ILE A 1 546 ? 21.296 -36.901 28.362 1.00 70.56 546 ILE A CA 1
ATOM 4389 C C . ILE A 1 546 ? 20.810 -36.424 29.736 1.00 70.56 546 ILE A C 1
ATOM 4391 O O . ILE A 1 546 ? 21.533 -36.558 30.717 1.00 70.56 546 ILE A O 1
ATOM 4395 N N . ARG A 1 547 ? 19.553 -35.974 29.835 1.00 67.38 547 ARG A N 1
ATOM 4396 C CA . ARG A 1 547 ? 18.951 -35.473 31.087 1.00 67.38 547 ARG A CA 1
ATOM 4397 C C . ARG A 1 547 ? 18.863 -36.528 32.189 1.00 67.38 547 ARG A C 1
ATOM 4399 O O . ARG A 1 547 ? 18.958 -36.201 33.362 1.00 67.38 547 ARG A O 1
ATOM 4406 N N . VAL A 1 548 ? 18.695 -37.796 31.819 1.00 74.94 548 VAL A N 1
ATOM 4407 C CA . VAL A 1 548 ? 18.721 -38.924 32.765 1.00 74.94 548 VAL A CA 1
ATOM 4408 C C . VAL A 1 548 ? 20.150 -39.242 33.240 1.00 74.94 548 VAL A C 1
ATOM 4410 O O . VAL A 1 548 ? 20.317 -39.827 34.308 1.00 74.94 548 VAL A O 1
ATOM 4413 N N . GLN A 1 549 ? 21.180 -38.890 32.461 1.00 73.00 549 GLN A N 1
ATOM 4414 C CA . GLN A 1 549 ? 22.589 -39.187 32.753 1.00 73.00 549 GLN A CA 1
ATOM 4415 C C . GLN A 1 549 ? 23.340 -38.049 33.463 1.00 73.00 549 GLN A C 1
ATOM 4417 O O . GLN A 1 549 ? 24.330 -38.326 34.141 1.00 73.00 549 GLN A O 1
ATOM 4422 N N . GLU A 1 550 ? 22.903 -36.797 33.324 1.00 65.19 550 GLU A N 1
ATOM 4423 C CA . GLU A 1 550 ? 23.490 -35.644 34.016 1.00 65.19 550 GLU A CA 1
ATOM 4424 C C . GLU A 1 550 ? 23.129 -35.672 35.519 1.00 65.19 550 GLU A C 1
ATOM 4426 O O . GLU A 1 550 ? 21.960 -35.691 35.890 1.00 65.19 550 GLU A O 1
ATOM 4431 N N . GLU A 1 551 ? 24.162 -35.769 36.368 1.00 48.00 551 GLU A N 1
ATOM 4432 C CA . GLU A 1 551 ? 24.182 -35.758 37.846 1.00 48.00 551 GLU A CA 1
ATOM 4433 C C . GLU A 1 551 ? 22.822 -35.868 38.571 1.00 48.00 551 GLU A C 1
ATOM 4435 O O . GLU A 1 551 ? 22.178 -34.878 38.907 1.00 48.00 551 GLU A O 1
ATOM 4440 N N . ASN A 1 552 ? 22.433 -37.111 38.886 1.00 56.28 552 ASN A N 1
ATOM 4441 C CA . ASN A 1 552 ? 21.214 -37.505 39.610 1.00 56.28 552 ASN A CA 1
ATOM 4442 C C . ASN A 1 552 ? 19.867 -37.183 38.943 1.00 56.28 552 ASN A C 1
ATOM 4444 O O . ASN A 1 552 ? 18.856 -37.582 39.513 1.00 56.28 552 ASN A O 1
ATOM 4448 N N . GLY A 1 553 ? 19.852 -36.583 37.748 1.00 56.94 553 GLY A N 1
ATOM 4449 C CA . GLY A 1 553 ? 18.658 -36.332 36.946 1.00 56.94 553 GLY A CA 1
ATOM 4450 C C . GLY A 1 553 ? 17.647 -35.454 37.674 1.00 56.94 553 GLY A C 1
ATOM 4451 O O . GLY A 1 553 ? 16.854 -35.956 38.467 1.00 56.94 553 GLY A O 1
ATOM 4452 N N . ASP A 1 554 ? 17.631 -34.151 37.386 1.00 69.88 554 ASP A N 1
ATOM 4453 C CA . ASP A 1 554 ? 16.542 -33.288 37.852 1.00 69.88 554 ASP A CA 1
ATOM 4454 C C . ASP A 1 554 ? 15.210 -33.858 37.334 1.00 69.88 554 ASP A C 1
ATOM 4456 O O . ASP A 1 554 ? 14.890 -33.782 36.144 1.00 69.88 554 ASP A O 1
ATOM 4460 N N . GLU A 1 555 ? 14.454 -34.502 38.229 1.00 79.12 555 GLU A N 1
ATOM 4461 C CA . GLU A 1 555 ? 13.224 -35.209 37.886 1.00 79.12 555 GLU A CA 1
ATOM 4462 C C . GLU A 1 555 ? 12.184 -34.248 37.269 1.00 79.12 555 GLU A C 1
ATOM 4464 O O . GLU A 1 555 ? 11.352 -34.683 36.469 1.00 79.12 555 GLU A O 1
ATOM 4469 N N . MET A 1 556 ? 12.271 -32.937 37.531 1.00 76.25 556 MET A N 1
ATOM 4470 C CA . MET A 1 556 ? 11.463 -31.924 36.846 1.00 76.25 556 MET A CA 1
ATOM 4471 C C . MET A 1 556 ? 11.823 -31.834 35.358 1.00 76.25 556 MET A C 1
ATOM 4473 O O . MET A 1 556 ? 10.953 -31.907 34.488 1.00 76.25 556 MET A O 1
ATOM 4477 N N . GLU A 1 557 ? 13.111 -31.711 35.045 1.00 70.19 557 GLU A N 1
ATOM 4478 C CA . GLU A 1 557 ? 13.620 -31.593 33.675 1.00 70.19 557 GLU A CA 1
ATOM 4479 C C . GLU A 1 557 ? 13.471 -32.900 32.883 1.00 70.19 557 GLU A C 1
ATOM 4481 O O . GLU A 1 557 ? 13.247 -32.873 31.665 1.00 70.19 557 GLU A O 1
ATOM 4486 N N . VAL A 1 558 ? 13.556 -34.052 33.557 1.00 78.75 558 VAL A N 1
ATOM 4487 C CA . VAL A 1 558 ? 13.264 -35.368 32.967 1.00 78.75 558 VAL A CA 1
ATOM 4488 C C . VAL A 1 558 ? 11.775 -35.480 32.640 1.00 78.75 558 VAL A C 1
ATOM 4490 O O . VAL A 1 558 ? 11.431 -35.881 31.529 1.00 78.75 558 VAL A O 1
ATOM 4493 N N . SER A 1 559 ? 10.891 -35.058 33.548 1.00 81.75 559 SER A N 1
ATOM 4494 C CA . SER A 1 559 ? 9.443 -35.045 33.317 1.00 81.75 559 SER A CA 1
ATOM 4495 C C . SER A 1 559 ? 9.058 -34.204 32.093 1.00 81.75 559 SER A C 1
ATOM 4497 O O . SER A 1 559 ? 8.277 -34.649 31.248 1.00 81.75 559 SER A O 1
ATOM 4499 N N . TRP A 1 560 ? 9.649 -33.019 31.928 1.00 72.00 560 TRP A N 1
ATOM 4500 C CA . TRP A 1 560 ? 9.406 -32.177 30.752 1.00 72.00 560 TRP A CA 1
ATOM 4501 C C . TRP A 1 560 ? 9.928 -32.788 29.450 1.00 72.00 560 TRP A C 1
ATOM 4503 O O . TRP A 1 560 ? 9.266 -32.698 28.415 1.00 72.00 560 TRP A O 1
ATOM 4513 N N . ALA A 1 561 ? 11.081 -33.454 29.485 1.00 67.00 561 ALA A N 1
ATOM 4514 C CA . ALA A 1 561 ? 11.609 -34.149 28.315 1.00 67.00 561 ALA A CA 1
ATOM 4515 C C . ALA A 1 561 ? 10.734 -35.347 27.901 1.00 67.00 561 ALA A C 1
ATOM 4517 O O . ALA A 1 561 ? 10.508 -35.562 26.709 1.00 67.00 561 ALA A O 1
ATOM 4518 N N . GLU A 1 562 ? 10.195 -36.093 28.868 1.00 80.56 562 GLU A N 1
ATOM 4519 C CA . GLU A 1 562 ? 9.216 -37.160 28.629 1.00 80.56 562 GLU A CA 1
ATOM 4520 C C . GLU A 1 562 ? 7.909 -36.600 28.046 1.00 80.56 562 GLU A C 1
ATOM 4522 O O . GLU A 1 562 ? 7.362 -37.166 27.102 1.00 80.56 562 GLU A O 1
ATOM 4527 N N . HIS A 1 563 ? 7.442 -35.448 28.532 1.00 77.12 563 HIS A N 1
ATOM 4528 C CA . HIS A 1 563 ? 6.246 -34.783 28.016 1.00 77.12 563 HIS A CA 1
ATOM 4529 C C . HIS A 1 563 ? 6.407 -34.327 26.556 1.00 77.12 563 HIS A C 1
ATOM 4531 O O . HIS A 1 563 ? 5.518 -34.552 25.737 1.00 77.12 563 HIS A O 1
ATOM 4537 N N . ASN A 1 564 ? 7.565 -33.762 26.203 1.00 65.38 564 ASN A N 1
ATOM 4538 C CA . ASN A 1 564 ? 7.866 -33.350 24.830 1.00 65.38 564 ASN A CA 1
ATOM 4539 C C . ASN A 1 564 ? 7.881 -34.534 23.850 1.00 65.38 564 ASN A C 1
ATOM 4541 O O . ASN A 1 564 ? 7.497 -34.379 22.691 1.00 65.38 564 ASN A O 1
ATOM 4545 N N . LEU A 1 565 ? 8.294 -35.726 24.302 1.00 69.50 565 LEU A N 1
ATOM 4546 C CA . LEU A 1 565 ? 8.144 -36.949 23.509 1.00 69.50 565 LEU A CA 1
ATOM 4547 C C . LEU A 1 565 ? 6.668 -37.288 23.287 1.00 69.50 565 LEU A C 1
ATOM 4549 O O . LEU A 1 565 ? 6.305 -37.642 22.170 1.00 69.50 565 LEU A O 1
ATOM 4553 N N . GLY A 1 566 ? 5.820 -37.127 24.306 1.00 68.38 566 GLY A N 1
ATOM 4554 C CA . GLY A 1 566 ? 4.368 -37.274 24.181 1.00 68.38 566 GLY A CA 1
ATOM 4555 C C . GLY A 1 566 ? 3.784 -36.399 23.070 1.00 68.38 566 GLY A C 1
ATOM 4556 O O . GLY A 1 566 ? 3.151 -36.920 22.155 1.00 68.38 566 GLY A O 1
ATOM 4557 N N . GLU A 1 567 ? 4.077 -35.097 23.086 1.00 63.84 567 GLU A N 1
ATOM 4558 C CA . GLU A 1 567 ? 3.631 -34.134 22.061 1.00 63.84 567 GLU A CA 1
ATOM 4559 C C . GLU A 1 567 ? 4.133 -34.482 20.650 1.00 63.84 567 GLU A C 1
ATOM 4561 O O . GLU A 1 567 ? 3.397 -34.380 19.661 1.00 63.84 567 GLU A O 1
ATOM 4566 N N . ALA A 1 568 ? 5.378 -34.954 20.542 1.00 61.69 568 ALA A N 1
ATOM 4567 C CA . ALA A 1 568 ? 5.937 -35.380 19.265 1.00 61.69 568 ALA A CA 1
ATOM 4568 C C . ALA A 1 568 ? 5.170 -36.576 18.678 1.00 61.69 568 ALA A C 1
ATOM 4570 O O . ALA A 1 568 ? 4.855 -36.569 17.489 1.00 61.69 568 ALA A O 1
ATOM 4571 N N . TYR A 1 569 ? 4.798 -37.560 19.502 1.00 70.88 569 TYR A N 1
ATOM 4572 C CA . TYR A 1 569 ? 4.006 -38.707 19.050 1.00 70.88 569 TYR A CA 1
ATOM 4573 C C . TYR A 1 569 ? 2.530 -38.366 18.792 1.00 70.88 569 TYR A C 1
ATOM 4575 O O . TYR A 1 569 ? 1.942 -38.955 17.887 1.00 70.88 569 TYR A O 1
ATOM 4583 N N . VAL A 1 570 ? 1.940 -37.376 19.485 1.00 63.06 570 VAL A N 1
ATOM 4584 C CA . VAL A 1 570 ? 0.615 -36.830 19.107 1.00 63.06 570 VAL A CA 1
ATOM 4585 C C . VAL A 1 570 ? 0.676 -36.260 17.695 1.00 63.06 570 VAL A C 1
ATOM 4587 O O . VAL A 1 570 ? -0.194 -36.541 16.874 1.00 63.06 570 VAL A O 1
ATOM 4590 N N . THR A 1 571 ? 1.734 -35.506 17.396 1.00 59.34 571 THR A N 1
ATOM 4591 C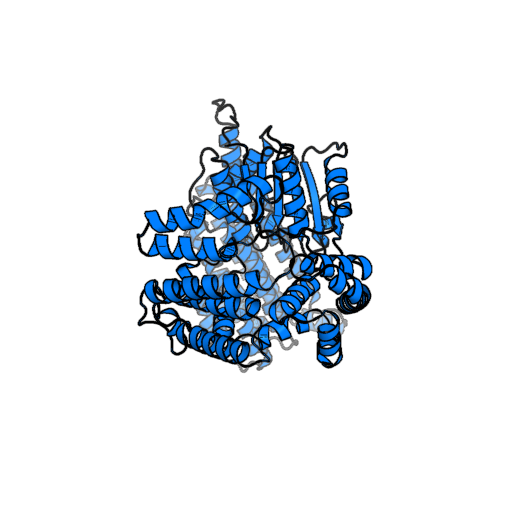 CA . THR A 1 571 ? 1.951 -34.905 16.073 1.00 59.34 571 THR A CA 1
ATOM 4592 C C . THR A 1 571 ? 2.146 -35.967 14.983 1.00 59.34 571 THR A C 1
ATOM 4594 O O . THR A 1 571 ? 1.750 -35.747 13.845 1.00 59.34 571 THR A O 1
ATOM 4597 N N . MET A 1 572 ? 2.701 -37.133 15.333 1.00 62.12 572 MET A N 1
ATOM 4598 C CA . MET A 1 572 ? 2.828 -38.298 14.440 1.00 62.12 572 MET A CA 1
ATOM 4599 C C . MET A 1 572 ? 1.538 -39.113 14.285 1.00 62.12 572 MET A C 1
ATOM 4601 O O . MET A 1 572 ? 1.512 -40.061 13.508 1.00 62.12 572 MET A O 1
ATOM 4605 N N . GLY A 1 573 ? 0.484 -38.804 15.044 1.00 68.44 573 GLY A N 1
ATOM 4606 C CA . GLY A 1 573 ? -0.723 -39.630 15.104 1.00 68.44 573 GLY A CA 1
ATOM 4607 C C . GLY A 1 573 ? -0.548 -40.952 15.869 1.00 68.44 573 GLY A C 1
ATOM 4608 O O . GLY A 1 573 ? -1.481 -41.749 15.925 1.00 68.44 573 GLY A O 1
ATOM 4609 N N . GLU A 1 574 ? 0.602 -41.187 16.511 1.00 81.50 574 GLU A N 1
ATOM 4610 C CA . GLU A 1 574 ? 0.868 -42.358 17.358 1.00 81.50 574 GLU A CA 1
ATOM 4611 C C . GLU A 1 574 ? 0.323 -42.144 18.779 1.00 81.50 574 GLU A C 1
ATOM 4613 O O . GLU A 1 574 ? 1.063 -41.994 19.757 1.00 81.50 574 GLU A O 1
ATOM 4618 N N . LEU A 1 575 ? -1.002 -42.102 18.899 1.00 78.62 575 LEU A N 1
ATOM 4619 C CA . LEU A 1 575 ? -1.677 -41.687 20.131 1.00 78.62 575 LEU A CA 1
ATOM 4620 C C . LEU A 1 575 ? -1.409 -42.619 21.329 1.00 78.62 575 LEU A C 1
ATOM 4622 O O . LEU A 1 575 ? -1.259 -42.138 22.450 1.00 78.62 575 LEU A O 1
ATOM 4626 N N . ASP A 1 576 ? -1.266 -43.931 21.112 1.00 88.56 576 ASP A N 1
ATOM 4627 C CA . ASP A 1 576 ? -0.910 -44.881 22.179 1.00 88.56 576 ASP A CA 1
ATOM 4628 C C . ASP A 1 576 ? 0.497 -44.613 22.739 1.00 88.56 576 ASP A C 1
ATOM 4630 O O . ASP A 1 576 ? 0.706 -44.593 23.959 1.00 88.56 576 ASP A O 1
ATOM 4634 N N . THR A 1 577 ? 1.464 -44.355 21.850 1.00 87.94 577 THR A N 1
ATOM 4635 C CA . THR A 1 577 ? 2.842 -44.010 22.220 1.00 87.94 577 THR A CA 1
ATOM 4636 C C . THR A 1 577 ? 2.876 -42.664 22.941 1.00 87.94 577 THR A C 1
ATOM 4638 O O . THR A 1 577 ? 3.528 -42.528 23.978 1.00 87.94 577 THR A O 1
ATOM 4641 N N . ALA A 1 578 ? 2.131 -41.677 22.442 1.00 80.38 578 ALA A N 1
ATOM 4642 C CA . ALA A 1 578 ? 1.995 -40.372 23.073 1.00 80.38 578 ALA A CA 1
ATOM 4643 C C . ALA A 1 578 ? 1.429 -40.470 24.496 1.00 80.38 578 ALA A C 1
ATOM 4645 O O . ALA A 1 578 ? 1.984 -39.899 25.436 1.00 80.38 578 ALA A O 1
ATOM 4646 N N . HIS A 1 579 ? 0.356 -41.243 24.674 1.00 86.50 579 HIS A N 1
ATOM 4647 C CA . HIS A 1 579 ? -0.275 -41.463 25.970 1.00 86.50 579 HIS A CA 1
ATOM 4648 C C . HIS A 1 579 ? 0.678 -42.120 26.982 1.00 86.50 579 HIS A C 1
ATOM 4650 O O . HIS A 1 579 ? 0.736 -41.688 28.137 1.00 86.50 579 HIS A O 1
ATOM 4656 N N . TYR A 1 580 ? 1.487 -43.098 26.554 1.00 93.50 580 TYR A N 1
ATOM 4657 C CA . TYR A 1 580 ? 2.542 -43.681 27.391 1.00 93.50 580 TYR A CA 1
ATOM 4658 C C . TYR A 1 580 ? 3.519 -42.615 27.912 1.00 93.50 580 TYR A C 1
ATOM 4660 O O . TYR A 1 580 ? 3.812 -42.578 29.110 1.00 93.50 580 TYR A O 1
ATOM 4668 N N . TRP A 1 581 ? 3.999 -41.732 27.033 1.00 88.75 581 TRP A N 1
ATOM 4669 C CA . TRP A 1 581 ? 4.954 -40.688 27.403 1.00 88.75 581 TRP A CA 1
ATOM 4670 C C . TRP A 1 581 ? 4.350 -39.631 28.324 1.00 88.75 581 TRP A C 1
ATOM 4672 O O . TRP A 1 581 ? 5.000 -39.246 29.294 1.00 88.75 581 TRP A O 1
ATOM 4682 N N . PHE A 1 582 ? 3.095 -39.228 28.108 1.00 85.56 582 PHE A N 1
ATOM 4683 C CA . PHE A 1 582 ? 2.405 -38.316 29.025 1.00 85.56 582 PHE A CA 1
ATOM 4684 C C . PHE A 1 582 ? 2.221 -38.910 30.420 1.00 85.56 582 PHE A C 1
ATOM 4686 O O . PHE A 1 582 ? 2.468 -38.228 31.416 1.00 85.56 582 PHE A O 1
ATOM 4693 N N . LYS A 1 583 ? 1.849 -40.190 30.511 1.00 88.62 583 LYS A N 1
ATOM 4694 C CA . LYS A 1 583 ? 1.714 -40.876 31.800 1.00 88.62 583 LYS A CA 1
ATOM 4695 C C . LYS A 1 583 ? 3.050 -40.951 32.536 1.00 88.62 583 LYS A C 1
ATOM 4697 O O . LYS A 1 583 ? 3.122 -40.661 33.727 1.00 88.62 583 LYS A O 1
ATOM 4702 N N . ARG A 1 584 ? 4.111 -41.304 31.814 1.00 89.88 584 ARG A N 1
ATOM 4703 C CA . ARG A 1 584 ? 5.462 -41.395 32.365 1.00 89.88 584 ARG A CA 1
ATOM 4704 C C . ARG A 1 584 ? 5.972 -40.032 32.848 1.00 89.88 584 ARG A C 1
ATOM 4706 O O . ARG A 1 584 ? 6.452 -39.938 33.973 1.00 89.88 584 ARG A O 1
ATOM 4713 N N . ALA A 1 585 ? 5.750 -38.977 32.063 1.00 84.75 585 ALA A N 1
ATOM 4714 C CA . ALA A 1 585 ? 6.066 -37.604 32.444 1.00 84.75 585 ALA A CA 1
ATOM 4715 C C . ALA A 1 585 ? 5.364 -37.187 33.744 1.00 84.75 585 ALA A C 1
ATOM 4717 O O . ALA A 1 585 ? 6.005 -36.627 34.633 1.00 84.75 585 ALA A O 1
ATOM 4718 N N . ALA A 1 586 ? 4.072 -37.499 33.886 1.00 82.62 586 ALA A N 1
ATOM 4719 C CA . ALA A 1 586 ? 3.301 -37.222 35.097 1.00 82.62 586 ALA A CA 1
ATOM 4720 C C . ALA A 1 586 ? 3.838 -37.987 36.322 1.00 82.62 586 ALA A C 1
ATOM 4722 O O . ALA A 1 586 ? 3.968 -37.426 37.408 1.00 82.62 586 ALA A O 1
ATOM 4723 N N . GLU A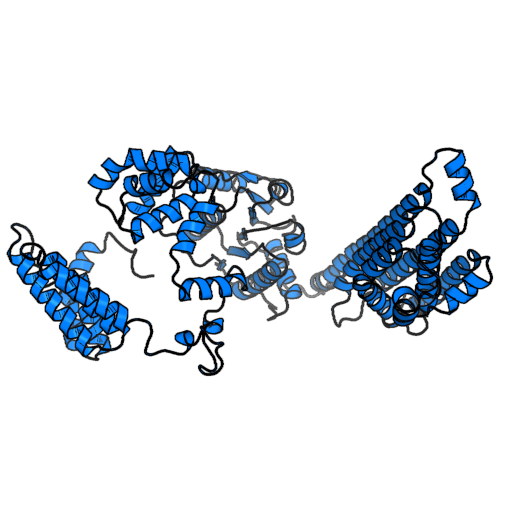 1 587 ? 4.210 -39.259 36.158 1.00 87.00 587 GLU A N 1
ATOM 4724 C CA . GLU A 1 587 ? 4.820 -40.056 37.229 1.00 87.00 587 GLU A CA 1
ATOM 4725 C C . GLU A 1 587 ? 6.186 -39.497 37.661 1.00 87.00 587 GLU A C 1
ATOM 4727 O O . GLU A 1 587 ? 6.482 -39.446 38.857 1.00 87.00 587 GLU A O 1
ATOM 4732 N N . THR A 1 588 ? 7.011 -39.042 36.716 1.00 85.56 588 THR A N 1
ATOM 4733 C CA . THR A 1 588 ? 8.303 -38.404 37.007 1.00 85.56 588 THR A CA 1
ATOM 4734 C C . THR A 1 588 ? 8.120 -37.040 37.680 1.00 85.56 588 THR A C 1
ATOM 4736 O O . THR A 1 588 ? 8.777 -36.773 38.683 1.00 85.56 588 THR A O 1
ATOM 4739 N N . TRP A 1 589 ? 7.154 -36.230 37.231 1.00 82.06 589 TRP A N 1
ATOM 4740 C CA . TRP A 1 589 ? 6.782 -34.966 37.883 1.00 82.06 589 TRP A CA 1
ATOM 4741 C C . TRP A 1 589 ? 6.386 -35.182 39.341 1.00 82.06 589 TRP A C 1
ATOM 4743 O O . TRP A 1 589 ? 6.792 -34.446 40.238 1.00 82.06 589 TRP A O 1
ATOM 4753 N N . LYS A 1 590 ? 5.590 -36.223 39.591 1.00 81.75 590 LYS A N 1
ATOM 4754 C CA . LYS A 1 590 ? 5.113 -36.564 40.926 1.00 81.75 590 LYS A CA 1
ATOM 4755 C C . LYS A 1 590 ? 6.254 -36.958 41.860 1.00 81.75 590 LYS A C 1
ATOM 4757 O O . LYS A 1 590 ? 6.198 -36.611 43.037 1.00 81.75 590 LYS A O 1
ATOM 4762 N N . ARG A 1 591 ? 7.270 -37.671 41.361 1.00 83.75 591 ARG A N 1
ATOM 4763 C CA . ARG A 1 591 ? 8.466 -38.002 42.150 1.00 83.75 591 ARG A CA 1
ATOM 4764 C C . ARG A 1 591 ? 9.263 -36.744 42.494 1.00 83.75 591 ARG A C 1
ATOM 4766 O O . ARG A 1 591 ? 9.514 -36.526 43.679 1.00 83.75 591 ARG A O 1
ATOM 4773 N N . TRP A 1 592 ? 9.473 -35.854 41.522 1.00 83.62 592 TRP A N 1
ATOM 4774 C CA . TRP A 1 592 ? 10.110 -34.558 41.759 1.00 83.62 592 TRP A CA 1
ATOM 4775 C C . TRP A 1 592 ? 9.357 -33.745 42.821 1.00 83.62 592 TRP A C 1
ATOM 4777 O O . TRP A 1 592 ? 9.925 -33.343 43.836 1.00 83.62 592 TRP A O 1
ATOM 4787 N N . ALA A 1 593 ? 8.042 -33.589 42.655 1.00 74.69 593 ALA A N 1
ATOM 4788 C CA . ALA A 1 593 ? 7.192 -32.823 43.564 1.00 74.69 593 ALA A CA 1
ATOM 4789 C C . ALA A 1 593 ? 7.169 -33.390 44.999 1.00 74.69 593 ALA A C 1
ATOM 4791 O O . ALA A 1 593 ? 6.840 -32.675 45.946 1.00 74.69 593 ALA A O 1
ATOM 4792 N N . MET A 1 594 ? 7.513 -34.670 45.200 1.00 75.94 594 MET A N 1
ATOM 4793 C CA . MET A 1 594 ? 7.667 -35.253 46.539 1.00 75.94 594 MET A CA 1
ATOM 4794 C C . MET A 1 594 ? 8.965 -34.836 47.240 1.00 75.94 594 MET A C 1
ATOM 4796 O O . MET A 1 594 ? 9.040 -34.973 48.463 1.00 75.94 594 MET A O 1
ATOM 4800 N N . THR A 1 595 ? 9.957 -34.339 46.501 1.00 73.44 595 THR A N 1
ATOM 4801 C CA . THR A 1 595 ? 11.248 -33.884 47.038 1.00 73.44 595 THR A CA 1
ATOM 4802 C C . THR A 1 595 ? 11.257 -32.400 47.431 1.00 73.44 595 THR A C 1
ATOM 4804 O O . THR A 1 595 ? 12.119 -31.989 48.208 1.00 73.44 595 THR A O 1
ATOM 4807 N N . GLU A 1 596 ? 10.264 -31.618 46.991 1.00 69.81 596 GLU A N 1
ATOM 4808 C CA . GLU A 1 596 ? 10.190 -30.171 47.229 1.00 69.81 596 GLU A CA 1
ATOM 4809 C C . GLU A 1 596 ? 9.609 -29.790 48.618 1.00 69.81 596 GLU A C 1
ATOM 4811 O O . GLU A 1 596 ? 8.591 -30.352 49.044 1.00 69.81 596 GLU A O 1
ATOM 4816 N N . PRO A 1 597 ? 10.195 -28.822 49.365 1.00 54.75 597 PRO A N 1
ATOM 4817 C CA . PRO A 1 597 ? 9.850 -28.600 50.777 1.00 54.75 597 PRO A CA 1
ATOM 4818 C C . PRO A 1 597 ? 8.568 -27.791 51.062 1.00 54.75 597 PRO A C 1
ATOM 4820 O O . PRO A 1 597 ? 8.184 -27.693 52.232 1.00 54.75 597 PRO A O 1
ATOM 4823 N N . ARG A 1 598 ? 7.917 -27.146 50.078 1.00 51.53 598 ARG A N 1
ATOM 4824 C CA . ARG A 1 598 ? 6.764 -26.245 50.315 1.00 51.53 598 ARG A CA 1
ATOM 4825 C C . ARG A 1 598 ? 5.792 -26.164 49.128 1.00 51.53 598 ARG A C 1
ATOM 4827 O O . ARG A 1 598 ? 6.213 -25.853 48.026 1.00 51.53 598 ARG A O 1
ATOM 4834 N N . GLY A 1 599 ? 4.491 -26.263 49.421 1.00 50.56 599 GLY A N 1
ATOM 4835 C CA . GLY A 1 599 ? 3.389 -25.896 48.513 1.00 50.56 599 GLY A CA 1
ATOM 4836 C C . GLY A 1 599 ? 2.691 -27.098 47.878 1.00 50.56 599 GLY A C 1
ATOM 4837 O O . GLY A 1 599 ? 3.325 -28.124 47.680 1.00 50.56 599 GLY A O 1
ATOM 4838 N N . ASP A 1 600 ? 1.377 -26.995 47.657 1.00 57.91 600 ASP A N 1
ATOM 4839 C CA . ASP A 1 600 ? 0.471 -28.079 47.243 1.00 57.91 600 ASP A CA 1
ATOM 4840 C C . ASP A 1 600 ? 1.067 -29.049 46.216 1.00 57.91 600 ASP A C 1
ATOM 4842 O O . ASP A 1 600 ? 1.598 -28.630 45.195 1.00 57.91 600 ASP A O 1
ATOM 4846 N N . LYS A 1 601 ? 0.955 -30.354 46.503 1.00 58.66 601 LYS A N 1
ATOM 4847 C CA . LYS A 1 601 ? 1.532 -31.450 45.709 1.00 58.66 601 LYS A CA 1
ATOM 4848 C C . LYS A 1 601 ? 0.618 -31.773 44.521 1.00 58.66 601 LYS A C 1
ATOM 4850 O O . LYS A 1 601 ? -0.353 -32.508 44.722 1.00 58.66 601 LYS A O 1
ATOM 4855 N N . PRO A 1 602 ? 0.887 -31.278 43.301 1.00 57.00 602 PRO A N 1
ATOM 4856 C CA . PRO A 1 602 ? 0.030 -31.550 42.157 1.00 57.00 602 PRO A CA 1
ATOM 4857 C C . PRO A 1 602 ? 0.302 -32.977 41.662 1.00 57.00 602 PRO A C 1
ATOM 4859 O O . PRO A 1 602 ? 1.448 -33.427 41.664 1.00 57.00 602 PRO A O 1
ATOM 4862 N N . GLU A 1 603 ? -0.727 -33.706 41.216 1.00 59.38 603 GLU A N 1
ATOM 4863 C CA . GLU A 1 603 ? -0.521 -35.028 40.596 1.00 59.38 603 GLU A CA 1
ATOM 4864 C C . GLU A 1 603 ? 0.307 -34.940 39.299 1.00 59.38 603 GLU A C 1
ATOM 4866 O O . GLU A 1 603 ? 1.068 -35.858 39.009 1.00 59.38 603 GLU A O 1
ATOM 4871 N N . ALA A 1 604 ? 0.176 -33.831 38.561 1.00 62.06 604 ALA A N 1
ATOM 4872 C CA . ALA A 1 604 ? 0.979 -33.403 37.412 1.00 62.06 604 ALA A CA 1
ATOM 4873 C C . ALA A 1 604 ? 0.774 -31.887 37.207 1.00 62.06 604 ALA A C 1
ATOM 4875 O O . ALA A 1 604 ? -0.160 -31.319 37.782 1.00 62.06 604 ALA A O 1
ATOM 4876 N N . SER A 1 605 ? 1.606 -31.209 36.407 1.00 67.19 605 SER A N 1
ATOM 4877 C CA . SER A 1 605 ? 1.360 -29.787 36.115 1.00 67.19 605 SER A CA 1
ATOM 4878 C C . SER A 1 605 ? 0.045 -29.609 35.323 1.00 67.19 605 SER A C 1
ATOM 4880 O O . SER A 1 605 ? -0.286 -30.477 34.507 1.00 67.19 605 SER A O 1
ATOM 4882 N N . PRO A 1 606 ? -0.710 -28.501 35.496 1.00 64.44 606 PRO A N 1
ATOM 4883 C CA . PRO A 1 606 ? -1.951 -28.267 34.744 1.00 64.44 606 PRO A CA 1
ATOM 4884 C C . PRO A 1 606 ? -1.769 -28.370 33.224 1.00 64.44 606 PRO A C 1
ATOM 4886 O O . PRO A 1 606 ? -2.652 -28.837 32.508 1.00 64.44 606 PRO A O 1
ATOM 4889 N N . PHE A 1 607 ? -0.585 -27.986 32.740 1.00 57.84 607 PHE A N 1
ATOM 4890 C CA . PHE A 1 607 ? -0.202 -28.098 31.339 1.00 57.84 607 PHE A CA 1
ATOM 4891 C C . PHE A 1 607 ? -0.046 -29.562 30.897 1.00 57.84 607 PHE A C 1
ATOM 4893 O O . PHE A 1 607 ? -0.643 -29.976 29.906 1.00 57.84 607 PHE A O 1
ATOM 4900 N N . GLN A 1 608 ? 0.669 -30.382 31.674 1.00 67.69 608 GLN A N 1
ATOM 4901 C CA . GLN A 1 608 ? 0.829 -31.814 31.394 1.00 67.69 608 GLN A CA 1
ATOM 4902 C C . GLN A 1 608 ? -0.512 -32.564 31.408 1.00 67.69 608 GLN A C 1
ATOM 4904 O O . GLN A 1 608 ? -0.741 -33.446 30.579 1.00 67.69 608 GLN A O 1
ATOM 4909 N N . GLN A 1 609 ? -1.418 -32.186 32.312 1.00 69.00 609 GLN A N 1
ATOM 4910 C CA . GLN A 1 609 ? -2.763 -32.759 32.405 1.00 69.00 609 GLN A CA 1
ATOM 4911 C C . GLN A 1 609 ? -3.632 -32.397 31.195 1.00 69.00 609 GLN A C 1
ATOM 4913 O O . GLN A 1 609 ? -4.360 -33.252 30.688 1.00 69.00 609 GLN A O 1
ATOM 4918 N N . MET A 1 610 ? -3.522 -31.165 30.690 1.00 64.38 610 MET A N 1
ATOM 4919 C CA . MET A 1 610 ? -4.260 -30.711 29.510 1.00 64.38 610 MET A CA 1
ATOM 4920 C C . MET A 1 610 ? -3.810 -31.435 28.234 1.00 64.38 610 MET A C 1
ATOM 4922 O O . MET A 1 610 ? -4.658 -31.887 27.459 1.00 64.38 610 MET A O 1
ATOM 4926 N N . SER A 1 611 ? -2.504 -31.630 28.040 1.00 63.88 611 SER A N 1
ATOM 4927 C CA . SER A 1 611 ? -1.976 -32.439 26.931 1.00 63.88 611 SER A CA 1
ATOM 4928 C C . SER A 1 611 ? -2.406 -33.901 27.015 1.00 63.88 611 SER A C 1
ATOM 4930 O O . SER A 1 611 ? -2.860 -34.475 26.025 1.00 63.88 611 SER A O 1
ATOM 4932 N N . MET A 1 612 ? -2.351 -34.500 28.211 1.00 72.94 612 MET A N 1
ATOM 4933 C CA . MET A 1 612 ? -2.797 -35.880 28.427 1.00 72.94 612 MET A CA 1
ATOM 4934 C C . MET A 1 612 ? -4.290 -36.042 28.120 1.00 72.94 612 MET A C 1
ATOM 4936 O O . MET A 1 612 ? -4.685 -36.986 27.437 1.00 72.94 612 MET A O 1
ATOM 4940 N N . ALA A 1 613 ? -5.124 -35.103 28.568 1.00 64.94 613 ALA A N 1
ATOM 4941 C CA . ALA A 1 613 ? -6.549 -35.113 28.273 1.00 64.94 613 ALA A CA 1
ATOM 4942 C C . ALA A 1 613 ? -6.845 -34.930 26.782 1.00 64.94 613 ALA A C 1
ATOM 4944 O O . ALA A 1 613 ? -7.732 -35.591 26.250 1.00 64.94 613 ALA A O 1
ATOM 4945 N N . THR A 1 614 ? -6.083 -34.074 26.102 1.00 61.56 614 THR A N 1
ATOM 4946 C CA . THR A 1 614 ? -6.197 -33.861 24.654 1.00 61.56 614 THR A CA 1
ATOM 4947 C C . THR A 1 614 ? -5.851 -35.138 23.885 1.00 61.56 614 THR A C 1
ATOM 4949 O O . THR A 1 614 ? -6.601 -35.544 23.000 1.00 61.56 614 THR A O 1
ATOM 4952 N N . CYS A 1 615 ? -4.789 -35.842 24.286 1.00 64.81 615 CYS A N 1
ATOM 4953 C CA . CYS A 1 615 ? -4.437 -37.148 23.731 1.00 64.81 615 CYS A CA 1
ATOM 4954 C C . CYS A 1 615 ? -5.552 -38.187 23.953 1.00 64.81 615 CYS A C 1
ATOM 4956 O O . CYS A 1 615 ? -5.998 -38.832 23.006 1.00 64.81 615 CYS A O 1
ATOM 4958 N N . LEU A 1 616 ? -6.092 -38.282 25.174 1.00 67.81 616 LEU A N 1
ATOM 4959 C CA . LEU A 1 616 ? -7.205 -39.183 25.502 1.00 67.81 616 LEU A CA 1
ATOM 4960 C C . LEU A 1 616 ? -8.489 -38.859 24.718 1.00 67.81 616 LEU A C 1
ATOM 4962 O O . LEU A 1 616 ? -9.222 -39.777 24.349 1.00 67.81 616 LEU A O 1
ATOM 4966 N N . LEU A 1 617 ? -8.757 -37.580 24.424 1.00 61.28 617 LEU A N 1
ATOM 4967 C CA . LEU A 1 617 ? -9.853 -37.170 23.537 1.00 61.28 617 LEU A CA 1
ATOM 4968 C C . LEU A 1 617 ? -9.625 -37.652 22.105 1.00 61.28 617 LEU A C 1
ATOM 4970 O O . LEU A 1 617 ? -10.556 -38.196 21.510 1.00 61.28 617 LEU A O 1
ATOM 4974 N N . TYR A 1 618 ? -8.410 -37.509 21.569 1.00 60.22 618 TYR A N 1
ATOM 4975 C CA . TYR A 1 618 ? -8.070 -38.027 20.240 1.00 60.22 618 TYR A CA 1
ATOM 4976 C C . TYR A 1 618 ? -8.157 -39.555 20.163 1.00 60.22 618 TYR A C 1
ATOM 4978 O O . TYR A 1 618 ? -8.560 -40.091 19.136 1.00 60.22 618 TYR A O 1
ATOM 4986 N N . MET A 1 619 ? -7.887 -40.257 21.265 1.00 73.56 619 MET A N 1
ATOM 4987 C CA . MET A 1 619 ? -8.097 -41.706 21.387 1.00 73.56 619 MET A CA 1
ATOM 4988 C C . MET A 1 619 ? -9.576 -42.103 21.570 1.00 73.56 619 MET A C 1
ATOM 4990 O O . MET A 1 619 ? -9.891 -43.289 21.651 1.00 73.56 619 MET A O 1
ATOM 4994 N N . GLY A 1 620 ? -10.501 -41.142 21.680 1.00 72.88 620 GLY A N 1
ATOM 4995 C CA . GLY A 1 620 ? -11.926 -41.394 21.921 1.00 72.88 620 GLY A CA 1
ATOM 4996 C C . GLY A 1 620 ? -12.276 -41.775 23.368 1.00 72.88 620 GLY A C 1
ATOM 4997 O O . GLY A 1 620 ? -13.417 -42.140 23.656 1.00 72.88 620 GLY A O 1
ATOM 4998 N N . ASN A 1 621 ? -11.337 -41.661 24.309 1.00 76.25 621 ASN A N 1
ATOM 4999 C CA . ASN A 1 621 ? -11.518 -42.011 25.717 1.00 76.25 621 ASN A CA 1
ATOM 5000 C C . ASN A 1 621 ? -12.008 -40.806 26.541 1.00 76.25 621 ASN A C 1
ATOM 5002 O O . ASN A 1 621 ? -11.332 -40.252 27.410 1.00 76.25 621 ASN A O 1
ATOM 5006 N N . ILE A 1 622 ? -13.237 -40.388 26.238 1.00 65.69 622 ILE A N 1
ATOM 5007 C CA . ILE A 1 622 ? -13.858 -39.155 26.745 1.00 65.69 622 ILE A CA 1
ATOM 5008 C C . ILE A 1 622 ? -13.990 -39.150 28.279 1.00 65.69 622 ILE A C 1
ATOM 5010 O O . ILE A 1 622 ? -13.908 -38.092 28.907 1.00 65.69 622 ILE A O 1
ATOM 5014 N N . GLN A 1 623 ? -14.201 -40.314 28.905 1.00 69.75 623 GLN A N 1
ATOM 5015 C CA . GLN A 1 623 ? -14.354 -40.395 30.361 1.00 69.75 623 GLN A CA 1
ATOM 5016 C C . GLN A 1 623 ? -13.038 -40.154 31.101 1.00 69.75 623 GLN A C 1
ATOM 5018 O O . GLN A 1 623 ? -13.036 -39.435 32.101 1.00 69.75 623 GLN A O 1
ATOM 5023 N N . GLU A 1 624 ? -11.927 -40.716 30.625 1.00 72.12 624 GLU A N 1
ATOM 5024 C CA . GLU A 1 624 ? -10.616 -40.483 31.237 1.00 72.12 624 GLU A CA 1
ATOM 5025 C C . GLU A 1 624 ? -10.087 -39.085 30.926 1.00 72.12 624 GLU A C 1
ATOM 5027 O O . GLU A 1 624 ? -9.565 -38.432 31.827 1.00 72.12 624 GLU A O 1
ATOM 5032 N N . ALA A 1 625 ? -10.330 -38.568 29.718 1.00 63.53 625 ALA A N 1
ATOM 5033 C CA . ALA A 1 625 ? -10.027 -37.177 29.387 1.00 63.53 625 ALA A CA 1
ATOM 5034 C C . ALA A 1 625 ? -10.734 -36.188 30.327 1.00 63.53 625 ALA A C 1
ATOM 5036 O O . 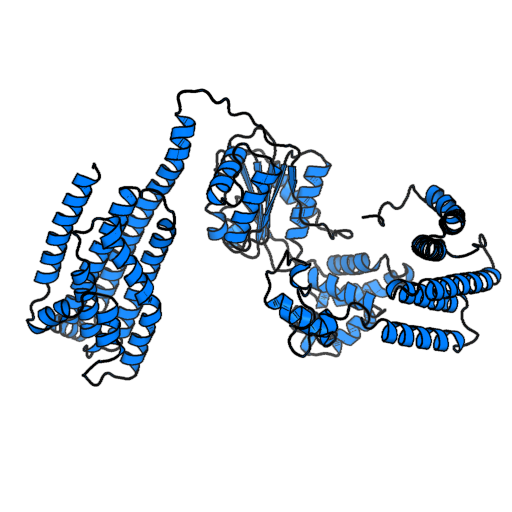ALA A 1 625 ? -10.128 -35.229 30.800 1.00 63.53 625 ALA A O 1
ATOM 5037 N N . ARG A 1 626 ? -12.011 -36.440 30.651 1.00 62.38 626 ARG A N 1
ATOM 5038 C CA . ARG A 1 626 ? -12.765 -35.615 31.603 1.00 62.38 626 ARG A CA 1
ATOM 5039 C C . ARG A 1 626 ? -12.156 -35.659 33.006 1.00 62.38 626 ARG A C 1
ATOM 5041 O O . ARG A 1 626 ? -12.007 -34.607 33.615 1.00 62.38 626 ARG A O 1
ATOM 5048 N N . ARG A 1 627 ? -11.779 -36.843 33.501 1.00 70.69 627 ARG A N 1
ATOM 5049 C CA . ARG A 1 627 ? -11.127 -36.983 34.817 1.00 70.69 627 ARG A CA 1
ATOM 5050 C C . ARG A 1 627 ? -9.767 -36.285 34.865 1.00 70.69 627 ARG A C 1
ATOM 5052 O O . ARG A 1 627 ? -9.440 -35.683 35.877 1.00 70.69 627 ARG A O 1
ATOM 5059 N N . ALA A 1 628 ? -9.001 -36.332 33.775 1.00 63.53 628 ALA A N 1
ATOM 5060 C CA . ALA A 1 628 ? -7.719 -35.637 33.666 1.00 63.53 628 ALA A CA 1
ATOM 5061 C C . ALA A 1 628 ? -7.865 -34.099 33.657 1.00 63.53 628 ALA A C 1
ATOM 5063 O O . ALA A 1 628 ? -6.957 -33.401 34.096 1.00 63.53 628 ALA A O 1
ATOM 5064 N N . LEU A 1 629 ? -9.008 -33.573 33.196 1.00 57.41 629 LEU A N 1
ATOM 5065 C CA . LEU A 1 629 ? -9.299 -32.133 33.124 1.00 57.41 629 LEU A CA 1
ATOM 5066 C C . LEU A 1 629 ? -9.979 -31.553 34.371 1.00 57.41 629 LEU A C 1
ATOM 5068 O O . LEU A 1 629 ? -9.936 -30.339 34.558 1.00 57.41 629 LEU A O 1
ATOM 5072 N N . GLU A 1 630 ? -10.597 -32.374 35.222 1.00 59.56 630 GLU A N 1
ATOM 5073 C CA . GLU A 1 630 ? -11.324 -31.912 36.416 1.00 59.56 630 GLU A CA 1
ATOM 5074 C C . GLU A 1 630 ? -10.448 -31.130 37.421 1.00 59.56 630 GLU A C 1
ATOM 5076 O O . GLU A 1 630 ? -10.854 -30.028 37.806 1.00 59.56 630 GLU A O 1
ATOM 5081 N N . PRO A 1 631 ? -9.253 -31.611 37.825 1.00 56.06 631 PRO A N 1
ATOM 5082 C CA . PRO A 1 631 ? -8.365 -30.861 38.716 1.00 56.06 631 PRO A CA 1
ATOM 5083 C C . PRO A 1 631 ? -7.867 -29.517 38.140 1.00 56.06 631 PRO A C 1
ATOM 5085 O O . PRO A 1 631 ? -8.034 -28.498 38.817 1.00 56.06 631 PRO A O 1
ATOM 5088 N N . PRO A 1 632 ? -7.333 -29.443 36.898 1.00 50.97 632 PRO A N 1
ATOM 5089 C CA . PRO A 1 632 ? -6.827 -28.190 36.353 1.00 50.97 632 PRO A CA 1
ATOM 5090 C C . PRO A 1 632 ? -7.948 -27.196 36.045 1.00 50.97 632 PRO A C 1
ATOM 5092 O O . PRO A 1 632 ? -7.733 -26.011 36.256 1.00 50.97 632 PRO A O 1
ATOM 5095 N N . LEU A 1 633 ? -9.159 -27.620 35.647 1.00 47.38 633 LEU A N 1
ATOM 5096 C CA . LEU A 1 633 ? -10.313 -26.712 35.505 1.00 47.38 633 LEU A CA 1
ATOM 5097 C C . LEU A 1 633 ? -10.702 -26.049 36.835 1.00 47.38 633 LEU A C 1
ATOM 5099 O O . LEU A 1 633 ? -11.082 -24.878 36.842 1.00 47.38 633 LEU A O 1
ATOM 5103 N N . GLY A 1 634 ? -10.586 -26.765 37.957 1.00 49.97 634 GLY A N 1
ATOM 5104 C CA . GLY A 1 634 ? -10.838 -26.219 39.293 1.00 49.97 634 GLY A CA 1
ATOM 5105 C C . GLY A 1 634 ? -9.845 -25.123 39.699 1.00 49.97 634 GLY A C 1
ATOM 5106 O O . GLY A 1 634 ? -10.255 -24.104 40.260 1.00 49.97 634 GLY A O 1
ATOM 5107 N N . ASP A 1 635 ? -8.564 -25.293 39.371 1.00 47.56 635 ASP A N 1
ATOM 5108 C CA . ASP A 1 635 ? -7.513 -24.302 39.644 1.00 47.56 635 ASP A CA 1
ATOM 5109 C C . ASP A 1 635 ? -7.490 -23.161 38.608 1.00 47.56 635 ASP A C 1
ATOM 5111 O O . ASP A 1 635 ? -7.257 -22.000 38.961 1.00 47.56 635 ASP A O 1
ATOM 5115 N N . TYR A 1 636 ? -7.842 -23.448 37.351 1.00 38.88 636 TYR A N 1
ATOM 5116 C CA . TYR A 1 636 ? -8.011 -22.457 36.282 1.00 38.88 636 TYR A CA 1
ATOM 5117 C C . TYR A 1 636 ? -9.179 -21.508 36.582 1.00 38.88 636 TYR A C 1
ATOM 5119 O O . TYR A 1 636 ? -9.066 -20.303 36.394 1.00 38.88 636 TYR A O 1
ATOM 5127 N N . LEU A 1 637 ? -10.289 -22.013 37.136 1.00 39.31 637 LEU A N 1
ATOM 5128 C CA . LEU A 1 637 ? -11.430 -21.186 37.553 1.00 39.31 637 LEU A CA 1
ATOM 5129 C C . LEU A 1 637 ? -11.129 -20.306 38.776 1.00 39.31 637 LEU A C 1
ATOM 5131 O O . LEU A 1 637 ? -11.721 -19.236 38.909 1.00 39.31 637 LEU A O 1
ATOM 5135 N N . LYS A 1 638 ? -10.195 -20.706 39.648 1.00 40.94 638 LYS A N 1
ATOM 5136 C CA . LYS A 1 638 ? -9.722 -19.867 40.766 1.00 40.94 638 LYS A CA 1
ATOM 5137 C C . LYS A 1 638 ? -8.754 -18.766 40.324 1.00 40.94 638 LYS A C 1
ATOM 5139 O O . LYS A 1 638 ? -8.661 -17.747 41.000 1.00 40.94 638 LYS A O 1
ATOM 5144 N N . THR A 1 639 ? -8.058 -18.956 39.204 1.00 39.09 639 THR A N 1
ATOM 5145 C CA . THR A 1 639 ? -7.100 -17.999 38.616 1.00 39.09 639 THR A CA 1
ATOM 5146 C C . THR A 1 639 ? -7.696 -17.174 37.460 1.00 39.09 639 THR A C 1
ATOM 5148 O O . THR A 1 639 ? -7.066 -16.236 36.969 1.00 39.09 639 THR A O 1
ATOM 5151 N N . ALA A 1 640 ? -8.949 -17.450 37.070 1.00 31.88 640 ALA A N 1
ATOM 5152 C CA . ALA A 1 640 ? -9.661 -16.863 35.927 1.00 31.88 640 ALA A CA 1
ATOM 5153 C C . ALA A 1 640 ? -9.956 -15.348 36.002 1.00 31.88 640 ALA A C 1
ATOM 5155 O O . ALA A 1 640 ? -10.514 -14.793 35.055 1.00 31.88 640 ALA A O 1
ATOM 5156 N N . THR A 1 641 ? -9.572 -14.644 37.070 1.00 31.66 641 THR A N 1
ATOM 5157 C CA . THR A 1 641 ? -9.570 -13.170 37.077 1.00 31.66 641 THR A CA 1
ATOM 5158 C C . THR A 1 641 ? -8.348 -12.548 36.401 1.00 31.66 641 THR A C 1
ATOM 5160 O O . THR A 1 641 ? -8.382 -11.346 36.158 1.00 31.66 641 THR A O 1
ATOM 5163 N N . GLU A 1 642 ? -7.303 -13.311 36.050 1.00 31.59 642 GLU A N 1
ATOM 5164 C CA . GLU A 1 642 ? -6.030 -12.691 35.645 1.00 31.59 642 GLU A CA 1
ATOM 5165 C C . GLU A 1 642 ? -5.495 -12.982 34.235 1.00 31.59 642 GLU A C 1
ATOM 5167 O O . GLU A 1 642 ? -4.638 -12.220 33.813 1.00 31.59 642 GLU A O 1
ATOM 5172 N N . ASN A 1 643 ? -5.975 -13.946 33.435 1.00 29.67 643 ASN A N 1
ATOM 5173 C CA . ASN A 1 643 ? -5.350 -14.185 32.114 1.00 29.67 643 ASN A CA 1
ATOM 5174 C C . ASN A 1 643 ? -6.309 -14.701 31.020 1.00 29.67 643 ASN A C 1
ATOM 5176 O O . ASN A 1 643 ? -6.500 -15.901 30.855 1.00 29.67 643 ASN A O 1
ATOM 5180 N N . TRP A 1 644 ? -6.843 -13.785 30.203 1.00 27.30 644 TRP A N 1
ATOM 5181 C CA . TRP A 1 644 ? -7.593 -14.058 28.958 1.00 27.30 644 TRP A CA 1
ATOM 5182 C C . TRP A 1 644 ? -6.697 -14.093 27.698 1.00 27.30 644 TRP A C 1
ATOM 5184 O O . TRP A 1 644 ? -7.119 -13.702 26.613 1.00 27.30 644 TRP A O 1
ATOM 5194 N N . THR A 1 645 ? -5.440 -14.523 27.810 1.00 28.09 645 THR A N 1
ATOM 5195 C CA . THR A 1 645 ? -4.442 -14.380 26.729 1.00 28.09 645 THR A CA 1
ATOM 5196 C C . THR A 1 645 ? -4.105 -15.644 25.936 1.00 28.09 645 THR A C 1
ATOM 5198 O O . THR A 1 645 ? -3.350 -15.527 24.981 1.00 28.09 645 THR A O 1
ATOM 5201 N N . ASN A 1 646 ? -4.679 -16.819 26.228 1.00 28.22 646 ASN A N 1
ATOM 5202 C CA . ASN A 1 646 ? -4.265 -18.077 25.573 1.00 28.22 646 ASN A CA 1
ATOM 5203 C C . ASN A 1 646 ? -5.383 -18.875 24.862 1.00 28.22 646 ASN A C 1
ATOM 5205 O O . ASN A 1 646 ? -5.265 -20.089 24.727 1.00 28.22 646 ASN A O 1
ATOM 5209 N N . ALA A 1 647 ? -6.453 -18.235 24.375 1.00 25.09 647 ALA A N 1
ATOM 5210 C CA . ALA A 1 647 ? -7.507 -18.935 23.620 1.00 25.09 647 ALA A CA 1
ATOM 5211 C C . ALA A 1 647 ? -8.056 -18.149 22.408 1.00 25.09 647 ALA A C 1
ATOM 5213 O O . ALA A 1 647 ? -9.271 -18.052 22.231 1.00 25.09 647 ALA A O 1
ATOM 5214 N N . ALA A 1 648 ? -7.166 -17.595 21.577 1.00 25.08 648 ALA A N 1
ATOM 5215 C CA . ALA A 1 648 ? -7.491 -17.090 20.239 1.00 25.08 648 ALA A CA 1
ATOM 5216 C C . ALA A 1 648 ? -6.399 -17.467 19.235 1.00 25.08 648 ALA A C 1
ATOM 5218 O O . ALA A 1 648 ? -5.250 -17.008 19.430 1.00 25.08 648 ALA A O 1
#

Organism: NCBI:txid2010991

Radius of gyration: 35.32 Å; chains: 1; bounding box: 70×75×106 Å

InterPro domains:
  IPR002182 NB-ARC [PF00931] (252-406)
  IPR011990 Tetratricopeptide-like helical domain superfamily [G3DSA:1.25.40.10] (425-644)
  IPR011990 Tetratricopeptide-like helical domain superfamily [SSF48452] (530-630)
  IPR027417 P-loop containing nucleoside triphosphate hydrolase [G3DSA:3.40.50.300] (237-398)
  IPR027417 P-loop containing nucleoside triphosphate hydrolase [SSF52540] (233-489)

Foldseek 3Di:
DPLVVQLVVLLVVLVVLLVVLVVLDDDPVLVVQLVQAQALVSCCCCVLPNPPDDFDPVLNVLSVLCVVLSVLVRVLLVCLCVQSHVNDRLSNLRSLLRLLLVLQRPDPDPCSNVLSSVLSNLLSVLSVVLVVVVPDPDNDDVLNNVLSSQLSSLSSNLSSVSSSLSPPPVLQVVCVVVVHDSCVVVVVSSVVSSVSNVVSVVVSVVVVVVVVCVVVVCVVPVPDPPPPDQLFDWLAEDDDDDPPPDDADPVVVLVVVVCQQPDDDPFQEAEEEEAEDPQLQLSVSVRVSSVVCVVVVVFTYEQEFAADALVSRLVSLLVVCVRRVQPPRDPPDSLVSLVSSLVCQLPPPTEYEYEHEAHEDCVSCVSNDHDRSGRYYYYYYYHDPVVQVPPHPGYDYRYADALQRLLVSLLSLCVVPDDPVLSVVCSVLSSVVCVQQVNRNRLSNLVSVVCRVVVHRSVVVVVVLVVDPVNNDHSVVSVVVVQVPDDPVSNVVVVVCVVPPPDDDDPCVLQDPDLPPDPPPSNVSSCPQDDVLVVVLVVLVVVLVVQVVPDNHQLLSNLVSLQVNLVSCVSNVVLVSSLVSLVVSLVSLQVNLVPDDDDDRDSGPLVSLQSNLVSCVSVVNNVVSVVSNVVSVVVCVVVVVPDPDPDD

Secondary structure (DSSP, 8-state):
--HHHHHHHHHHHHHHHHHHHHHH---HHHHHHHHH--SHHHHIIIIII---S---HHHHHHHHTTGGGHHHHHHHHHHHHHHH-TT---HHHHHHHHHHHHHHHH-SSTTHHHHHHHHHHHHHHHHHHHHHTT-SSS---HHHHHHHHHHHHHHHHHHHHHHHHHT-HHHHHHHHHTT--TTHHHHHHHHHHHHHHHHHHHHHHHHHHHHHHHHHHHHHHSSS---------SSEE--PPP--TT--S-HHHHHHHHHHHHS--S-SSEEEEEE-STTSSHHHHHHHHHHHHHHTT--SEEEEEE-SSHHHHHHHHHHHHHHTT-TT--TT-HHHHHHHHHHHHHH--S-EEEEEEEE--HHHHGGGSPPTT--SEEEEEES-GGGGTTTSS-EEE-PPPPHHHHHHHHHHHHTTTS-HHHHHHTHHHHHHHHHHTTT-HHHHHHHHHHHHHHT--HHHHHHHHHH-GGGGSSSHHHHHHHHHT--HHHHHHHHHHTTS-SS---GGGGS-SSGGGPPTT-GGGT-SS-STHHHHHHHHHHHHHHHHHSTT--HHHHHHHHHHHHHHHHHTT-HHHHHHHHHHHHHHHHHHHHH-SSS---SS-HHHHHHHHHHHHHTT-HHHHHHHHHHHHHHHHHHTTS---S--